Protein AF-0000000073100471 (afdb_homodimer)

InterPro domains:
  IPR004443 YjeF N-terminal domain [PF03853] (39-203)
  IPR004443 YjeF N-terminal domain [PS51385] (23-230)
  IPR032976 YjeF N-terminal domain-containing protein NAXE-like [PTHR13232] (16-242)
  IPR036652 YjeF N-terminal domain superfamily [G3DSA:3.40.50.10260] (13-242)
  IPR036652 YjeF N-terminal domain superfamily [SSF64153] (16-239)

pLDDT: mean 92.95, std 13.24, range [30.16, 98.94]

Radius of gyration: 23.96 Å; Cα contacts (8 Å, |Δi|>4): 920; chains: 2; bounding box: 95×65×51 Å

Solvent-accessible surface area (backbone atoms only — not comparable to full-atom values): 26051 Å² total; per-residue (Å²): 135,85,77,74,75,70,76,71,69,75,72,74,64,66,68,40,59,33,51,61,67,55,49,51,51,54,49,49,41,39,44,60,80,36,32,47,46,70,58,31,50,35,44,54,51,3,44,43,50,29,52,50,47,44,68,76,55,36,72,89,77,40,57,97,66,48,23,29,39,37,34,26,26,59,49,68,37,10,42,21,35,37,34,15,41,45,44,31,41,63,52,71,35,45,39,32,35,37,50,88,56,72,46,85,49,66,71,43,41,26,38,50,44,36,28,56,63,49,78,36,52,70,50,92,70,78,79,78,52,42,63,59,53,45,71,66,29,56,33,34,36,42,11,39,41,43,80,88,56,51,56,90,68,59,45,82,69,54,47,60,51,47,56,42,56,53,64,42,82,49,49,29,36,18,44,50,39,56,47,60,57,41,84,79,51,78,90,46,55,76,50,47,28,41,38,15,56,69,48,42,39,54,60,52,68,83,65,81,40,44,30,35,40,30,46,69,77,64,34,64,65,57,40,58,74,65,50,32,46,68,78,82,62,56,74,84,48,53,50,39,76,76,80,135,86,79,71,77,73,76,71,68,77,74,76,65,68,67,40,59,33,50,62,65,54,50,50,51,52,50,50,41,40,45,59,80,35,33,47,47,73,58,30,50,33,46,55,52,4,43,43,50,29,52,51,48,46,67,76,54,35,71,88,78,41,56,95,66,48,22,30,39,35,35,25,27,61,50,67,37,10,42,23,35,37,35,16,40,46,44,31,40,64,51,72,35,45,41,33,34,37,49,87,57,72,44,84,49,67,71,41,41,26,37,49,44,37,27,55,64,50,76,37,50,69,50,93,70,77,78,78,52,42,63,59,53,45,71,66,30,55,33,35,37,41,11,39,40,42,80,88,54,52,56,89,68,59,46,84,69,55,48,58,50,47,58,43,55,53,66,41,81,48,49,28,37,16,45,51,38,56,48,58,57,41,84,80,51,79,90,47,55,75,50,48,28,38,37,15,56,70,46,42,37,55,57,52,67,83,66,82,39,44,30,35,39,30,46,68,78,65,34,65,65,58,39,58,75,68,49,33,47,68,80,82,61,55,75,81,47,54,51,39,76,78,78

Foldseek 3Di:
DPPPPPPPPVPQDDFDAAAPVLVVVLVVCCCPVVNQPLLNVLLQQLLLLLVVCCVVQPPVNFDPAQEEEEEAAADSLNSSSLSNQLNNVVVVHQYAYEYADHYPDPSSVVSVVSCVVSVHHYDNDDDLDLVVVLVPHQEYEASHDESVDALVRDDPPVVSVFVSQQPHDHAYEYEQDQPSFDLVDDRTHQHQEYEHELGHHNSCVPNDHWYKYFRPVDDPVSCVVSVRSDDDDPDPRRIDIPD/DPPPPPPPPVPQDDFDAAAPVLVVVLVVCCCPVVNQPLLNVLLQQLLLLLVVCCVVQPPVNFDPAQEEEEEAAADSLNSSSLSNQLNNVVVVHQYAYEYADHYPDPSSVVSVVSCVVSVHHYDNDDDLDLVVVLVPHQEYEASHDESVDALVRDDPPVVSVFVSQQPHDHAYEYEQDQPSFDLVDDRTHQHQEYEHELGHHNSCVPNDHWYKYFRPVDDPVSCVVSVRSDDDDPDPRRIDIPD

Sequence (486 aa):
MDYSCSNLETLRKPLRYLSNEEAAALEAELLGEYRFGPQQLMEIWGHACAIAITKAFPLSSLKRHPTVLVICGPSQNGCIGLACARHLRMFDYMPTVYYPKRSTLALHRDFTVQCEKTDIPFLSFLPAEVQLINDAYNLVVDAILGPETEPSDISEPYSSILLTLRHIRIPIASVDIPSGWDEANVDCINPTVLISLMAPKKCAVGFSGTHYLVGRILPYDIQRKYELNAPEYHGTDCLVELGMDYSCSNLETLRKPLRYLSNEEAAALEAELLGEYRFGPQQLMEIWGHACAIAITKAFPLSSLKRHPTVLVICGPSQNGCIGLACARHLRMFDYMPTVYYPKRSTLALHRDFTVQCEKTDIPFLSFLPAEVQLINDAYNLVVDAILGPETEPSDISEPYSSILLTLRHIRIPIASVDIPSGWDEANVDCINPTVLISLMAPKKCAVGFSGTHYLVGRILPYDIQRKYELNAPEYHGTDCLVELG

Organism: Oncorhynchus kisutch (NCBI:txid8019)

Structure (mmCIF, N/CA/C/O backbone):
data_AF-0000000073100471-model_v1
#
loop_
_entity.id
_entity.type
_entity.pdbx_description
1 polymer 'ApoA-I-binding protein 2'
#
loop_
_atom_site.group_PDB
_atom_site.id
_atom_site.type_symbol
_atom_site.label_atom_id
_atom_site.label_alt_id
_atom_site.label_comp_id
_atom_site.label_asym_id
_atom_site.label_entity_id
_atom_site.label_seq_id
_atom_site.pdbx_PDB_ins_code
_atom_site.Cartn_x
_atom_site.Cartn_y
_atom_site.Cartn_z
_atom_site.occupancy
_atom_site.B_iso_or_equiv
_atom_site.auth_seq_id
_atom_site.auth_comp_id
_atom_site.auth_asym_id
_atom_site.auth_atom_id
_atom_site.pdbx_PDB_model_num
ATOM 1 N N . MET A 1 1 ? 47.438 -18.234 26.312 1 31 1 MET A N 1
ATOM 2 C CA . MET A 1 1 ? 47.094 -16.938 25.719 1 31 1 MET A CA 1
ATOM 3 C C . MET A 1 1 ? 45.594 -16.875 25.391 1 31 1 MET A C 1
ATOM 5 O O . MET A 1 1 ? 45.094 -17.688 24.625 1 31 1 MET A O 1
ATOM 9 N N . ASP A 1 2 ? 44.656 -16.391 26.312 1 35.03 2 ASP A N 1
ATOM 10 C CA . ASP A 1 2 ? 43.219 -16.25 26.406 1 35.03 2 ASP A CA 1
ATOM 11 C C . ASP A 1 2 ? 42.688 -15.312 25.328 1 35.03 2 ASP A C 1
ATOM 13 O O . ASP A 1 2 ? 43.031 -14.133 25.312 1 35.03 2 ASP A O 1
ATOM 17 N N . TYR A 1 3 ? 42.594 -15.742 24.047 1 37.34 3 TYR A N 1
ATOM 18 C CA . TYR A 1 3 ? 41.906 -15 22.984 1 37.34 3 TYR A CA 1
ATOM 19 C C . TYR A 1 3 ? 40.5 -14.609 23.422 1 37.34 3 TYR A C 1
ATOM 21 O O . TYR A 1 3 ? 39.594 -15.438 23.438 1 37.34 3 TYR A O 1
ATOM 29 N N . SER A 1 4 ? 40.312 -13.734 24.406 1 35.34 4 SER A N 1
ATOM 30 C CA . SER A 1 4 ? 39 -13.117 24.562 1 35.34 4 SER A CA 1
ATOM 31 C C . SER A 1 4 ? 38.469 -12.586 23.234 1 35.34 4 SER A C 1
ATOM 33 O O . SER A 1 4 ? 39.125 -11.742 22.609 1 35.34 4 SER A O 1
ATOM 35 N N . CYS A 1 5 ? 37.812 -13.383 22.375 1 33.78 5 CYS A N 1
ATOM 36 C CA . CYS A 1 5 ? 37 -12.891 21.281 1 33.78 5 CYS A CA 1
ATOM 37 C C . CYS A 1 5 ? 36.25 -11.625 21.672 1 33.78 5 CYS A C 1
ATOM 39 O O . CYS A 1 5 ? 35.344 -11.68 22.516 1 33.78 5 CYS A O 1
ATOM 41 N N . SER A 1 6 ? 36.906 -10.516 21.828 1 36.34 6 SER A N 1
ATOM 42 C CA . SER A 1 6 ? 36.219 -9.25 21.922 1 36.34 6 SER A CA 1
ATOM 43 C C . SER A 1 6 ? 35 -9.234 21.016 1 36.34 6 SER A C 1
ATOM 45 O O . SER A 1 6 ? 35.094 -9.586 19.828 1 36.34 6 SER A O 1
ATOM 47 N N . ASN A 1 7 ? 33.875 -9.641 21.5 1 39.38 7 ASN A N 1
ATOM 48 C CA . ASN A 1 7 ? 32.562 -9.336 20.875 1 39.38 7 ASN A CA 1
ATOM 49 C C . ASN A 1 7 ? 32.594 -7.988 20.156 1 39.38 7 ASN A C 1
ATOM 51 O O . ASN A 1 7 ? 32.5 -6.941 20.812 1 39.38 7 ASN A O 1
ATOM 55 N N . LEU A 1 8 ? 33.438 -7.746 19.281 1 36.5 8 LEU A N 1
ATOM 56 C CA . LEU A 1 8 ? 33.281 -6.551 18.469 1 36.5 8 LEU A CA 1
ATOM 57 C C . LEU A 1 8 ? 31.797 -6.332 18.141 1 36.5 8 LEU A C 1
ATOM 59 O O . LEU A 1 8 ? 31.219 -7.043 17.312 1 36.5 8 LEU A O 1
ATOM 63 N N . GLU A 1 9 ? 30.922 -6.129 19.047 1 43.38 9 GLU A N 1
ATOM 64 C CA . GLU A 1 9 ? 29.625 -5.555 18.719 1 43.38 9 GLU A CA 1
ATOM 65 C C . GLU A 1 9 ? 29.734 -4.535 17.594 1 43.38 9 GLU A C 1
ATOM 67 O O . GLU A 1 9 ? 30.406 -3.514 17.734 1 43.38 9 GLU A O 1
ATOM 72 N N . THR A 1 10 ? 30.047 -4.809 16.422 1 48.59 10 THR A N 1
ATOM 73 C CA . THR A 1 10 ? 30 -3.867 15.312 1 48.59 10 THR A CA 1
ATOM 74 C C . THR A 1 10 ? 28.938 -2.797 15.555 1 48.59 10 THR A C 1
ATOM 76 O O . THR A 1 10 ? 27.75 -3.105 15.641 1 48.59 10 THR A O 1
ATOM 79 N N . LEU A 1 11 ? 29.156 -1.797 16.297 1 57.75 11 LEU A N 1
ATOM 80 C CA . LEU A 1 11 ? 28.312 -0.655 16.641 1 57.75 11 LEU A CA 1
ATOM 81 C C . LEU A 1 11 ? 27.516 -0.198 15.43 1 57.75 11 LEU A C 1
ATOM 83 O O . LEU A 1 11 ? 28.078 0.194 14.414 1 57.75 11 LEU A O 1
ATOM 87 N N . ARG A 1 12 ? 26.312 -0.544 15.273 1 72.81 12 ARG A N 1
ATOM 88 C CA . ARG A 1 12 ? 25.406 -0.04 14.242 1 72.81 12 ARG A CA 1
ATOM 89 C C . ARG A 1 12 ? 25.562 1.468 14.07 1 72.81 12 ARG A C 1
ATOM 91 O O . ARG A 1 12 ? 25.625 2.207 15.055 1 72.81 12 ARG A O 1
ATOM 98 N N . LYS A 1 13 ? 25.906 1.851 12.898 1 86.25 13 LYS A N 1
ATOM 99 C CA . LYS A 1 13 ? 25.984 3.273 12.578 1 86.25 13 LYS A CA 1
ATOM 100 C C . LYS A 1 13 ? 24.672 3.98 12.938 1 86.25 13 LYS A C 1
ATOM 102 O O . LYS A 1 13 ? 23.594 3.4 12.812 1 86.25 13 LYS A O 1
ATOM 107 N N . PRO A 1 14 ? 24.781 5.176 13.383 1 92.56 14 PRO A N 1
ATOM 108 C CA . PRO A 1 14 ? 23.578 5.918 13.789 1 92.56 14 PRO A CA 1
ATOM 109 C C . PRO A 1 14 ? 22.688 6.277 12.609 1 92.56 14 PRO A C 1
ATOM 111 O O . PRO A 1 14 ? 23.172 6.441 11.484 1 92.56 14 PRO A O 1
ATOM 114 N N . LEU A 1 15 ? 21.438 6.418 12.883 1 95.81 15 LEU A N 1
ATOM 115 C CA . LEU A 1 15 ? 20.469 6.871 11.906 1 95.81 15 LEU A CA 1
ATOM 116 C C . LEU A 1 15 ? 20.875 8.211 11.305 1 95.81 15 LEU A C 1
ATOM 118 O O . LEU A 1 15 ? 21.266 9.125 12.031 1 95.81 15 LEU A O 1
ATOM 122 N N . ARG A 1 16 ? 20.812 8.281 10.016 1 96.88 16 ARG A N 1
ATOM 123 C CA . ARG A 1 16 ? 21.219 9.516 9.344 1 96.88 16 ARG A CA 1
ATOM 124 C C . ARG A 1 16 ? 20.016 10.406 9.07 1 96.88 16 ARG A C 1
ATOM 126 O O . ARG A 1 16 ? 18.984 9.938 8.586 1 96.88 16 ARG A O 1
ATOM 133 N N . TYR A 1 17 ? 20.156 11.656 9.438 1 97.19 17 TYR A N 1
ATOM 134 C CA . TYR A 1 17 ? 19.203 12.695 9.07 1 97.19 17 TYR A CA 1
ATOM 135 C C . TYR A 1 17 ? 19.609 13.375 7.77 1 97.19 17 TYR A C 1
ATOM 137 O O . TYR A 1 17 ? 20.75 13.836 7.637 1 97.19 17 TYR A O 1
ATOM 145 N N . LEU A 1 18 ? 18.703 13.453 6.836 1 97.25 18 LEU A N 1
ATOM 146 C CA . LEU A 1 18 ? 19.062 13.961 5.512 1 97.25 18 LEU A CA 1
ATOM 147 C C . LEU A 1 18 ? 18.719 15.445 5.402 1 97.25 18 LEU A C 1
ATOM 149 O O . LEU A 1 18 ? 17.766 15.922 6.012 1 97.25 18 LEU A O 1
ATOM 153 N N . SER A 1 19 ? 19.5 16.141 4.617 1 95.94 19 SER A N 1
ATOM 154 C CA . SER A 1 19 ? 19.078 17.469 4.16 1 95.94 19 SER A CA 1
ATOM 155 C C . SER A 1 19 ? 17.906 17.359 3.189 1 95.94 19 SER A C 1
ATOM 157 O O . SER A 1 19 ? 17.641 16.297 2.639 1 95.94 19 SER A O 1
ATOM 159 N N . ASN A 1 20 ? 17.266 18.453 2.988 1 94.44 20 ASN A N 1
ATOM 160 C CA . ASN A 1 20 ? 16.172 18.469 2.02 1 94.44 20 ASN A CA 1
ATOM 161 C C . ASN A 1 20 ? 16.656 18.109 0.621 1 94.44 20 ASN A C 1
ATOM 163 O O . ASN A 1 20 ? 15.961 17.406 -0.119 1 94.44 20 ASN A O 1
ATOM 167 N N . GLU A 1 21 ? 17.828 18.547 0.286 1 96.38 21 GLU A N 1
ATOM 168 C CA . GLU A 1 21 ? 18.406 18.281 -1.026 1 96.38 21 GLU A CA 1
ATOM 169 C C . GLU A 1 21 ? 18.719 16.781 -1.199 1 96.38 21 GLU A C 1
ATOM 171 O O . GLU A 1 21 ? 18.453 16.219 -2.26 1 96.38 21 GLU A O 1
ATOM 176 N N . GLU A 1 22 ? 19.281 16.219 -0.185 1 97.81 22 GLU A N 1
ATOM 177 C CA . GLU A 1 22 ? 19.578 14.789 -0.226 1 97.81 22 GLU A CA 1
ATOM 178 C C . GLU A 1 22 ? 18.312 13.961 -0.348 1 97.81 22 GLU A C 1
ATOM 180 O O . GLU A 1 22 ? 18.266 12.984 -1.1 1 97.81 22 GLU A O 1
ATOM 185 N N . ALA A 1 23 ? 17.297 14.344 0.397 1 97 23 ALA A N 1
ATOM 186 C CA . ALA A 1 23 ? 16.031 13.641 0.349 1 97 23 ALA A CA 1
ATOM 187 C C . ALA A 1 23 ? 15.398 13.742 -1.037 1 97 23 ALA A C 1
ATOM 189 O O . ALA A 1 23 ? 14.852 12.766 -1.551 1 97 23 ALA A O 1
ATOM 190 N N . ALA A 1 24 ? 15.484 14.922 -1.604 1 97.38 24 ALA A N 1
ATOM 191 C CA . ALA A 1 24 ? 14.953 15.125 -2.949 1 97.38 24 ALA A CA 1
ATOM 192 C C . ALA A 1 24 ? 15.695 14.266 -3.969 1 97.38 24 ALA A C 1
ATOM 194 O O . ALA A 1 24 ? 15.078 13.711 -4.879 1 97.38 24 ALA A O 1
ATOM 195 N N . ALA A 1 25 ? 16.984 14.188 -3.834 1 98.25 25 ALA A N 1
ATOM 196 C CA . ALA A 1 25 ? 17.797 13.367 -4.73 1 98.25 25 ALA A CA 1
ATOM 197 C C . ALA A 1 25 ? 17.438 11.891 -4.605 1 98.25 25 ALA A C 1
ATOM 199 O O . ALA A 1 25 ? 17.328 11.188 -5.609 1 98.25 25 ALA A O 1
ATOM 200 N N . LEU A 1 26 ? 17.297 11.477 -3.371 1 97.88 26 LEU A N 1
ATOM 201 C CA . LEU A 1 26 ? 16.891 10.102 -3.109 1 97.88 26 LEU A CA 1
ATOM 202 C C . LEU A 1 26 ? 15.562 9.781 -3.783 1 97.88 26 LEU A C 1
ATOM 204 O O . LEU A 1 26 ? 15.438 8.773 -4.477 1 97.88 26 LEU A O 1
ATOM 208 N N . GLU A 1 27 ? 14.602 10.633 -3.635 1 97.19 27 GLU A N 1
ATOM 209 C CA . GLU A 1 27 ? 13.289 10.406 -4.23 1 97.19 27 GLU A CA 1
ATOM 210 C C . GLU A 1 27 ? 13.367 10.414 -5.754 1 97.19 27 GLU A C 1
ATOM 212 O O . GLU A 1 27 ? 12.711 9.617 -6.422 1 97.19 27 GLU A O 1
ATOM 217 N N . ALA A 1 28 ? 14.133 11.336 -6.281 1 97.94 28 ALA A N 1
ATOM 218 C CA . ALA A 1 28 ? 14.305 11.406 -7.73 1 97.94 28 ALA A CA 1
ATOM 219 C C . ALA A 1 28 ? 14.875 10.102 -8.281 1 97.94 28 ALA A C 1
ATOM 221 O O . ALA A 1 28 ? 14.484 9.648 -9.359 1 97.94 28 ALA A O 1
ATOM 222 N N . GLU A 1 29 ? 15.734 9.523 -7.57 1 98.06 29 GLU A N 1
ATOM 223 C CA . GLU A 1 29 ? 16.312 8.25 -7.984 1 98.06 29 GLU A CA 1
ATOM 224 C C . GLU A 1 29 ? 15.273 7.133 -7.938 1 98.06 29 GLU A C 1
ATOM 226 O O . GLU A 1 29 ? 15.234 6.281 -8.828 1 98.06 29 GLU A O 1
ATOM 231 N N . LEU A 1 30 ? 14.438 7.102 -6.891 1 97.94 30 LEU A N 1
ATOM 232 C CA . LEU A 1 30 ? 13.367 6.113 -6.797 1 97.94 30 LEU A CA 1
ATOM 233 C C . LEU A 1 30 ? 12.438 6.203 -8 1 97.94 30 LEU A C 1
ATOM 235 O O . LEU A 1 30 ? 12.062 5.18 -8.578 1 97.94 30 LEU A O 1
ATOM 239 N N . LEU A 1 31 ? 12.133 7.418 -8.414 1 97.81 31 LEU A N 1
ATOM 240 C CA . LEU A 1 31 ? 11.203 7.66 -9.516 1 97.81 31 LEU A CA 1
ATOM 241 C C . LEU A 1 31 ? 11.852 7.348 -10.859 1 97.81 31 LEU A C 1
ATOM 243 O O . LEU A 1 31 ? 11.211 6.801 -11.75 1 97.81 31 LEU A O 1
ATOM 247 N N . GLY A 1 32 ? 13.07 7.668 -10.992 1 97.88 32 GLY A N 1
ATOM 248 C CA . GLY A 1 32 ? 13.75 7.547 -12.273 1 97.88 32 GLY A CA 1
ATOM 249 C C . GLY A 1 32 ? 14.398 6.191 -12.484 1 97.88 32 GLY A C 1
ATOM 250 O O . GLY A 1 32 ? 13.883 5.363 -13.234 1 97.88 32 GLY A O 1
ATOM 251 N N . GLU A 1 33 ? 15.383 5.906 -11.688 1 97.81 33 GLU A N 1
ATOM 252 C CA . GLU A 1 33 ? 16.203 4.715 -11.859 1 97.81 33 GLU A CA 1
ATOM 253 C C . GLU A 1 33 ? 15.477 3.461 -11.383 1 97.81 33 GLU A C 1
ATOM 255 O O . GLU A 1 33 ? 15.547 2.412 -12.031 1 97.81 33 GLU A O 1
ATOM 260 N N . TYR A 1 34 ? 14.758 3.582 -10.344 1 98.12 34 TYR A N 1
ATOM 261 C CA . TYR A 1 34 ? 14.117 2.408 -9.75 1 98.12 34 TYR A CA 1
ATOM 262 C C . TYR A 1 34 ? 12.68 2.27 -10.227 1 98.12 34 TYR A C 1
ATOM 264 O O . TYR A 1 34 ? 12.031 1.252 -9.977 1 98.12 34 TYR A O 1
ATOM 272 N N . ARG A 1 35 ? 12.125 3.268 -10.836 1 98.12 35 ARG A N 1
ATOM 273 C CA . ARG A 1 35 ? 10.859 3.258 -11.578 1 98.12 35 ARG A CA 1
ATOM 274 C C . ARG A 1 35 ? 9.68 3.057 -10.633 1 98.12 35 ARG A C 1
ATOM 276 O O . ARG A 1 35 ? 8.703 2.389 -10.984 1 98.12 35 ARG A O 1
ATOM 283 N N . PHE A 1 36 ? 9.82 3.555 -9.414 1 97.75 36 PHE A N 1
ATOM 284 C CA . PHE A 1 36 ? 8.617 3.693 -8.602 1 97.75 36 PHE A CA 1
ATOM 285 C C . PHE A 1 36 ? 7.699 4.766 -9.18 1 97.75 36 PHE A C 1
ATOM 287 O O . PHE A 1 36 ? 8.148 5.867 -9.5 1 97.75 36 PHE A O 1
ATOM 294 N N . GLY A 1 37 ? 6.477 4.441 -9.445 1 96.88 37 GLY A N 1
ATOM 295 C CA . GLY A 1 37 ? 5.547 5.441 -9.953 1 96.88 37 GLY A CA 1
ATOM 296 C C . GLY A 1 37 ? 5.09 6.418 -8.883 1 96.88 37 GLY A C 1
ATOM 297 O O . GLY A 1 37 ? 5.035 6.074 -7.699 1 96.88 37 GLY A O 1
ATOM 298 N N . PRO A 1 38 ? 4.746 7.66 -9.305 1 97 38 PRO A N 1
ATOM 299 C CA . PRO A 1 38 ? 4.293 8.648 -8.328 1 97 38 PRO A CA 1
ATOM 300 C C . PRO A 1 38 ? 3.062 8.188 -7.547 1 97 38 PRO A C 1
ATOM 302 O O . PRO A 1 38 ? 3.01 8.344 -6.324 1 97 38 PRO A O 1
ATOM 305 N N . GLN A 1 39 ? 2.086 7.574 -8.219 1 97.19 39 GLN A N 1
ATOM 306 C CA . GLN A 1 39 ? 0.889 7.094 -7.535 1 97.19 39 GLN A CA 1
ATOM 307 C C . GLN A 1 39 ? 1.233 5.996 -6.531 1 97.19 39 GLN A C 1
ATOM 309 O O . GLN A 1 39 ? 0.64 5.922 -5.453 1 97.19 39 GLN A O 1
ATOM 314 N N . GLN A 1 40 ? 2.127 5.164 -6.992 1 97.94 40 GLN A N 1
ATOM 315 C CA . GLN A 1 40 ? 2.605 4.074 -6.152 1 97.94 40 GLN A CA 1
ATOM 316 C C . GLN A 1 40 ? 3.193 4.602 -4.844 1 97.94 40 GLN A C 1
ATOM 318 O O . GLN A 1 40 ? 2.826 4.145 -3.762 1 97.94 40 GLN A O 1
ATOM 323 N N . LEU A 1 41 ? 4.043 5.629 -4.938 1 98.06 41 LEU A N 1
ATOM 324 C CA . LEU A 1 41 ? 4.719 6.164 -3.762 1 98.06 41 LEU A CA 1
ATOM 325 C C . LEU A 1 41 ? 3.732 6.887 -2.85 1 98.06 41 LEU A C 1
ATOM 327 O O . LEU A 1 41 ? 3.797 6.746 -1.625 1 98.06 41 LEU A O 1
ATOM 331 N N . MET A 1 42 ? 2.781 7.66 -3.412 1 98.38 42 MET A N 1
ATOM 332 C CA . MET A 1 42 ? 1.782 8.344 -2.596 1 98.38 42 MET A CA 1
ATOM 333 C C . MET A 1 42 ? 0.944 7.344 -1.809 1 98.38 42 MET A C 1
ATOM 335 O O . MET A 1 42 ? 0.655 7.559 -0.63 1 98.38 42 MET A 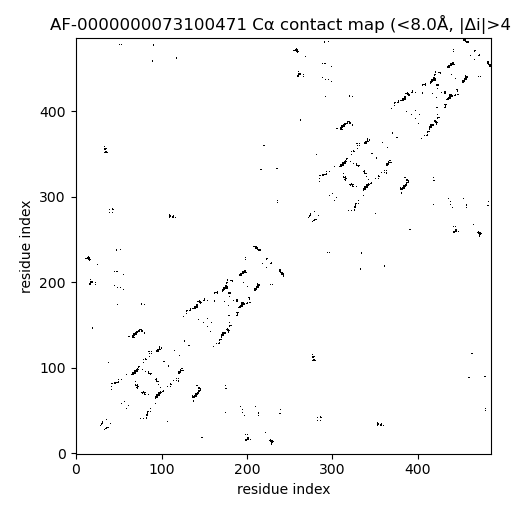O 1
ATOM 339 N N . GLU A 1 43 ? 0.619 6.238 -2.49 1 98.44 43 GLU A N 1
ATOM 340 C CA . GLU A 1 43 ? -0.175 5.199 -1.843 1 98.44 43 GLU A CA 1
ATOM 341 C C . GLU A 1 43 ? 0.593 4.555 -0.692 1 98.44 43 GLU A C 1
ATOM 343 O O . GLU A 1 43 ? 0.051 4.379 0.401 1 98.44 43 GLU A O 1
ATOM 348 N N . ILE A 1 44 ? 1.838 4.23 -0.935 1 98.38 44 ILE A N 1
ATOM 349 C CA . ILE A 1 44 ? 2.678 3.584 0.067 1 98.38 44 ILE A CA 1
ATOM 350 C C . ILE A 1 44 ? 2.822 4.496 1.284 1 98.38 44 ILE A C 1
ATOM 352 O O . ILE A 1 44 ? 2.609 4.062 2.42 1 98.38 44 ILE A O 1
ATOM 356 N N . TRP A 1 45 ? 3.129 5.766 1.04 1 98.44 45 TRP A N 1
ATOM 357 C CA . TRP A 1 45 ? 3.4 6.703 2.127 1 98.44 45 TRP A CA 1
ATOM 358 C C . TRP A 1 45 ? 2.115 7.074 2.859 1 98.44 45 TRP A C 1
ATOM 360 O O . TRP A 1 45 ? 2.104 7.184 4.086 1 98.44 45 TRP A O 1
ATOM 370 N N . GLY A 1 46 ? 1.021 7.277 2.096 1 98.69 46 GLY A N 1
ATOM 371 C CA . GLY A 1 46 ? -0.258 7.555 2.732 1 98.69 46 GLY A CA 1
ATOM 372 C C . GLY A 1 46 ? -0.722 6.434 3.645 1 98.69 46 GLY A C 1
ATOM 373 O O . GLY A 1 46 ? -1.201 6.684 4.754 1 98.69 46 GLY A O 1
ATOM 374 N N . HIS A 1 47 ? -0.554 5.219 3.156 1 98.62 47 HIS A N 1
ATOM 375 C CA . HIS A 1 47 ? -0.906 4.051 3.955 1 98.62 47 HIS A CA 1
ATOM 376 C C . HIS A 1 47 ? -0.074 3.984 5.23 1 98.62 47 HIS A C 1
ATOM 378 O O . HIS A 1 47 ? -0.615 3.781 6.32 1 98.62 47 HIS A O 1
ATOM 384 N N . ALA A 1 48 ? 1.216 4.18 5.117 1 98.5 48 ALA A N 1
ATOM 385 C CA . ALA A 1 48 ? 2.115 4.105 6.266 1 98.5 48 ALA A CA 1
ATOM 386 C C . ALA A 1 48 ? 1.802 5.199 7.281 1 98.5 48 ALA A C 1
ATOM 388 O O . ALA A 1 48 ? 1.858 4.965 8.492 1 98.5 48 ALA A O 1
ATOM 389 N N . CYS A 1 49 ? 1.492 6.391 6.789 1 98.81 49 CYS A N 1
ATOM 390 C CA . CYS A 1 49 ? 1.103 7.477 7.684 1 98.81 49 CYS A CA 1
ATOM 391 C C . CYS A 1 49 ? -0.167 7.121 8.445 1 98.81 49 CYS A C 1
ATOM 393 O O . CYS A 1 49 ? -0.27 7.391 9.648 1 98.81 49 CYS A O 1
ATOM 395 N N . ALA A 1 50 ? -1.132 6.539 7.742 1 98.81 50 ALA A N 1
ATOM 396 C CA . ALA A 1 50 ? -2.365 6.125 8.406 1 98.81 50 ALA A CA 1
ATOM 397 C C . ALA A 1 50 ? -2.084 5.09 9.492 1 98.81 50 ALA A C 1
ATOM 399 O O . ALA A 1 50 ? -2.639 5.168 10.594 1 98.81 50 ALA A O 1
ATOM 400 N N . ILE A 1 51 ? -1.213 4.129 9.172 1 98.62 51 ILE A N 1
ATOM 401 C CA . ILE A 1 51 ? -0.845 3.111 10.156 1 98.62 51 ILE A CA 1
ATOM 402 C C . ILE A 1 51 ? -0.191 3.775 11.359 1 98.62 51 ILE A C 1
ATOM 404 O O . ILE A 1 51 ? -0.522 3.455 12.508 1 98.62 51 ILE A O 1
ATOM 408 N N . ALA A 1 52 ? 0.72 4.727 11.148 1 98.69 52 ALA A N 1
ATOM 409 C CA . ALA A 1 52 ? 1.388 5.438 12.234 1 98.69 52 ALA A CA 1
ATOM 410 C C . ALA A 1 52 ? 0.379 6.172 13.109 1 98.69 52 ALA A C 1
ATOM 412 O O . ALA A 1 52 ? 0.476 6.141 14.336 1 98.69 52 ALA A O 1
ATOM 413 N N . ILE A 1 53 ? -0.554 6.801 12.5 1 98.62 53 ILE A N 1
ATOM 414 C CA . ILE A 1 53 ? -1.559 7.582 13.219 1 98.62 53 ILE A CA 1
ATOM 415 C C . ILE A 1 53 ? -2.42 6.652 14.07 1 98.62 53 ILE A C 1
ATOM 417 O O . ILE A 1 53 ? -2.732 6.969 15.219 1 98.62 53 ILE A O 1
ATOM 421 N N . THR A 1 54 ? -2.816 5.469 13.531 1 98.5 54 THR A N 1
ATOM 422 C CA . THR A 1 54 ? -3.633 4.527 14.289 1 98.5 54 THR A CA 1
ATOM 423 C C . THR A 1 54 ? -2.857 3.982 15.484 1 98.5 54 THR A C 1
ATOM 425 O O . THR A 1 54 ? -3.445 3.68 16.531 1 98.5 54 THR A O 1
ATOM 428 N N . LYS A 1 55 ? -1.57 3.848 15.297 1 98.06 55 LYS A N 1
ATOM 429 C CA . LYS A 1 55 ? -0.733 3.373 16.391 1 98.06 55 LYS A CA 1
ATOM 430 C C . LYS A 1 55 ? -0.609 4.43 17.484 1 98.06 55 LYS A C 1
ATOM 432 O O . LYS A 1 55 ? -0.705 4.117 18.672 1 98.06 55 LYS A O 1
ATOM 437 N N . ALA A 1 56 ? -0.409 5.656 17.078 1 98.19 56 ALA A N 1
ATOM 438 C CA . ALA A 1 56 ? -0.23 6.746 18.031 1 98.19 56 ALA A CA 1
ATOM 439 C C . ALA A 1 56 ? -1.55 7.109 18.703 1 98.19 56 ALA A C 1
ATOM 441 O O . ALA A 1 56 ? -1.569 7.512 19.875 1 98.19 56 ALA A O 1
ATOM 442 N N . PHE A 1 57 ? -2.611 7.008 18 1 98.25 57 PHE A N 1
ATOM 443 C CA . PHE A 1 57 ? -3.941 7.395 18.453 1 98.25 57 PHE A CA 1
ATOM 444 C C . PHE A 1 57 ? -4.957 6.301 18.156 1 98.25 57 PHE A C 1
ATOM 446 O O . PHE A 1 57 ? -5.848 6.48 17.312 1 98.25 57 PHE A O 1
ATOM 453 N N . PRO A 1 58 ? -4.902 5.191 18.922 1 98.19 58 PRO A N 1
ATOM 454 C CA . PRO A 1 58 ? -5.875 4.117 18.688 1 98.19 58 PRO A CA 1
ATOM 455 C C . PRO A 1 58 ? -7.312 4.566 18.938 1 98.19 58 PRO A C 1
ATOM 457 O O . PRO A 1 58 ? -7.559 5.457 19.75 1 98.19 58 PRO A O 1
ATOM 460 N N . LEU A 1 59 ? -8.227 3.938 18.281 1 97.62 59 LEU A N 1
ATOM 461 C CA . LEU A 1 59 ? -9.641 4.301 18.359 1 97.62 59 LEU A CA 1
ATOM 462 C C . LEU A 1 59 ? -10.109 4.355 19.812 1 97.62 59 LEU A C 1
ATOM 464 O O . LEU A 1 59 ? -10.898 5.23 20.172 1 97.62 59 LEU A O 1
ATOM 468 N N . SER A 1 60 ? -9.648 3.438 20.562 1 96.06 60 SER A N 1
ATOM 469 C CA . SER A 1 60 ? -10.07 3.33 21.953 1 96.06 60 SER A CA 1
ATOM 470 C C . SER A 1 60 ? -9.633 4.547 22.75 1 96.06 60 SER A C 1
ATOM 472 O O . SER A 1 60 ? -10.164 4.809 23.844 1 96.06 60 SER A O 1
ATOM 474 N N . SER A 1 61 ? -8.641 5.285 22.266 1 95.12 61 SER A N 1
ATOM 475 C CA . SER A 1 61 ? -8.117 6.434 22.984 1 95.12 61 SER A CA 1
ATOM 476 C C . SER A 1 61 ? -8.82 7.723 22.578 1 95.12 61 SER A C 1
ATOM 478 O O . SER A 1 61 ? -8.594 8.781 23.172 1 95.12 61 SER A O 1
ATOM 480 N N . LEU A 1 62 ? -9.594 7.664 21.578 1 95.81 62 LEU A N 1
ATOM 481 C CA . LEU A 1 62 ? -10.273 8.836 21.031 1 95.81 62 LEU A CA 1
ATOM 482 C C . LEU A 1 62 ? -11.68 8.961 21.594 1 95.81 62 LEU A C 1
ATOM 484 O O . LEU A 1 62 ? -12.188 8.039 22.234 1 95.81 62 LEU A O 1
ATOM 488 N N . LYS A 1 63 ? -12.188 10.156 21.438 1 90.81 63 LYS A N 1
ATOM 489 C CA . LYS A 1 63 ? -13.586 10.375 21.828 1 90.81 63 LYS A CA 1
ATOM 490 C C . LYS A 1 63 ? -14.516 9.445 21.062 1 90.81 63 LYS A C 1
ATOM 492 O O . LYS A 1 63 ? -14.07 8.664 20.219 1 90.81 63 LYS A O 1
ATOM 497 N N . ARG A 1 64 ? -15.805 9.477 21.406 1 87 64 ARG A N 1
ATOM 498 C CA . ARG A 1 64 ? -16.812 8.602 20.812 1 87 64 ARG A CA 1
ATOM 499 C C . ARG A 1 64 ? -16.781 8.664 19.297 1 87 64 ARG A C 1
ATOM 501 O O . ARG A 1 64 ? -16.812 7.629 18.625 1 87 64 ARG A O 1
ATOM 508 N N . HIS A 1 65 ? -16.672 9.844 18.781 1 94.75 65 HIS A N 1
ATOM 509 C CA . HIS A 1 65 ? -16.484 10 17.344 1 94.75 65 HIS A CA 1
ATOM 510 C C . HIS A 1 65 ? -15.016 10.273 17.031 1 94.75 65 HIS A C 1
ATOM 512 O O . HIS A 1 65 ? -14.461 11.297 17.438 1 94.75 65 HIS A O 1
ATOM 518 N N . PRO A 1 66 ? -14.422 9.32 16.328 1 98.06 66 PRO A N 1
ATOM 519 C CA . PRO A 1 66 ? -12.984 9.445 16.094 1 98.06 66 PRO A CA 1
ATOM 520 C C . PRO A 1 66 ? -12.664 10.391 14.93 1 98.06 66 PRO A C 1
ATOM 522 O O . PRO A 1 66 ? -12.031 9.984 13.953 1 98.06 66 PRO A O 1
ATOM 525 N N . THR A 1 67 ? -13.055 11.641 15.062 1 98.75 67 THR A N 1
ATOM 526 C CA . THR A 1 67 ? -12.906 12.672 14.047 1 98.75 67 THR A CA 1
ATOM 527 C C . THR A 1 67 ? -11.453 13.117 13.93 1 98.75 67 THR A C 1
ATOM 529 O O . THR A 1 67 ? -10.789 13.336 14.945 1 98.75 67 THR A O 1
ATOM 532 N N . VAL A 1 68 ? -10.992 13.18 12.68 1 98.88 68 VAL A N 1
ATOM 533 C CA . VAL A 1 68 ? -9.633 13.617 12.367 1 98.88 68 VAL A CA 1
ATOM 534 C C . VAL A 1 68 ? -9.672 14.711 11.305 1 98.88 68 VAL A C 1
ATOM 536 O O . VAL A 1 68 ? -10.32 14.562 10.266 1 98.88 68 VAL A O 1
ATOM 539 N N . LEU A 1 69 ? -9.094 15.812 11.594 1 98.88 69 LEU A N 1
ATOM 540 C CA . LEU A 1 69 ? -8.938 16.844 10.57 1 98.88 69 LEU A CA 1
ATOM 541 C C . LEU A 1 69 ? -7.629 16.672 9.82 1 98.88 69 LEU A C 1
ATOM 543 O O . LEU A 1 69 ? -6.551 16.703 10.414 1 98.88 69 LEU A O 1
ATOM 547 N N . VAL A 1 70 ? -7.73 16.422 8.531 1 98.94 70 VAL A N 1
ATOM 548 C CA . VAL A 1 70 ? -6.551 16.297 7.68 1 98.94 70 VAL A CA 1
ATOM 549 C C . VAL A 1 70 ? -6.395 17.562 6.828 1 98.94 70 VAL A C 1
ATOM 551 O O . VAL A 1 70 ? -7.227 17.844 5.965 1 98.94 70 VAL A O 1
ATOM 554 N N . ILE A 1 71 ? -5.344 18.312 7.078 1 98.94 71 ILE A N 1
ATOM 555 C CA . ILE A 1 71 ? -5.102 19.516 6.305 1 98.94 71 ILE A CA 1
ATOM 556 C C . ILE A 1 71 ? -4.035 19.25 5.242 1 98.94 71 ILE A C 1
ATOM 558 O O . ILE A 1 71 ? -2.9 18.891 5.57 1 98.94 71 ILE A O 1
ATOM 562 N N . CYS A 1 72 ? -4.461 19.438 3.988 1 98.81 72 CYS A N 1
ATOM 563 C CA . CYS A 1 72 ? -3.613 19.078 2.855 1 98.81 72 CYS A CA 1
ATOM 564 C C . CYS A 1 72 ? -3.115 20.328 2.135 1 98.81 72 CYS A C 1
ATOM 566 O O . CYS A 1 72 ? -3.885 21.25 1.889 1 98.81 72 CYS A O 1
ATOM 568 N N . GLY A 1 73 ? -1.825 20.375 1.847 1 98.25 73 GLY A N 1
ATOM 569 C CA . GLY A 1 73 ? -1.256 21.406 1.009 1 98.25 73 GLY A CA 1
ATOM 570 C C . GLY A 1 73 ? -1.263 21.062 -0.467 1 98.25 73 GLY A C 1
ATOM 571 O O . GLY A 1 73 ? -1.741 20 -0.855 1 98.25 73 GLY A O 1
ATOM 572 N N . PRO A 1 74 ? -0.698 21.906 -1.271 1 96.69 74 PRO A N 1
ATOM 573 C CA . PRO A 1 74 ? -0.818 21.766 -2.723 1 96.69 74 PRO A CA 1
ATOM 574 C C . PRO A 1 74 ? 0.245 20.844 -3.311 1 96.69 74 PRO A C 1
ATOM 576 O O . PRO A 1 74 ? 0.188 20.5 -4.496 1 96.69 74 PRO A O 1
ATOM 579 N N . SER A 1 75 ? 1.223 20.422 -2.512 1 96.94 75 SER A N 1
ATOM 580 C CA . SER A 1 75 ? 2.348 19.641 -3.01 1 96.94 75 SER A CA 1
ATOM 581 C C . SER A 1 75 ? 2.271 18.203 -2.52 1 96.94 75 SER A C 1
ATOM 583 O O . SER A 1 75 ? 1.188 17.688 -2.227 1 96.94 75 SER A O 1
ATOM 585 N N . GLN A 1 76 ? 3.34 17.516 -2.484 1 97.25 76 GLN A N 1
ATOM 586 C CA . GLN A 1 76 ? 3.408 16.078 -2.266 1 97.25 76 GLN A CA 1
ATOM 587 C C . GLN A 1 76 ? 2.801 15.695 -0.919 1 97.25 76 GLN A C 1
ATOM 589 O O . GLN A 1 76 ? 2.055 14.719 -0.823 1 97.25 76 GLN A O 1
ATOM 594 N N . ASN A 1 77 ? 3.148 16.453 0.107 1 98.25 77 ASN A N 1
ATOM 595 C CA . ASN A 1 77 ? 2.596 16.125 1.416 1 98.25 77 ASN A CA 1
ATOM 596 C C . ASN A 1 77 ? 1.069 16.125 1.398 1 98.25 77 ASN A C 1
ATOM 598 O O . ASN A 1 77 ? 0.432 15.32 2.072 1 98.25 77 ASN A O 1
ATOM 602 N N . GLY A 1 78 ? 0.523 17.109 0.612 1 98.69 78 GLY A N 1
ATOM 603 C CA . GLY A 1 78 ? -0.925 17.125 0.479 1 98.69 78 GLY A CA 1
ATOM 604 C C . GLY A 1 78 ? -1.481 15.859 -0.143 1 98.69 78 GLY A C 1
ATOM 605 O O . GLY A 1 78 ? -2.5 15.336 0.31 1 98.69 78 GLY A O 1
ATOM 606 N N . CYS A 1 79 ? -0.813 15.375 -1.165 1 98.56 79 CYS A N 1
ATOM 607 C CA . CYS A 1 79 ? -1.229 14.141 -1.829 1 98.56 79 CYS A CA 1
ATOM 608 C C . CYS A 1 79 ? -1.136 12.953 -0.882 1 98.56 79 CYS A C 1
ATOM 610 O O . CYS A 1 79 ? -2.041 12.117 -0.838 1 98.56 79 CYS A O 1
ATOM 612 N N . ILE A 1 80 ? -0.084 12.93 -0.081 1 98.75 80 ILE A N 1
ATOM 613 C CA . ILE A 1 80 ? 0.085 11.891 0.928 1 98.75 80 ILE A CA 1
ATOM 614 C C . ILE A 1 80 ? -1.034 11.992 1.962 1 98.75 80 ILE A C 1
ATOM 616 O O . ILE A 1 80 ? -1.587 10.969 2.387 1 98.75 80 ILE A O 1
ATOM 620 N N . GLY A 1 81 ? -1.347 13.211 2.328 1 98.94 81 GLY A N 1
ATOM 621 C CA . GLY A 1 81 ? -2.443 13.422 3.258 1 98.94 81 GLY A CA 1
ATOM 622 C C . GLY A 1 81 ? -3.768 12.883 2.756 1 98.94 81 GLY A C 1
ATOM 623 O O . GLY A 1 81 ? -4.547 12.32 3.525 1 98.94 81 GLY A O 1
ATOM 624 N N . LEU A 1 82 ? -4.039 13.109 1.46 1 98.94 82 LEU A N 1
ATOM 625 C CA . LEU A 1 82 ? -5.262 12.594 0.859 1 98.94 82 LEU A CA 1
ATOM 626 C C . LEU A 1 82 ? -5.293 11.07 0.927 1 98.94 82 LEU A C 1
ATOM 628 O O . LEU A 1 82 ? -6.293 10.484 1.345 1 98.94 82 LEU A O 1
ATOM 632 N N . ALA A 1 83 ? -4.215 10.422 0.529 1 98.75 83 ALA A N 1
ATOM 633 C CA . ALA A 1 83 ? -4.121 8.969 0.624 1 98.75 83 ALA A CA 1
ATOM 634 C C . ALA A 1 83 ? -4.285 8.5 2.066 1 98.75 83 ALA A C 1
ATOM 636 O O . ALA A 1 83 ? -4.98 7.52 2.332 1 98.75 83 ALA A O 1
ATOM 637 N N . CYS A 1 84 ? -3.656 9.219 2.963 1 98.88 84 CYS A N 1
ATOM 638 C CA . CYS A 1 84 ? -3.742 8.906 4.383 1 98.88 84 CYS A CA 1
ATOM 639 C C . CYS A 1 84 ? -5.184 8.977 4.871 1 98.88 84 CYS A C 1
ATOM 641 O O . CYS A 1 84 ? -5.652 8.078 5.57 1 98.88 84 CYS A O 1
ATOM 643 N N . ALA A 1 85 ? -5.875 10.031 4.516 1 98.94 85 ALA A N 1
ATOM 644 C CA . ALA A 1 85 ? -7.273 10.203 4.902 1 98.94 85 ALA A CA 1
ATOM 645 C C . ALA A 1 85 ? -8.125 9.031 4.43 1 98.94 85 ALA A C 1
ATOM 647 O O . ALA A 1 85 ? -8.961 8.523 5.176 1 98.94 85 ALA A O 1
ATOM 648 N N . ARG A 1 86 ? -7.898 8.617 3.221 1 98.75 86 ARG A N 1
ATOM 649 C CA . ARG A 1 86 ? -8.656 7.496 2.678 1 98.75 86 ARG A CA 1
ATOM 650 C C . ARG A 1 86 ? -8.43 6.23 3.496 1 98.75 86 ARG A C 1
ATOM 652 O O . ARG A 1 86 ? -9.375 5.508 3.816 1 98.75 86 ARG A O 1
ATOM 659 N N . HIS A 1 87 ? -7.199 5.949 3.824 1 98.62 87 HIS A N 1
ATOM 660 C CA . HIS A 1 87 ? -6.898 4.77 4.629 1 98.62 87 HIS A CA 1
ATOM 661 C C . HIS A 1 87 ? -7.504 4.891 6.023 1 98.62 87 HIS A C 1
ATOM 663 O O . HIS A 1 87 ? -8.031 3.912 6.562 1 98.62 87 HIS A O 1
ATOM 669 N N . LEU A 1 88 ? -7.422 6.094 6.625 1 98.75 88 LEU A N 1
ATOM 670 C CA . LEU A 1 88 ? -8.008 6.293 7.945 1 98.75 88 LEU A CA 1
ATOM 671 C C . LEU A 1 88 ? -9.508 6.004 7.926 1 98.75 88 LEU A C 1
ATOM 673 O O . LEU A 1 88 ? -10.047 5.418 8.867 1 98.75 88 LEU A O 1
ATOM 677 N N . ARG A 1 89 ? -10.125 6.418 6.84 1 98.31 89 ARG A N 1
ATOM 678 C CA . ARG A 1 89 ? -11.539 6.117 6.695 1 98.31 89 ARG A CA 1
ATOM 679 C C . ARG A 1 89 ? -11.797 4.613 6.727 1 98.31 89 ARG A C 1
ATOM 681 O O . ARG A 1 89 ? -12.75 4.152 7.352 1 98.31 89 ARG A O 1
ATOM 688 N N . MET A 1 90 ? -10.945 3.82 6.09 1 97.06 90 MET A N 1
ATOM 689 C CA . MET A 1 90 ? -11.062 2.367 6.043 1 97.06 90 MET A CA 1
ATOM 690 C C . MET A 1 90 ? -10.773 1.75 7.406 1 97.06 90 MET A C 1
ATOM 692 O O . MET A 1 90 ? -11.234 0.647 7.703 1 97.06 90 MET A O 1
ATOM 696 N N . PHE A 1 91 ? -10.031 2.467 8.227 1 97.81 91 PHE A N 1
ATOM 697 C CA . PHE A 1 91 ? -9.672 1.978 9.547 1 97.81 91 PHE A CA 1
ATOM 698 C C . PHE A 1 91 ? -10.664 2.459 10.594 1 97.81 91 PHE A C 1
ATOM 700 O O . PHE A 1 91 ? -10.359 2.48 11.789 1 97.81 91 PHE A O 1
ATOM 707 N N . ASP A 1 92 ? -11.805 3.014 10.148 1 96.56 92 ASP A N 1
ATOM 708 C CA . ASP A 1 92 ? -12.977 3.328 10.961 1 96.56 92 ASP A CA 1
ATOM 709 C C . ASP A 1 92 ? -12.805 4.672 11.672 1 96.56 92 ASP A C 1
ATOM 711 O O . ASP A 1 92 ? -13.523 4.969 12.625 1 96.56 92 ASP A O 1
ATOM 715 N N . TYR A 1 93 ? -11.844 5.457 11.273 1 98.44 93 TYR A N 1
ATOM 716 C CA . TYR A 1 93 ? -11.797 6.855 11.688 1 98.44 93 TYR A CA 1
ATOM 717 C C . TYR A 1 93 ? -12.75 7.703 10.859 1 98.44 93 TYR A C 1
ATOM 719 O O . TYR A 1 93 ? -13.367 7.211 9.914 1 98.44 93 TYR A O 1
ATOM 727 N N . MET A 1 94 ? -12.914 8.891 11.281 1 98.56 94 MET A N 1
ATOM 728 C CA . MET A 1 94 ? -13.797 9.82 10.578 1 98.56 94 MET A CA 1
ATOM 729 C C . MET A 1 94 ? -13.023 11.062 10.125 1 98.56 94 MET A C 1
ATOM 731 O O . MET A 1 94 ? -13.203 12.141 10.68 1 98.56 94 MET A O 1
ATOM 735 N N . PRO A 1 95 ? -12.297 10.938 9.039 1 98.88 95 PRO A N 1
ATOM 736 C CA . PRO A 1 95 ? -11.5 12.07 8.562 1 98.88 95 PRO A CA 1
ATOM 737 C C . PRO A 1 95 ? -12.344 13.117 7.84 1 98.88 95 PRO A C 1
ATOM 739 O O . PRO A 1 95 ? -13.312 12.773 7.156 1 98.88 95 PRO A O 1
ATOM 742 N N . THR A 1 96 ? -11.977 14.305 8.031 1 98.88 96 THR A N 1
ATOM 743 C CA . THR A 1 96 ? -12.383 15.469 7.242 1 98.88 96 THR A CA 1
ATOM 744 C C . THR A 1 96 ? -11.172 16.172 6.645 1 98.88 96 THR A C 1
ATOM 746 O O . THR A 1 96 ? -10.18 16.406 7.336 1 98.88 96 THR A O 1
ATOM 749 N N . VAL A 1 97 ? -11.328 16.516 5.328 1 98.94 97 VAL A N 1
ATOM 750 C CA . VAL A 1 97 ? -10.18 17.094 4.645 1 98.94 97 VAL A CA 1
ATOM 751 C C . VAL A 1 97 ? -10.375 18.594 4.484 1 98.94 97 VAL A C 1
ATOM 753 O O . VAL A 1 97 ? -11.461 19.047 4.113 1 98.94 97 VAL A O 1
ATOM 756 N N . TYR A 1 98 ? -9.383 19.391 4.863 1 98.94 98 TYR A N 1
ATOM 757 C CA . TYR A 1 98 ? -9.273 20.781 4.461 1 98.94 98 TYR A CA 1
ATOM 758 C C . TYR A 1 98 ? -8.141 20.984 3.459 1 98.94 98 TYR A C 1
ATOM 760 O O . TYR A 1 98 ? -6.969 20.812 3.799 1 98.94 98 TYR A O 1
ATOM 768 N N . TYR A 1 99 ? -8.531 21.219 2.285 1 98.69 99 TYR A N 1
ATOM 769 C CA . TYR A 1 99 ? -7.637 21.344 1.137 1 98.69 99 TYR A CA 1
ATOM 770 C C . TYR A 1 99 ? -7.879 22.641 0.395 1 98.69 99 TYR A C 1
ATOM 772 O O . TYR A 1 99 ? -8.422 22.641 -0.713 1 98.69 99 TYR A O 1
ATOM 780 N N . PRO A 1 100 ? -7.363 23.766 0.961 1 97.75 100 PRO A N 1
ATOM 781 C CA . PRO A 1 100 ? -7.805 25.094 0.506 1 97.75 100 PRO A CA 1
ATOM 782 C C . PRO A 1 100 ? -7.293 25.438 -0.89 1 97.75 100 PRO A C 1
ATOM 784 O O . PRO A 1 100 ? -7.973 26.141 -1.646 1 97.75 100 PRO A O 1
ATOM 787 N N . LYS A 1 101 ? -6.102 25 -1.255 1 96.69 101 LYS A N 1
ATOM 788 C CA . LYS A 1 101 ? -5.586 25.172 -2.609 1 96.69 101 LYS A CA 1
ATOM 789 C C . LYS A 1 101 ? -5.395 23.812 -3.295 1 96.69 101 LYS A C 1
ATOM 791 O O . LYS A 1 101 ? -4.316 23.219 -3.223 1 96.69 101 LYS A O 1
ATOM 796 N N . ARG A 1 102 ? -6.367 23.438 -4.004 1 95.88 102 ARG A N 1
ATOM 797 C CA . ARG A 1 102 ? -6.344 22.141 -4.652 1 95.88 102 ARG A CA 1
ATOM 798 C C . ARG A 1 102 ? -5.41 22.141 -5.855 1 95.88 102 ARG A C 1
ATOM 800 O O . ARG A 1 102 ? -5.449 23.047 -6.684 1 95.88 102 ARG A O 1
ATOM 807 N N . SER A 1 103 ? -4.609 21.172 -5.902 1 95.56 103 SER A N 1
ATOM 808 C CA . SER A 1 103 ? -3.686 21.031 -7.02 1 95.56 103 SER A CA 1
ATOM 809 C C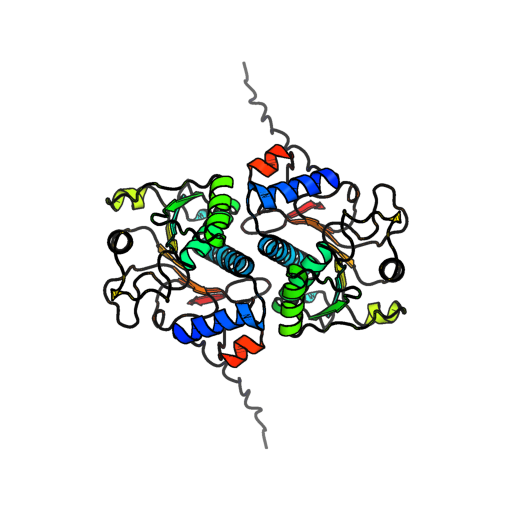 . SER A 1 103 ? -4.422 20.625 -8.297 1 95.56 103 SER A C 1
ATOM 811 O O . SER A 1 103 ? -5.375 19.844 -8.242 1 95.56 103 SER A O 1
ATOM 813 N N . THR A 1 104 ? -3.893 21.078 -9.445 1 94.62 104 THR A N 1
ATOM 814 C CA . THR A 1 104 ? -4.492 20.734 -10.727 1 94.62 104 THR A CA 1
ATOM 815 C C . THR A 1 104 ? -3.787 19.531 -11.344 1 94.62 104 THR A C 1
ATOM 817 O O . THR A 1 104 ? -4.199 19.031 -12.391 1 94.62 104 THR A O 1
ATOM 820 N N . LEU A 1 105 ? -2.719 19.109 -10.688 1 96.5 105 LEU A N 1
ATOM 821 C CA . LEU A 1 105 ? -1.998 17.953 -11.188 1 96.5 105 LEU A CA 1
ATOM 822 C C . LEU A 1 105 ? -2.873 16.703 -11.117 1 96.5 105 LEU A C 1
ATOM 824 O O . LEU A 1 105 ? -3.586 16.484 -10.141 1 96.5 105 LEU A O 1
ATOM 828 N N . ALA A 1 106 ? -2.793 15.883 -12.18 1 97.19 106 ALA A N 1
ATOM 829 C CA . ALA A 1 106 ? -3.631 14.695 -12.305 1 97.19 106 ALA A CA 1
ATOM 830 C C . ALA A 1 106 ? -3.469 13.773 -11.094 1 97.19 106 ALA A C 1
ATOM 832 O O . ALA A 1 106 ? -4.449 13.219 -10.602 1 97.19 106 ALA A O 1
ATOM 833 N N . LEU A 1 107 ? -2.27 13.672 -10.656 1 97.44 107 LEU A N 1
ATOM 834 C CA . LEU A 1 107 ? -1.972 12.828 -9.5 1 97.44 107 LEU A CA 1
ATOM 835 C C . LEU A 1 107 ? -2.795 13.25 -8.289 1 97.44 107 LEU A C 1
ATOM 837 O O . LEU A 1 107 ? -3.469 12.422 -7.676 1 97.44 107 LEU A O 1
ATOM 841 N N . HIS A 1 108 ? -2.785 14.539 -7.977 1 98.12 108 HIS A N 1
ATOM 842 C CA . HIS A 1 108 ? -3.516 15.062 -6.828 1 98.12 108 HIS A CA 1
ATOM 843 C C . HIS A 1 108 ? -5.023 14.945 -7.035 1 98.12 108 HIS A C 1
ATOM 845 O O . HIS A 1 108 ? -5.758 14.633 -6.098 1 98.12 108 HIS A O 1
ATOM 851 N N . ARG A 1 109 ? -5.426 15.188 -8.219 1 98.19 109 ARG A N 1
ATOM 852 C CA . ARG A 1 109 ? -6.848 15.094 -8.539 1 98.19 109 ARG A CA 1
ATOM 853 C C . ARG A 1 109 ? -7.363 13.672 -8.328 1 98.19 109 ARG A C 1
ATOM 855 O O . ARG A 1 109 ? -8.469 13.477 -7.812 1 98.19 109 ARG A O 1
ATOM 862 N N . ASP A 1 110 ? -6.613 12.711 -8.742 1 98.56 110 ASP A N 1
ATOM 863 C CA . ASP A 1 110 ? -7.012 11.32 -8.578 1 98.56 110 ASP A CA 1
ATOM 864 C C . ASP A 1 110 ? -7.25 10.992 -7.102 1 98.56 110 ASP A C 1
ATOM 866 O O . ASP A 1 110 ? -8.281 10.414 -6.75 1 98.56 110 ASP A O 1
ATOM 870 N N . PHE A 1 111 ? -6.324 11.414 -6.242 1 98.69 111 PHE A N 1
ATOM 871 C CA . PHE A 1 111 ? -6.465 11.109 -4.824 1 98.69 111 PHE A CA 1
ATOM 872 C C . PHE A 1 111 ? -7.59 11.93 -4.203 1 98.69 111 PHE A C 1
ATOM 874 O O . PHE A 1 111 ? -8.258 11.469 -3.275 1 98.69 111 PHE A O 1
ATOM 881 N N . THR A 1 112 ? -7.805 13.164 -4.719 1 98.75 112 THR A N 1
ATOM 882 C CA . THR A 1 112 ? -8.945 13.945 -4.27 1 98.75 112 THR A CA 1
ATOM 883 C C . THR A 1 112 ? -10.258 13.234 -4.59 1 98.75 112 THR A C 1
ATOM 885 O O . THR A 1 112 ? -11.125 13.094 -3.723 1 98.75 112 THR A O 1
ATOM 888 N N . VAL A 1 113 ? -10.375 12.719 -5.812 1 98.5 113 VAL A N 1
ATOM 889 C CA . VAL A 1 113 ? -11.578 12.008 -6.234 1 98.5 113 VAL A CA 1
ATOM 890 C C . VAL A 1 113 ? -11.758 10.758 -5.387 1 98.5 113 VAL A C 1
ATOM 892 O O . VAL A 1 113 ? -12.875 10.43 -4.98 1 98.5 113 VAL A O 1
ATOM 895 N N . GLN A 1 114 ? -10.703 10.055 -5.113 1 98.62 114 GLN A N 1
ATOM 896 C CA . GLN A 1 114 ? -10.773 8.867 -4.266 1 98.62 114 GLN A CA 1
ATOM 897 C C . GLN A 1 114 ? -11.367 9.203 -2.898 1 98.62 114 GLN A C 1
ATOM 899 O O . GLN A 1 114 ? -12.219 8.469 -2.389 1 98.62 114 GLN A O 1
ATOM 904 N N . CYS A 1 115 ? -10.906 10.305 -2.307 1 98.62 115 CYS A N 1
ATOM 905 C CA . CYS A 1 115 ? -11.438 10.719 -1.016 1 98.62 115 CYS A CA 1
ATOM 906 C C . CYS A 1 115 ? -12.914 11.078 -1.127 1 98.62 115 CYS A C 1
ATOM 908 O O . CYS A 1 115 ? -13.727 10.641 -0.312 1 98.62 115 CYS A O 1
ATOM 910 N N . GLU A 1 116 ? -13.203 11.852 -2.133 1 98.19 116 GLU A N 1
ATOM 911 C CA . GLU A 1 116 ? -14.586 12.281 -2.33 1 98.19 116 GLU A CA 1
ATOM 912 C C . GLU A 1 116 ? -15.516 11.086 -2.51 1 98.19 116 GLU A C 1
ATOM 914 O O . GLU A 1 116 ? -16.625 11.062 -1.965 1 98.19 116 GLU A O 1
ATOM 919 N N . LYS A 1 117 ? -15.055 10.07 -3.168 1 97.75 117 LYS A N 1
ATOM 920 C CA . LYS A 1 117 ? -15.867 8.906 -3.488 1 97.75 117 LYS A CA 1
ATOM 921 C C . LYS A 1 117 ? -15.859 7.898 -2.342 1 97.75 117 LYS A C 1
ATOM 923 O O . LYS A 1 117 ? -16.578 6.895 -2.383 1 97.75 117 LYS A O 1
ATOM 928 N N . THR A 1 118 ? -15.109 8.172 -1.34 1 96.19 118 THR A N 1
ATOM 929 C CA . THR A 1 118 ? -15.094 7.336 -0.146 1 96.19 118 THR A CA 1
ATOM 930 C C . THR A 1 118 ? -15.766 8.047 1.025 1 96.19 118 THR A C 1
ATOM 932 O O . THR A 1 118 ? -15.414 7.816 2.184 1 96.19 118 THR A O 1
ATOM 935 N N . ASP A 1 119 ? -16.578 8.938 0.805 1 94.69 119 ASP A N 1
ATOM 936 C CA . ASP A 1 119 ? -17.453 9.648 1.741 1 94.69 119 ASP A CA 1
ATOM 937 C C . ASP A 1 119 ? -16.641 10.414 2.775 1 94.69 119 ASP A C 1
ATOM 939 O O . ASP A 1 119 ? -16.969 10.422 3.961 1 94.69 119 ASP A O 1
ATOM 943 N N . ILE A 1 120 ? -15.555 10.945 2.391 1 98.62 120 ILE A N 1
ATOM 944 C CA . ILE A 1 120 ? -14.773 11.844 3.234 1 98.62 120 ILE A CA 1
ATOM 945 C C . ILE A 1 120 ? -15.156 13.289 2.936 1 98.62 120 ILE A C 1
ATOM 947 O O . ILE A 1 120 ? -15 13.758 1.806 1 98.62 120 ILE A O 1
ATOM 951 N N . PRO A 1 121 ? -15.625 13.992 3.898 1 98.62 121 PRO A N 1
ATOM 952 C CA . PRO A 1 121 ? -16.016 15.383 3.646 1 98.62 121 PRO A CA 1
ATOM 953 C C . PRO A 1 121 ? -14.82 16.312 3.455 1 98.62 121 PRO A C 1
ATOM 955 O O . PRO A 1 121 ? -13.766 16.094 4.062 1 98.62 121 PRO A O 1
ATOM 958 N N . PHE A 1 122 ? -15.055 17.328 2.617 1 98.69 122 PHE A N 1
ATOM 959 C CA . PHE A 1 122 ? -14.094 18.406 2.418 1 98.69 122 PHE A CA 1
ATOM 960 C C . PHE A 1 122 ? -14.633 19.719 2.98 1 98.69 122 PHE A C 1
ATOM 962 O O . PHE A 1 122 ? -15.75 20.125 2.656 1 98.69 122 PHE A O 1
ATOM 969 N N . LEU A 1 123 ? -13.805 20.312 3.822 1 98.25 123 LEU A N 1
ATOM 970 C CA . LEU A 1 123 ? -14.195 21.609 4.375 1 98.25 123 LEU A CA 1
ATOM 971 C C . LEU A 1 123 ? -13.969 22.719 3.357 1 98.25 123 LEU A C 1
ATOM 973 O O . LEU A 1 123 ? -12.961 22.734 2.646 1 98.25 123 LEU A O 1
ATOM 977 N N . SER A 1 124 ? -14.875 23.688 3.418 1 96.62 124 SER A N 1
ATOM 978 C CA . SER A 1 124 ? -14.734 24.859 2.562 1 96.62 124 SER A CA 1
ATOM 979 C C . SER A 1 124 ? -13.898 25.938 3.242 1 96.62 124 SER A C 1
ATOM 981 O O . SER A 1 124 ? -13.352 26.812 2.572 1 96.62 124 SER A O 1
ATOM 983 N N . PHE A 1 125 ? -13.82 25.906 4.547 1 94.75 125 PHE A N 1
ATOM 984 C CA . PHE A 1 125 ? -13 26.844 5.309 1 94.75 125 PHE A CA 1
ATOM 985 C C . PHE A 1 125 ? -12.594 26.234 6.645 1 94.75 125 PHE A C 1
ATOM 987 O O . PHE A 1 125 ? -13.242 25.312 7.141 1 94.75 125 PHE A O 1
ATOM 994 N N . LEU A 1 126 ? -11.531 26.672 7.184 1 94.44 126 LEU A N 1
ATOM 995 C CA . LEU A 1 126 ? -11.078 26.297 8.516 1 94.44 126 LEU A CA 1
ATOM 996 C C . LEU A 1 126 ? -11.477 27.328 9.547 1 94.44 126 LEU A C 1
ATOM 998 O O . LEU A 1 126 ? -11.148 28.516 9.406 1 94.44 126 LEU A O 1
ATOM 1002 N N . PRO A 1 127 ? -12.211 26.906 10.562 1 90.12 127 PRO A N 1
ATOM 1003 C CA . PRO A 1 127 ? -12.562 27.906 11.586 1 90.12 127 PRO A CA 1
ATOM 1004 C C . PRO A 1 127 ? -11.336 28.594 12.188 1 90.12 127 PRO A C 1
ATOM 1006 O O . PRO A 1 127 ? -10.312 27.938 12.43 1 90.12 127 PRO A O 1
ATOM 1009 N N . ALA A 1 128 ? -11.453 29.891 12.43 1 87.81 128 ALA A N 1
ATOM 1010 C CA . ALA A 1 128 ? -10.375 30.641 13.062 1 87.81 128 ALA A CA 1
ATOM 1011 C C . ALA A 1 128 ? -10.375 30.422 14.57 1 87.81 128 ALA A C 1
ATOM 1013 O O . ALA A 1 128 ? -9.328 30.531 15.211 1 87.81 128 ALA A O 1
ATOM 1014 N N . GLU A 1 129 ? -11.531 30.125 15.039 1 93.62 129 GLU A N 1
ATOM 1015 C CA . GLU A 1 129 ? -11.641 29.891 16.484 1 93.62 129 GLU A CA 1
ATOM 1016 C C . GLU A 1 129 ? -11.047 28.531 16.859 1 93.62 129 GLU A C 1
ATOM 1018 O O . GLU A 1 129 ? -11.625 27.484 16.562 1 93.62 129 GLU A O 1
ATOM 1023 N N . VAL A 1 130 ? -10.023 28.547 17.578 1 95.81 130 VAL A N 1
ATOM 1024 C CA . VAL A 1 130 ? -9.242 27.375 17.984 1 95.81 130 VAL A CA 1
ATOM 1025 C C . VAL A 1 130 ? -10.133 26.391 18.734 1 95.81 130 VAL A C 1
ATOM 1027 O O . VAL A 1 130 ? -10.023 25.188 18.562 1 95.81 130 VAL A O 1
ATOM 1030 N N . GLN A 1 131 ? -11.078 26.938 19.484 1 97.19 131 GLN A N 1
ATOM 1031 C CA . GLN A 1 131 ? -11.93 26.109 20.312 1 97.19 131 GLN A CA 1
ATOM 1032 C C . GLN A 1 131 ? -12.852 25.234 19.469 1 97.19 131 GLN A C 1
ATOM 1034 O O . GLN A 1 131 ? -13.156 24.094 19.844 1 97.19 131 GLN A O 1
ATOM 1039 N N . LEU A 1 132 ? -13.258 25.75 18.375 1 97.38 132 LEU A N 1
ATOM 1040 C CA . LEU A 1 132 ? -14.109 24.984 17.484 1 97.38 132 LEU A CA 1
ATOM 1041 C C . LEU A 1 132 ? -13.367 23.766 16.938 1 97.38 132 LEU A C 1
ATOM 1043 O O . LEU A 1 132 ? -13.945 22.672 16.844 1 97.38 132 LEU A O 1
ATOM 1047 N N . ILE A 1 133 ? -12.109 23.922 16.625 1 97.81 133 ILE A N 1
ATOM 1048 C CA . ILE A 1 133 ? -11.289 22.812 16.141 1 97.81 133 ILE A CA 1
ATOM 1049 C C . ILE A 1 133 ? -11.062 21.812 17.281 1 97.81 133 ILE A C 1
ATOM 1051 O O . ILE A 1 133 ? -11.242 20.609 17.109 1 97.81 133 ILE A O 1
ATOM 1055 N N . ASN A 1 134 ? -10.781 22.328 18.469 1 97.56 134 ASN A N 1
ATOM 1056 C CA . ASN A 1 134 ? -10.547 21.5 19.641 1 97.56 134 ASN A CA 1
ATOM 1057 C C . ASN A 1 134 ? -11.766 20.641 19.969 1 97.56 134 ASN A C 1
ATOM 1059 O O . ASN A 1 134 ? -11.633 19.516 20.422 1 97.56 134 ASN A O 1
ATOM 1063 N N . ASP A 1 135 ? -12.922 21.234 19.719 1 97.25 135 ASP A N 1
ATOM 1064 C CA . ASP A 1 135 ? -14.156 20.547 20.094 1 97.25 135 ASP A CA 1
ATOM 1065 C C . ASP A 1 135 ? -14.555 19.531 19.031 1 97.25 135 ASP A C 1
ATOM 1067 O O . ASP A 1 135 ? -15.125 18.484 19.344 1 97.25 135 ASP A O 1
ATOM 1071 N N . ALA A 1 136 ? -14.227 19.812 17.844 1 97.38 136 ALA A N 1
ATOM 1072 C CA . ALA A 1 136 ? -14.781 19.062 16.719 1 97.38 136 ALA A CA 1
ATOM 1073 C C . ALA A 1 136 ? -13.914 17.844 16.391 1 97.38 136 ALA A C 1
ATOM 1075 O O . ALA A 1 136 ? -14.398 16.859 15.828 1 97.38 136 ALA A O 1
ATOM 1076 N N . TYR A 1 137 ? -12.656 17.906 16.719 1 98.19 137 TYR A N 1
ATOM 1077 C CA . TYR A 1 137 ? -11.75 16.859 16.266 1 98.19 137 TYR A CA 1
ATOM 1078 C C . TYR A 1 137 ? -10.922 16.312 17.422 1 98.19 137 TYR A C 1
ATOM 1080 O O . TYR A 1 137 ? -10.75 16.984 18.438 1 98.19 137 TYR A O 1
ATOM 1088 N N . ASN A 1 138 ? -10.453 15.07 17.219 1 98.5 138 ASN A N 1
ATOM 1089 C CA . ASN A 1 138 ? -9.57 14.438 18.188 1 98.5 138 ASN A CA 1
ATOM 1090 C C . ASN A 1 138 ? -8.102 14.703 17.859 1 98.5 138 ASN A C 1
ATOM 1092 O O . ASN A 1 138 ? -7.246 14.672 18.75 1 98.5 138 ASN A O 1
ATOM 1096 N N . LEU A 1 139 ? -7.809 14.914 16.594 1 98.12 139 LEU A N 1
ATOM 1097 C CA . LEU A 1 139 ? -6.441 15.109 16.125 1 98.12 139 LEU A CA 1
ATOM 1098 C C . LEU A 1 139 ? -6.434 15.852 14.789 1 98.12 139 LEU A C 1
ATOM 1100 O O . LEU A 1 139 ? -7.418 15.82 14.047 1 98.12 139 LEU A O 1
ATOM 1104 N N . VAL A 1 140 ? -5.285 16.562 14.562 1 98.75 140 VAL A N 1
ATOM 1105 C CA . VAL A 1 140 ? -5.02 17.188 13.273 1 98.75 140 VAL A CA 1
ATOM 1106 C C . VAL A 1 140 ? -3.83 16.516 12.602 1 98.75 140 VAL A C 1
ATOM 1108 O O . VAL A 1 140 ? -2.801 16.281 13.242 1 98.75 140 VAL A O 1
ATOM 1111 N N . VAL A 1 141 ? -4.039 16.141 11.367 1 98.94 141 VAL A N 1
ATOM 1112 C CA . VAL A 1 141 ? -2.926 15.68 10.547 1 98.94 141 VAL A CA 1
ATOM 1113 C C . VAL A 1 141 ? -2.387 16.844 9.711 1 98.94 141 VAL A C 1
ATOM 1115 O O . VAL A 1 141 ? -3.102 17.391 8.875 1 98.94 141 VAL A O 1
ATOM 1118 N N . ASP A 1 142 ? -1.163 17.172 10.016 1 98.81 142 ASP A N 1
ATOM 1119 C CA . ASP A 1 142 ? -0.438 18.188 9.266 1 98.81 142 ASP A CA 1
ATOM 1120 C C . ASP A 1 142 ? 0.217 17.594 8.023 1 98.81 142 ASP A C 1
ATOM 1122 O O . ASP A 1 142 ? 1.337 17.078 8.086 1 98.81 142 ASP A O 1
ATOM 1126 N N . ALA A 1 143 ? -0.475 17.672 6.918 1 98.81 143 ALA A N 1
ATOM 1127 C CA . ALA A 1 143 ? 0.034 17.312 5.594 1 98.81 143 ALA A CA 1
ATOM 1128 C C . ALA A 1 143 ? 0.088 18.547 4.684 1 98.81 143 ALA A C 1
ATOM 1130 O O . ALA A 1 143 ? -0.298 18.469 3.516 1 98.81 143 ALA A O 1
ATOM 1131 N N . ILE A 1 144 ? 0.514 19.641 5.176 1 98.12 144 ILE A N 1
ATOM 1132 C CA . ILE A 1 144 ? 0.37 20.938 4.516 1 98.12 144 ILE A CA 1
ATOM 1133 C C . ILE A 1 144 ? 1.602 21.219 3.658 1 98.12 144 ILE A C 1
ATOM 1135 O O . ILE A 1 144 ? 1.521 21.203 2.428 1 98.12 144 ILE A O 1
ATOM 1139 N N . LEU A 1 145 ? 2.779 21.453 4.375 1 96.38 145 LEU A N 1
ATOM 1140 C CA . LEU A 1 145 ? 3.992 21.844 3.664 1 96.38 145 LEU A CA 1
ATOM 1141 C C . LEU A 1 145 ? 5.105 20.812 3.889 1 96.38 145 LEU A C 1
ATOM 1143 O O . LEU A 1 145 ? 5.254 20.297 4.992 1 96.38 145 LEU A O 1
ATOM 1147 N N . GLY A 1 146 ? 5.832 20.594 2.848 1 94.31 146 GLY A N 1
ATOM 1148 C CA . GLY A 1 146 ? 6.973 19.688 2.92 1 94.31 146 GLY A CA 1
ATOM 1149 C C . GLY A 1 146 ? 8.305 20.406 2.865 1 94.31 146 GLY A C 1
ATOM 1150 O O . GLY A 1 146 ? 8.367 21.641 3.002 1 94.31 146 GLY A O 1
ATOM 1151 N N . PRO A 1 147 ? 9.344 19.656 2.701 1 92.94 147 PRO A N 1
ATOM 1152 C CA . PRO A 1 147 ? 10.695 20.219 2.729 1 92.94 147 PRO A CA 1
ATOM 1153 C C . PRO A 1 147 ? 10.961 21.172 1.574 1 92.94 147 PRO A C 1
ATOM 1155 O O . PRO A 1 147 ? 11.93 21.938 1.61 1 92.94 147 PRO A O 1
ATOM 1158 N N . GLU A 1 148 ? 10.125 21.141 0.569 1 92.38 148 GLU A N 1
ATOM 1159 C CA . GLU A 1 148 ? 10.344 22 -0.594 1 92.38 148 GLU A CA 1
ATOM 1160 C C . GLU A 1 148 ? 9.969 23.453 -0.29 1 92.38 148 GLU A C 1
ATOM 1162 O O . GLU A 1 148 ? 10.344 24.359 -1.032 1 92.38 148 GLU A O 1
ATOM 1167 N N . THR A 1 149 ? 9.266 23.688 0.788 1 91.12 149 THR A N 1
ATOM 1168 C CA . THR A 1 149 ? 8.812 25.047 1.118 1 91.12 149 THR A CA 1
ATOM 1169 C C . THR A 1 149 ? 9.711 25.656 2.189 1 91.12 149 THR A C 1
ATOM 1171 O O . THR A 1 149 ? 9.773 25.156 3.314 1 91.12 149 THR A O 1
ATOM 1174 N N . GLU A 1 150 ? 10.242 26.766 1.83 1 88.38 150 GLU A N 1
ATOM 1175 C CA . GLU A 1 150 ? 10.992 27.516 2.83 1 88.38 150 GLU A CA 1
ATOM 1176 C C . GLU A 1 150 ? 10.055 28.281 3.77 1 88.38 150 GLU A C 1
ATOM 1178 O O . GLU A 1 150 ? 9.055 28.844 3.33 1 88.38 150 GLU A O 1
ATOM 1183 N N . PRO A 1 151 ? 10.438 28.219 4.996 1 87.38 151 PRO A N 1
ATOM 1184 C CA . PRO A 1 151 ? 9.57 28.922 5.953 1 87.38 151 PRO A CA 1
ATOM 1185 C C . PRO A 1 151 ? 9.289 30.359 5.555 1 87.38 151 PRO A C 1
ATOM 1187 O O . PRO A 1 151 ? 8.172 30.844 5.746 1 87.38 151 PRO A O 1
ATOM 1190 N N . SER A 1 152 ? 10.258 31.031 4.992 1 87.75 152 SER A N 1
ATOM 1191 C CA . SER A 1 152 ? 10.117 32.438 4.59 1 87.75 152 SER A CA 1
ATOM 1192 C C . SER A 1 152 ? 9.133 32.594 3.434 1 87.75 152 SER A C 1
ATOM 1194 O O . SER A 1 152 ? 8.641 33.688 3.164 1 87.75 152 SER A O 1
ATOM 1196 N N . ASP A 1 153 ? 8.836 31.484 2.783 1 91.44 153 ASP A N 1
ATOM 1197 C CA . ASP A 1 153 ? 8.008 31.547 1.582 1 91.44 153 ASP A CA 1
ATOM 1198 C C . ASP A 1 153 ? 6.562 31.172 1.897 1 91.44 153 ASP A C 1
ATOM 1200 O O . ASP A 1 153 ? 5.711 31.156 1.005 1 91.44 153 ASP A O 1
ATOM 1204 N N . ILE A 1 154 ? 6.301 30.938 3.154 1 93.62 154 ILE A N 1
ATOM 1205 C CA . ILE A 1 154 ? 4.949 30.547 3.539 1 93.62 154 ILE A CA 1
ATOM 1206 C C . ILE A 1 154 ? 4.012 31.734 3.434 1 93.62 154 ILE A C 1
ATOM 1208 O O . ILE A 1 154 ? 4.281 32.812 4.004 1 93.62 154 ILE A O 1
ATOM 1212 N N . SER A 1 155 ? 2.98 31.547 2.646 1 94.75 155 SER A N 1
ATOM 1213 C CA . SER A 1 155 ? 2.01 32.625 2.438 1 94.75 155 SER A CA 1
ATOM 1214 C C . SER A 1 155 ? 0.589 32.125 2.703 1 94.75 155 SER A C 1
ATOM 1216 O O . SER A 1 155 ? 0.375 30.953 3.025 1 94.75 155 SER A O 1
ATOM 1218 N N . GLU A 1 156 ? -0.352 33.062 2.596 1 95.81 156 GLU A N 1
ATOM 1219 C CA . GLU A 1 156 ? -1.752 32.688 2.793 1 95.81 156 GLU A CA 1
ATOM 1220 C C . GLU A 1 156 ? -2.207 31.672 1.759 1 95.81 156 GLU A C 1
ATOM 1222 O O . GLU A 1 156 ? -1.742 31.688 0.617 1 95.81 156 GLU A O 1
ATOM 1227 N N . PRO A 1 157 ? -3.059 30.828 2.209 1 96.81 157 PRO A N 1
ATOM 1228 C CA . PRO A 1 157 ? -3.744 30.766 3.502 1 96.81 157 PRO A CA 1
ATOM 1229 C C . PRO A 1 157 ? -2.961 29.984 4.547 1 96.81 157 PRO A C 1
ATOM 1231 O O . PRO A 1 157 ? -3.43 29.797 5.676 1 96.81 157 PRO A O 1
ATOM 1234 N N . TYR A 1 158 ? -1.757 29.469 4.223 1 96.38 158 TYR A N 1
ATOM 1235 C CA . TYR A 1 158 ? -1.055 28.516 5.07 1 96.38 158 TYR A CA 1
ATOM 1236 C C . TYR A 1 158 ? -0.429 29.203 6.273 1 96.38 158 TYR A C 1
ATOM 1238 O O . TYR A 1 158 ? -0.335 28.609 7.355 1 96.38 158 TYR A O 1
ATOM 1246 N N . SER A 1 159 ? -0.033 30.469 6.09 1 94.19 159 SER A N 1
ATOM 1247 C CA . SER A 1 159 ? 0.481 31.219 7.242 1 94.19 159 SER A CA 1
ATOM 1248 C C . SER A 1 159 ? -0.566 31.312 8.344 1 94.19 159 SER A C 1
ATOM 1250 O O . SER A 1 159 ? -0.264 31.094 9.516 1 94.19 159 SER A O 1
ATOM 1252 N N . SER A 1 160 ? -1.84 31.609 8 1 95.12 160 SER A N 1
ATOM 1253 C CA . SER A 1 160 ? -2.932 31.719 8.961 1 95.12 160 SER A CA 1
ATOM 1254 C C . SER A 1 160 ? -3.283 30.359 9.562 1 95.12 160 SER A C 1
ATOM 1256 O O . SER A 1 160 ? -3.584 30.266 10.75 1 95.12 160 SER A O 1
ATOM 1258 N N . ILE A 1 161 ? -3.256 29.344 8.766 1 96.62 161 ILE A N 1
ATOM 1259 C CA . ILE A 1 161 ? -3.564 27.984 9.219 1 96.62 161 ILE A CA 1
ATOM 1260 C C . ILE A 1 161 ? -2.559 27.562 10.289 1 96.62 161 ILE A C 1
ATOM 1262 O O . ILE A 1 161 ? -2.941 27.078 11.352 1 96.62 161 ILE A O 1
ATOM 1266 N N . LEU A 1 162 ? -1.283 27.797 9.984 1 95.19 162 LEU A N 1
ATOM 1267 C CA . LEU A 1 162 ? -0.229 27.391 10.906 1 95.19 162 LEU A CA 1
ATOM 1268 C C . LEU A 1 162 ? -0.306 28.172 12.211 1 95.19 162 LEU A C 1
ATOM 1270 O O . LEU A 1 162 ? -0.033 27.641 13.281 1 95.19 162 LEU A O 1
ATOM 1274 N N . LEU A 1 163 ? -0.663 29.438 12.094 1 93.31 163 LEU A N 1
ATOM 1275 C CA . LEU A 1 163 ? -0.862 30.234 13.297 1 93.31 163 LEU A CA 1
ATOM 1276 C C . LEU A 1 163 ? -1.973 29.656 14.164 1 93.31 163 LEU A C 1
ATOM 1278 O O . LEU A 1 163 ? -1.836 29.578 15.383 1 93.31 163 LEU A O 1
ATOM 1282 N N . THR A 1 164 ? -3.02 29.266 13.539 1 95.25 164 THR A N 1
ATOM 1283 C CA . THR A 1 164 ? -4.137 28.641 14.242 1 95.25 164 THR A CA 1
ATOM 1284 C C . THR A 1 164 ? -3.697 27.344 14.906 1 95.25 164 THR A C 1
ATOM 1286 O O . THR A 1 164 ? -3.99 27.109 16.078 1 95.25 164 THR A O 1
ATOM 1289 N N . LEU A 1 165 ? -2.949 26.5 14.195 1 96.25 165 LEU A N 1
ATOM 1290 C CA . LEU A 1 165 ? -2.539 25.188 14.672 1 96.25 165 LEU A CA 1
ATOM 1291 C C . LEU A 1 165 ? -1.586 25.312 15.852 1 96.25 165 LEU A C 1
ATOM 1293 O O . LEU A 1 165 ? -1.503 24.391 16.688 1 96.25 165 LEU A O 1
ATOM 1297 N N . ARG A 1 166 ? -0.902 26.422 15.977 1 93.94 166 ARG A N 1
ATOM 1298 C CA . ARG A 1 166 ? 0.01 26.641 17.094 1 93.94 166 ARG A CA 1
ATOM 1299 C C . ARG A 1 166 ? -0.75 26.719 18.406 1 93.94 166 ARG A C 1
ATOM 1301 O O . ARG A 1 166 ? -0.17 26.516 19.484 1 93.94 166 ARG A O 1
ATOM 1308 N N . HIS A 1 167 ? -2.047 26.953 18.297 1 94.56 167 HIS A N 1
ATOM 1309 C CA . HIS A 1 167 ? -2.783 27.266 19.516 1 94.56 167 HIS A CA 1
ATOM 1310 C C . HIS A 1 167 ? -3.816 26.188 19.828 1 94.56 167 HIS A C 1
ATOM 1312 O O . HIS A 1 167 ? -4.512 26.266 20.844 1 94.56 167 HIS A O 1
ATOM 1318 N N . ILE A 1 168 ? -3.916 25.234 19.016 1 96.06 168 ILE A N 1
ATOM 1319 C CA . ILE A 1 168 ? -4.879 24.188 19.328 1 96.06 168 ILE A CA 1
ATOM 1320 C C . ILE A 1 168 ? -4.332 23.297 20.453 1 96.06 168 ILE A C 1
ATOM 1322 O O . ILE A 1 168 ? -3.121 23.266 20.672 1 96.06 168 ILE A O 1
ATOM 1326 N N . ARG A 1 169 ? -5.273 22.578 21.125 1 96.94 169 ARG A N 1
ATOM 1327 C CA . ARG A 1 169 ? -4.887 21.781 22.297 1 96.94 169 ARG A CA 1
ATOM 1328 C C . ARG A 1 169 ? -4.887 20.297 21.953 1 96.94 169 ARG A C 1
ATOM 1330 O O . ARG A 1 169 ? -4.297 19.484 22.672 1 96.94 169 ARG A O 1
ATOM 1337 N N . ILE A 1 170 ? -5.609 19.922 20.922 1 97.44 170 ILE A N 1
ATOM 1338 C CA . ILE A 1 170 ? -5.605 18.531 20.5 1 97.44 170 ILE A CA 1
ATOM 1339 C C . ILE A 1 170 ? -4.301 18.203 19.781 1 97.44 170 ILE A C 1
ATOM 1341 O O . ILE A 1 170 ? -3.629 19.109 19.266 1 97.44 170 ILE A O 1
ATOM 1345 N N . PRO A 1 171 ? -3.896 16.953 19.75 1 98.38 171 PRO A N 1
ATOM 1346 C CA . PRO A 1 171 ? -2.594 16.594 19.172 1 98.38 171 PRO A CA 1
ATOM 1347 C C . PRO A 1 171 ? -2.525 16.828 17.672 1 98.38 171 PRO A C 1
ATOM 1349 O O . PRO A 1 171 ? -3.547 16.75 16.984 1 98.38 171 PRO A O 1
ATOM 1352 N N . ILE A 1 172 ? -1.316 17.125 17.219 1 98.62 172 ILE A N 1
ATOM 1353 C CA . ILE A 1 172 ? -0.989 17.234 15.797 1 98.62 172 ILE A CA 1
ATOM 1354 C C . ILE A 1 172 ? -0.027 16.109 15.398 1 98.62 172 ILE A C 1
ATOM 1356 O O . ILE A 1 172 ? 0.933 15.828 16.125 1 98.62 172 ILE A O 1
ATOM 1360 N N . ALA A 1 173 ? -0.31 15.414 14.328 1 98.81 173 ALA A N 1
ATOM 1361 C CA . ALA A 1 173 ? 0.616 14.492 13.672 1 98.81 173 ALA A CA 1
ATOM 1362 C C . ALA A 1 173 ? 1.108 15.062 12.344 1 98.81 173 ALA A C 1
ATOM 1364 O O . ALA A 1 173 ? 0.314 15.297 11.43 1 98.81 173 ALA A O 1
ATOM 1365 N N . SER A 1 174 ? 2.406 15.242 12.219 1 98.69 174 SER A N 1
ATOM 1366 C CA . SER A 1 174 ? 2.959 15.852 11.008 1 98.69 174 SER A CA 1
ATOM 1367 C C . SER A 1 174 ? 3.516 14.789 10.062 1 98.69 174 SER A C 1
ATOM 1369 O O . SER A 1 174 ? 4.215 13.867 10.492 1 98.69 174 SER A O 1
ATOM 1371 N N . VAL A 1 175 ? 3.242 14.969 8.773 1 98.69 175 VAL A N 1
ATOM 1372 C CA . VAL A 1 175 ? 3.723 14.102 7.707 1 98.69 175 VAL A CA 1
ATOM 1373 C C . VAL A 1 175 ? 5.051 14.625 7.172 1 98.69 175 VAL A C 1
ATOM 1375 O O . VAL A 1 175 ? 5.156 15.789 6.781 1 98.69 175 VAL A O 1
ATOM 1378 N N . ASP A 1 176 ? 6.059 13.859 7.191 1 98.12 176 ASP A N 1
ATOM 1379 C CA . ASP A 1 176 ? 7.395 14.062 6.645 1 98.12 176 ASP A CA 1
ATOM 1380 C C . ASP A 1 176 ? 8.188 15.055 7.488 1 98.12 176 ASP A C 1
ATOM 1382 O O . ASP A 1 176 ? 9.195 14.695 8.102 1 98.12 176 ASP A O 1
ATOM 1386 N N . ILE A 1 177 ? 7.742 16.281 7.594 1 96.06 177 ILE A N 1
ATOM 1387 C CA . ILE A 1 177 ? 8.273 17.328 8.453 1 96.06 177 ILE A CA 1
ATOM 1388 C C . ILE A 1 177 ? 7.121 18.156 9.031 1 96.06 177 ILE A C 1
ATOM 1390 O O . ILE A 1 177 ? 6.059 18.266 8.414 1 96.06 177 ILE A O 1
ATOM 1394 N N . PRO A 1 178 ? 7.344 18.703 10.219 1 96.06 178 PRO A N 1
ATOM 1395 C CA . PRO A 1 178 ? 6.344 19.672 10.672 1 96.06 178 PRO A CA 1
ATOM 1396 C C . PRO A 1 178 ? 6.297 20.938 9.805 1 96.06 178 PRO A C 1
ATOM 1398 O O . PRO A 1 178 ? 7.324 21.578 9.594 1 96.06 178 PRO A O 1
ATOM 1401 N N . SER A 1 179 ? 5.117 21.25 9.32 1 95.94 179 SER A N 1
ATOM 1402 C CA . SER A 1 179 ? 4.984 22.391 8.438 1 95.94 179 SER A CA 1
ATOM 1403 C C . SER A 1 179 ? 5.508 23.672 9.094 1 95.94 179 SER A C 1
ATOM 1405 O O . SER A 1 179 ? 5.145 23.969 10.234 1 95.94 179 SER A O 1
ATOM 1407 N N . GLY A 1 180 ? 6.441 24.328 8.383 1 91 180 GLY A N 1
ATOM 1408 C CA . GLY A 1 180 ? 6.984 25.609 8.836 1 91 180 GLY A CA 1
ATOM 1409 C C . GLY A 1 180 ? 8.281 25.453 9.609 1 91 180 GLY A C 1
ATOM 1410 O O . GLY A 1 180 ? 8.922 26.453 9.961 1 91 180 GLY A O 1
ATOM 1411 N N . TRP A 1 181 ? 8.617 24.156 9.891 1 88.62 181 TRP A N 1
ATOM 1412 C CA . TRP A 1 181 ? 9.859 23.922 10.625 1 88.62 181 TRP A CA 1
ATOM 1413 C C . TRP A 1 181 ? 11.07 24.188 9.734 1 88.62 181 TRP A C 1
ATOM 1415 O O . TRP A 1 181 ? 11.039 23.875 8.539 1 88.62 181 TRP A O 1
ATOM 1425 N N . ASP A 1 182 ? 12.023 24.922 10.336 1 77.12 182 ASP A N 1
ATOM 1426 C CA . ASP A 1 182 ? 13.375 24.938 9.781 1 77.12 182 ASP A CA 1
ATOM 1427 C C . ASP A 1 182 ? 14.414 24.594 10.852 1 77.12 182 ASP A C 1
ATOM 1429 O O . ASP A 1 182 ? 14.055 24.266 11.984 1 77.12 182 ASP A O 1
ATOM 1433 N N . GLU A 1 183 ? 15.641 24.531 10.336 1 67.56 183 GLU A N 1
ATOM 1434 C CA . GLU A 1 183 ? 16.703 24.172 11.273 1 67.56 183 GLU A CA 1
ATOM 1435 C C . GLU A 1 183 ? 16.844 25.219 12.383 1 67.56 183 GLU A C 1
ATOM 1437 O O . GLU A 1 183 ? 17.328 24.906 13.469 1 67.56 183 GLU A O 1
ATOM 1442 N N . ALA A 1 184 ? 16.375 26.406 12.008 1 61.62 184 ALA A N 1
ATOM 1443 C CA . ALA A 1 184 ? 16.531 27.5 12.961 1 61.62 184 ALA A CA 1
ATOM 1444 C C . ALA A 1 184 ? 15.211 27.812 13.656 1 61.62 184 ALA A C 1
ATOM 1446 O O . ALA A 1 184 ? 15.164 28.641 14.57 1 61.62 184 ALA A O 1
ATOM 1447 N N . ASN A 1 185 ? 13.992 27.203 13.25 1 56.66 185 ASN A N 1
ATOM 1448 C CA . ASN A 1 185 ? 12.695 27.875 13.312 1 56.66 185 ASN A CA 1
ATOM 1449 C C . ASN A 1 185 ? 12.07 27.75 14.703 1 56.66 185 ASN A C 1
ATOM 1451 O O . ASN A 1 185 ? 11.508 26.719 15.047 1 56.66 185 ASN A O 1
ATOM 1455 N N . VAL A 1 186 ? 12.156 28.766 15.406 1 58.84 186 VAL A N 1
ATOM 1456 C CA . VAL A 1 186 ? 11.477 29.125 16.641 1 58.84 186 VAL A CA 1
ATOM 1457 C C . VAL A 1 186 ? 10.008 29.453 16.344 1 58.84 186 VAL A C 1
ATOM 1459 O O . VAL A 1 186 ? 9.695 30 15.289 1 58.84 186 VAL A O 1
ATOM 1462 N N . ASP A 1 187 ? 8.984 28.953 16.969 1 61.69 187 ASP A N 1
ATOM 1463 C CA . ASP A 1 187 ? 7.57 29.328 17.047 1 61.69 187 ASP A CA 1
ATOM 1464 C C . ASP A 1 187 ? 6.77 28.625 15.938 1 61.69 187 ASP A C 1
ATOM 1466 O O . ASP A 1 187 ? 5.961 29.266 15.258 1 61.69 187 ASP A O 1
ATOM 1470 N N . CYS A 1 188 ? 7.004 27.391 15.695 1 84.62 188 CYS A N 1
ATOM 1471 C CA . CYS A 1 188 ? 6.285 26.578 14.719 1 84.62 188 CYS A CA 1
ATOM 1472 C C . CYS A 1 188 ? 5.285 25.656 15.414 1 84.62 188 CYS A C 1
ATOM 1474 O O . CYS A 1 188 ? 5.043 25.797 16.609 1 84.62 188 CYS A O 1
ATOM 1476 N N . ILE A 1 189 ? 4.492 25.016 14.609 1 92.81 189 ILE A N 1
ATOM 1477 C CA . ILE A 1 189 ? 3.562 24.062 15.211 1 92.81 189 ILE A CA 1
ATOM 1478 C C . ILE A 1 189 ? 4.332 23.047 16.062 1 92.81 189 ILE A C 1
ATOM 1480 O O . ILE A 1 189 ? 5.539 22.875 15.883 1 92.81 189 ILE A O 1
ATOM 1484 N N . ASN A 1 190 ? 3.688 22.594 17.094 1 91.62 190 ASN A N 1
ATOM 1485 C CA . ASN A 1 190 ? 4.289 21.625 17.984 1 91.62 190 ASN A CA 1
ATOM 1486 C C . ASN A 1 190 ? 3.592 20.266 17.906 1 91.62 190 ASN A C 1
ATOM 1488 O O . ASN A 1 190 ? 2.77 19.922 18.75 1 91.62 190 ASN A O 1
ATOM 1492 N N . PRO A 1 191 ? 3.988 19.484 16.922 1 96.5 191 PRO A N 1
ATOM 1493 C CA . PRO A 1 191 ? 3.316 18.188 16.781 1 96.5 191 PRO A CA 1
ATOM 1494 C C . PRO A 1 191 ? 3.674 17.219 17.906 1 96.5 191 PRO A C 1
ATOM 1496 O O . PRO A 1 191 ? 4.809 17.219 18.391 1 96.5 191 PRO A O 1
ATOM 1499 N N . THR A 1 192 ? 2.691 16.359 18.266 1 97.25 192 THR A N 1
ATOM 1500 C CA . THR A 1 192 ? 2.908 15.266 19.203 1 97.25 192 THR A CA 1
ATOM 1501 C C . THR A 1 192 ? 3.535 14.062 18.5 1 97.25 192 THR A C 1
ATOM 1503 O O . THR A 1 192 ? 4.219 13.258 19.125 1 97.25 192 THR A O 1
ATOM 1506 N N . VAL A 1 193 ? 3.283 13.953 17.219 1 98.44 193 VAL A N 1
ATOM 1507 C CA . VAL A 1 193 ? 3.779 12.844 16.422 1 98.44 193 VAL A CA 1
ATOM 1508 C C . VAL A 1 193 ? 4.406 13.375 15.133 1 98.44 193 VAL A C 1
ATOM 1510 O O . VAL A 1 193 ? 3.859 14.281 14.5 1 98.44 193 VAL A O 1
ATOM 1513 N N . LEU A 1 194 ? 5.547 12.906 14.797 1 98.38 194 LEU A N 1
ATOM 1514 C CA . LEU A 1 194 ? 6.188 13.141 13.508 1 98.38 194 LEU A CA 1
ATOM 1515 C C . LEU A 1 194 ? 6.383 11.828 12.758 1 98.38 194 LEU A C 1
ATOM 1517 O O . LEU A 1 194 ? 6.887 10.859 13.32 1 98.38 194 LEU A O 1
ATOM 1521 N N . ILE A 1 195 ? 5.953 11.766 11.508 1 98.81 195 ILE A N 1
ATOM 1522 C CA . ILE A 1 195 ? 6.152 10.609 10.641 1 98.81 195 ILE A CA 1
ATOM 1523 C C . ILE A 1 195 ? 7.117 10.977 9.516 1 98.81 195 ILE A C 1
ATOM 1525 O O . ILE A 1 195 ? 6.719 11.594 8.523 1 98.81 195 ILE A O 1
ATOM 1529 N N . SER A 1 196 ? 8.297 10.562 9.672 1 98.56 196 SER A N 1
ATOM 1530 C CA . SER A 1 196 ? 9.312 10.836 8.656 1 98.56 196 SER A CA 1
ATOM 1531 C C . SER A 1 196 ? 9.25 9.828 7.516 1 98.56 196 SER A C 1
ATOM 1533 O O . SER A 1 196 ? 9.055 8.633 7.75 1 98.56 196 SER A O 1
ATOM 1535 N N . LEU A 1 197 ? 9.414 10.32 6.32 1 98.06 197 LEU A N 1
ATOM 1536 C CA . LEU A 1 197 ? 9.359 9.484 5.129 1 98.06 197 LEU A CA 1
ATOM 1537 C C . LEU A 1 197 ? 10.758 9.164 4.621 1 98.06 197 LEU A C 1
ATOM 1539 O O . LEU A 1 197 ? 11.555 10.07 4.359 1 98.06 197 LEU A O 1
ATOM 1543 N N . MET A 1 198 ? 11.062 7.91 4.48 1 96.88 198 MET A N 1
ATOM 1544 C CA . MET A 1 198 ? 12.32 7.363 3.971 1 96.88 198 MET A CA 1
ATOM 1545 C C . MET A 1 198 ? 13.453 7.582 4.965 1 96.88 198 MET A C 1
ATOM 1547 O O . MET A 1 198 ? 14.117 6.629 5.379 1 96.88 198 MET A O 1
ATOM 1551 N N . ALA A 1 199 ? 13.648 8.789 5.387 1 97.44 199 ALA A N 1
ATOM 1552 C CA . ALA A 1 199 ? 14.617 9.211 6.391 1 97.44 199 ALA A CA 1
ATOM 1553 C C . ALA A 1 199 ? 14.164 10.5 7.078 1 97.44 199 ALA A C 1
ATOM 1555 O O . ALA A 1 199 ? 13.484 11.328 6.473 1 97.44 199 ALA A O 1
ATOM 1556 N N . PRO A 1 200 ? 14.523 10.578 8.367 1 97.19 200 PRO A N 1
ATOM 1557 C CA . PRO A 1 200 ? 14.234 11.883 8.984 1 97.19 200 PRO A CA 1
ATOM 1558 C C . PRO A 1 200 ? 15.055 13.016 8.383 1 97.19 200 PRO A C 1
ATOM 1560 O O . PRO A 1 200 ? 16.188 12.789 7.934 1 97.19 200 PRO A O 1
ATOM 1563 N N . LYS A 1 201 ? 14.414 14.203 8.375 1 95.94 201 LYS A N 1
ATOM 1564 C CA . LYS A 1 201 ? 15.109 15.398 7.906 1 95.94 201 LYS A CA 1
ATOM 1565 C C . LYS A 1 201 ? 15.883 16.062 9.039 1 95.94 201 LYS A C 1
ATOM 1567 O O . LYS A 1 201 ? 15.547 15.891 10.211 1 95.94 201 LYS A O 1
ATOM 1572 N N . LYS A 1 202 ? 16.828 16.844 8.672 1 94.94 202 LYS A N 1
ATOM 1573 C CA . LYS A 1 202 ? 17.703 17.5 9.641 1 94.94 202 LYS A CA 1
ATOM 1574 C C . LYS A 1 202 ? 16.891 18.375 10.602 1 94.94 202 LYS A C 1
ATOM 1576 O O . LYS A 1 202 ? 17.25 18.516 11.773 1 94.94 202 LYS A O 1
ATOM 1581 N N . CYS A 1 203 ? 15.812 18.922 10.18 1 91.88 203 CYS A N 1
ATOM 1582 C CA . CYS A 1 203 ? 15.008 19.781 11.031 1 91.88 203 CYS A CA 1
ATOM 1583 C C . CYS A 1 203 ? 14.383 19 12.18 1 91.88 203 CYS A C 1
ATOM 1585 O O . CYS A 1 203 ? 13.891 19.578 13.148 1 91.88 203 CYS A O 1
ATOM 1587 N N . ALA A 1 204 ? 14.391 17.656 12.086 1 93 204 ALA A N 1
ATOM 1588 C CA . ALA A 1 204 ? 13.75 16.812 13.086 1 93 204 ALA A CA 1
ATOM 1589 C C . ALA A 1 204 ? 14.727 16.438 14.203 1 93 204 ALA A C 1
ATOM 1591 O O . ALA A 1 204 ? 14.352 15.781 15.172 1 93 204 ALA A O 1
ATOM 1592 N N . VAL A 1 205 ? 16 16.859 14.031 1 92.62 205 VAL A N 1
ATOM 1593 C CA . VAL A 1 205 ? 16.969 16.578 15.078 1 92.62 205 VAL A CA 1
ATOM 1594 C C . VAL A 1 205 ? 16.484 17.156 16.406 1 92.62 205 VAL A C 1
ATOM 1596 O O . VAL A 1 205 ? 16.125 18.344 16.469 1 92.62 205 VAL A O 1
ATOM 1599 N N . GLY A 1 206 ? 16.359 16.359 17.406 1 89.12 206 GLY A N 1
ATOM 1600 C CA . GLY A 1 206 ? 15.961 16.828 18.719 1 89.12 206 GLY A CA 1
ATOM 1601 C C . GLY A 1 206 ? 14.453 16.797 18.938 1 89.12 206 GLY A C 1
ATOM 1602 O O . GLY A 1 206 ? 13.961 17.219 19.984 1 89.12 206 GLY A O 1
ATOM 1603 N N . PHE A 1 207 ? 13.742 16.359 17.906 1 92.75 207 PHE A N 1
ATOM 1604 C CA . PHE A 1 207 ? 12.297 16.219 18.078 1 92.75 207 PHE A CA 1
ATOM 1605 C C . PHE A 1 207 ? 11.984 15.352 19.297 1 92.75 207 PHE A C 1
ATOM 1607 O O . PHE A 1 207 ? 12.523 14.258 19.453 1 92.75 207 PHE A O 1
ATOM 1614 N N . SER A 1 208 ? 11.07 15.789 20.172 1 92.81 208 SER A N 1
ATOM 1615 C CA . SER A 1 208 ? 10.867 15.133 21.469 1 92.81 208 SER A CA 1
ATOM 1616 C C . SER A 1 208 ? 9.555 14.367 21.5 1 92.81 208 SER A C 1
ATOM 1618 O O . SER A 1 208 ? 9.266 13.656 22.469 1 92.81 208 SER A O 1
ATOM 1620 N N . GLY A 1 209 ? 8.664 14.516 20.547 1 96.19 209 GLY A N 1
ATOM 1621 C CA . GLY A 1 209 ? 7.434 13.75 20.5 1 96.19 209 GLY A CA 1
ATOM 1622 C C . GLY A 1 209 ? 7.633 12.328 20 1 96.19 209 GLY A C 1
ATOM 1623 O O . GLY A 1 209 ? 8.766 11.852 19.906 1 96.19 209 GLY A O 1
ATOM 1624 N N . THR A 1 210 ? 6.551 11.617 19.797 1 98.25 210 THR A N 1
ATOM 1625 C CA . THR A 1 210 ? 6.617 10.305 19.172 1 98.25 210 THR A CA 1
ATOM 1626 C C . THR A 1 210 ? 7.055 10.43 17.703 1 98.25 210 THR A C 1
ATOM 1628 O O . THR A 1 210 ? 6.461 11.188 16.938 1 98.25 210 THR A O 1
ATOM 1631 N N . HIS A 1 211 ? 8.086 9.727 17.344 1 98.38 211 HIS A N 1
ATOM 1632 C CA . HIS A 1 211 ? 8.688 9.859 16.031 1 98.38 211 HIS A CA 1
ATOM 1633 C C . HIS A 1 211 ? 8.703 8.523 15.289 1 98.38 211 HIS A C 1
ATOM 1635 O O . HIS A 1 211 ? 9.336 7.57 15.742 1 98.38 211 HIS A O 1
ATOM 1641 N N . TYR A 1 212 ? 7.988 8.43 14.195 1 98.69 212 TYR A N 1
ATOM 1642 C CA . TYR A 1 212 ? 7.977 7.234 13.352 1 98.69 212 TYR A CA 1
ATOM 1643 C C . TYR A 1 212 ? 8.773 7.461 12.07 1 98.69 212 TYR A C 1
ATOM 1645 O O . TYR A 1 212 ? 8.805 8.578 11.539 1 98.69 212 TYR A O 1
ATOM 1653 N N . LEU A 1 213 ? 9.391 6.441 11.641 1 98.44 213 LEU A N 1
ATOM 1654 C CA . LEU A 1 213 ? 10.039 6.395 10.336 1 98.44 213 LEU A CA 1
ATOM 1655 C C . LEU A 1 213 ? 9.359 5.375 9.43 1 98.44 213 LEU A C 1
ATOM 1657 O O . LEU A 1 213 ? 9.148 4.227 9.828 1 98.44 213 LEU A O 1
ATOM 1661 N N . VAL A 1 214 ? 8.969 5.922 8.297 1 94.69 214 VAL A N 1
ATOM 1662 C CA . VAL A 1 214 ? 8.43 5.062 7.25 1 94.69 214 VAL A CA 1
ATOM 1663 C C . VAL A 1 214 ? 9.43 4.961 6.098 1 94.69 214 VAL A C 1
ATOM 1665 O O . VAL A 1 214 ? 10 5.965 5.672 1 94.69 214 VAL A O 1
ATOM 1668 N N . GLY A 1 215 ? 9.75 3.773 5.629 1 85.06 215 GLY A N 1
ATOM 1669 C CA . GLY A 1 215 ? 10.703 3.66 4.539 1 85.06 215 GLY A CA 1
ATOM 1670 C C . GLY A 1 215 ? 11.062 2.225 4.203 1 85.06 215 GLY A C 1
ATOM 1671 O O . GLY A 1 215 ? 12.086 1.968 3.568 1 85.06 215 GLY A O 1
ATOM 1672 N N . ARG A 1 216 ? 10.18 1.266 4.609 1 93 216 ARG A N 1
ATOM 1673 C CA . ARG A 1 216 ? 10.539 -0.134 4.41 1 93 216 ARG A CA 1
ATOM 1674 C C . ARG A 1 216 ? 10.414 -0.531 2.943 1 93 216 ARG A C 1
ATOM 1676 O O . ARG A 1 216 ? 10.523 -1.71 2.602 1 93 216 ARG A O 1
ATOM 1683 N N . ILE A 1 217 ? 10.43 0.286 1.983 1 93.62 217 ILE A N 1
ATOM 1684 C CA . ILE A 1 217 ? 10.344 -0.009 0.557 1 93.62 217 ILE A CA 1
ATOM 1685 C C . ILE A 1 217 ? 11.664 0.34 -0.124 1 93.62 217 ILE A C 1
ATOM 1687 O O . ILE A 1 217 ? 11.852 0.058 -1.311 1 93.62 217 ILE A O 1
ATOM 1691 N N . LEU A 1 218 ? 12.578 0.957 0.561 1 97 218 LEU A N 1
ATOM 1692 C CA . LEU A 1 218 ? 13.82 1.425 -0.054 1 97 218 LEU A CA 1
ATOM 1693 C C . LEU A 1 218 ? 14.742 0.255 -0.369 1 97 218 LEU A C 1
ATOM 1695 O O . LEU A 1 218 ? 15.094 -0.524 0.522 1 97 218 LEU A O 1
ATOM 1699 N N . PRO A 1 219 ? 15.133 0.178 -1.64 1 96.25 219 PRO A N 1
ATOM 1700 C CA . PRO A 1 219 ? 16.109 -0.861 -1.98 1 96.25 219 PRO A CA 1
ATOM 1701 C C . PRO A 1 219 ? 17.406 -0.746 -1.174 1 96.25 219 PRO A C 1
ATOM 1703 O O . PRO A 1 219 ? 17.797 0.356 -0.781 1 96.25 219 PRO A O 1
ATOM 1706 N N . TYR A 1 220 ? 18.062 -1.85 -0.982 1 95 220 TYR A N 1
ATOM 1707 C CA . TYR A 1 220 ? 19.266 -1.905 -0.158 1 95 220 TYR A CA 1
ATOM 1708 C C . TYR A 1 220 ? 20.359 -1.018 -0.732 1 95 220 TYR A C 1
ATOM 1710 O O . TYR A 1 220 ? 21.094 -0.371 0.014 1 95 220 TYR A O 1
ATOM 1718 N N . ASP A 1 221 ? 20.453 -0.968 -2.047 1 96.56 221 ASP A N 1
ATOM 1719 C CA . ASP A 1 221 ? 21.469 -0.125 -2.682 1 96.56 221 ASP A CA 1
ATOM 1720 C C . ASP A 1 221 ? 21.234 1.349 -2.359 1 96.56 221 ASP A C 1
ATOM 1722 O O . ASP A 1 221 ? 22.188 2.109 -2.176 1 96.56 221 ASP A O 1
ATOM 1726 N N . ILE A 1 222 ? 20.016 1.768 -2.307 1 97.25 222 ILE A N 1
ATOM 1727 C CA . ILE A 1 222 ? 19.656 3.139 -1.957 1 97.25 222 ILE A CA 1
ATOM 1728 C C . ILE A 1 222 ? 20.031 3.412 -0.5 1 97.25 222 ILE A C 1
ATOM 1730 O O . ILE A 1 222 ? 20.594 4.461 -0.184 1 97.25 222 ILE A O 1
ATOM 1734 N N . GLN A 1 223 ? 19.703 2.49 0.365 1 96.81 223 GLN A N 1
ATOM 1735 C CA . GLN A 1 223 ? 20.016 2.641 1.782 1 96.81 223 GLN A CA 1
ATOM 1736 C C . GLN A 1 223 ? 21.516 2.807 1.996 1 96.81 223 GLN A C 1
ATOM 1738 O O . GLN A 1 223 ? 21.953 3.654 2.781 1 96.81 223 GLN A O 1
ATOM 1743 N N . ARG A 1 224 ? 22.281 1.989 1.251 1 96.75 224 ARG A N 1
ATOM 1744 C CA . ARG A 1 224 ? 23.734 2.045 1.364 1 96.75 224 ARG A CA 1
ATOM 1745 C C . ARG A 1 224 ? 24.281 3.344 0.779 1 96.75 224 ARG A C 1
ATOM 1747 O O . ARG A 1 224 ? 25.094 4.012 1.403 1 96.75 224 ARG A O 1
ATOM 1754 N N . LYS A 1 225 ? 23.812 3.699 -0.375 1 97.5 225 LYS A N 1
ATOM 1755 C CA . LYS A 1 225 ? 24.297 4.879 -1.086 1 97.5 225 LYS A CA 1
ATOM 1756 C C . LYS A 1 225 ? 24.094 6.141 -0.249 1 97.5 225 LYS A C 1
ATOM 1758 O O . LYS A 1 225 ? 24.984 6.996 -0.192 1 97.5 225 LYS A O 1
ATOM 1763 N N . TYR A 1 226 ? 22.984 6.199 0.448 1 97.88 226 TYR A N 1
ATOM 1764 C CA . TYR A 1 226 ? 22.672 7.402 1.206 1 97.88 226 TYR A CA 1
ATOM 1765 C C . TYR A 1 226 ? 23 7.219 2.684 1 97.88 226 TYR A C 1
ATOM 1767 O O . TYR A 1 226 ? 22.672 8.078 3.508 1 97.88 226 TYR A O 1
ATOM 1775 N N . GLU A 1 227 ? 23.531 6.074 3.012 1 97.5 227 GLU A N 1
ATOM 1776 C CA . GLU A 1 227 ? 23.969 5.754 4.371 1 97.5 227 GLU A CA 1
ATOM 1777 C C . GLU A 1 227 ? 22.844 6.004 5.375 1 97.5 227 GLU A C 1
ATOM 1779 O O . GLU A 1 227 ? 23.047 6.672 6.387 1 97.5 227 GLU A O 1
ATOM 1784 N N . LEU A 1 228 ? 21.719 5.438 5.094 1 97.06 228 LEU A N 1
ATOM 1785 C CA . LEU A 1 228 ? 20.547 5.781 5.883 1 97.06 228 LEU A CA 1
ATOM 1786 C C . LEU A 1 228 ? 20.641 5.176 7.281 1 97.06 228 LEU A C 1
ATOM 1788 O O . LEU A 1 228 ? 20.156 5.766 8.25 1 97.06 228 LEU A O 1
ATOM 1792 N N . ASN A 1 229 ? 21.203 3.961 7.41 1 96.19 229 ASN A N 1
ATOM 1793 C CA . ASN A 1 229 ? 21.391 3.256 8.672 1 96.19 229 ASN A CA 1
ATOM 1794 C C . ASN A 1 229 ? 20.094 3.213 9.477 1 96.19 229 ASN A C 1
ATOM 1796 O O . ASN A 1 229 ? 20.094 3.508 10.68 1 96.19 229 ASN A O 1
ATOM 1800 N N . ALA A 1 230 ? 18.969 2.936 8.812 1 93.5 230 ALA A N 1
ATOM 1801 C CA . ALA A 1 230 ? 17.672 2.867 9.477 1 93.5 230 ALA A CA 1
ATOM 1802 C C . ALA A 1 230 ? 17.609 1.667 10.422 1 93.5 230 ALA A C 1
ATOM 1804 O O . ALA A 1 230 ? 18.25 0.646 10.18 1 93.5 230 ALA A O 1
ATOM 1805 N N . PRO A 1 231 ? 16.844 1.829 11.531 1 94.75 231 PRO A N 1
ATOM 1806 C CA . PRO A 1 231 ? 16.594 0.656 12.375 1 94.75 231 PRO A CA 1
ATOM 1807 C C . PRO A 1 231 ? 15.883 -0.466 11.617 1 94.75 231 PRO A C 1
ATOM 1809 O O . PRO A 1 231 ? 15.281 -0.225 10.57 1 94.75 231 PRO A O 1
ATOM 1812 N N . GLU A 1 232 ? 15.969 -1.619 12.195 1 93.81 232 GLU A N 1
ATOM 1813 C CA . GLU A 1 232 ? 15.312 -2.777 11.594 1 93.81 232 GLU A CA 1
ATOM 1814 C C . GLU A 1 232 ? 13.805 -2.707 11.766 1 93.81 232 GLU A C 1
ATOM 1816 O O . GLU A 1 232 ? 13.312 -2.354 12.844 1 93.81 232 GLU A O 1
ATOM 1821 N N . TYR A 1 233 ? 13.125 -2.977 10.703 1 96.31 233 TYR A N 1
ATOM 1822 C CA . TYR A 1 233 ? 11.672 -3.137 10.766 1 96.31 233 TYR A CA 1
ATOM 1823 C C . TYR A 1 233 ? 11.297 -4.543 11.219 1 96.31 233 TYR A C 1
ATOM 1825 O O . TYR A 1 233 ? 11.93 -5.523 10.812 1 96.31 233 TYR A O 1
ATOM 1833 N N . HIS A 1 234 ? 10.289 -4.652 11.977 1 95.88 234 HIS A N 1
ATOM 1834 C CA . HIS A 1 234 ? 9.914 -5.957 12.516 1 95.88 234 HIS A CA 1
ATOM 1835 C C . HIS A 1 234 ? 8.789 -6.586 11.695 1 95.88 234 HIS A C 1
ATOM 1837 O O . HIS A 1 234 ? 7.832 -5.902 11.32 1 95.88 234 HIS A O 1
ATOM 1843 N N . GLY A 1 235 ? 8.93 -7.883 11.445 1 96.12 235 GLY A N 1
ATOM 1844 C CA . GLY A 1 235 ? 7.859 -8.594 10.75 1 96.12 235 GLY A CA 1
ATOM 1845 C C . GLY A 1 235 ? 7.469 -7.938 9.438 1 96.12 235 GLY A C 1
ATOM 1846 O O . GLY A 1 235 ? 8.312 -7.742 8.562 1 96.12 235 GLY A O 1
ATOM 1847 N N . THR A 1 236 ? 6.199 -7.562 9.445 1 97.62 236 THR A N 1
ATOM 1848 C CA . THR A 1 236 ? 5.711 -6.914 8.234 1 97.62 236 THR A CA 1
ATOM 1849 C C . THR A 1 236 ? 5.395 -5.445 8.492 1 97.62 236 THR A C 1
ATOM 1851 O O . THR A 1 236 ? 4.703 -4.801 7.703 1 97.62 236 THR A O 1
ATOM 1854 N N . ASP A 1 237 ? 5.922 -4.93 9.602 1 97.56 237 ASP A N 1
ATOM 1855 C CA . ASP A 1 237 ? 5.664 -3.535 9.938 1 97.56 237 ASP A CA 1
ATOM 1856 C C . ASP A 1 237 ? 6.223 -2.598 8.867 1 97.56 237 ASP A C 1
ATOM 1858 O O . ASP A 1 237 ? 7.324 -2.811 8.367 1 97.56 237 ASP A O 1
ATOM 1862 N N . CYS A 1 238 ? 5.441 -1.583 8.562 1 97.56 238 CYS A N 1
ATOM 1863 C CA . CYS A 1 238 ? 5.895 -0.622 7.566 1 97.56 238 CYS A CA 1
ATOM 1864 C C . CYS A 1 238 ? 6.539 0.59 8.227 1 97.56 238 CYS A C 1
ATOM 1866 O O . CYS A 1 238 ? 6.938 1.537 7.547 1 97.56 238 CYS A O 1
ATOM 1868 N N . LEU A 1 239 ? 6.633 0.646 9.57 1 97.62 239 LEU A N 1
ATOM 1869 C CA . LEU A 1 239 ? 7.223 1.775 10.281 1 97.62 239 LEU A CA 1
ATOM 1870 C C . LEU A 1 239 ? 8.008 1.302 11.5 1 97.62 239 LEU A C 1
ATOM 1872 O O . LEU A 1 239 ? 7.832 0.172 11.953 1 97.62 239 LEU A O 1
ATOM 1876 N N . VAL A 1 240 ? 8.891 2.121 11.898 1 97.69 240 VAL A N 1
ATOM 1877 C CA . VAL A 1 240 ? 9.617 1.924 13.148 1 97.69 240 VAL A CA 1
ATOM 1878 C C . VAL A 1 240 ? 9.562 3.201 13.984 1 97.69 240 VAL A C 1
ATOM 1880 O O . VAL A 1 240 ? 9.492 4.305 13.438 1 97.69 240 VAL A O 1
ATOM 1883 N N . GLU A 1 241 ? 9.5 3.047 15.273 1 97.31 241 GLU A N 1
ATOM 1884 C CA . GLU A 1 241 ? 9.508 4.199 16.172 1 97.31 241 GLU A CA 1
ATOM 1885 C C . GLU A 1 241 ? 10.938 4.617 16.516 1 97.31 241 GLU A C 1
ATOM 1887 O O . GLU A 1 241 ? 11.75 3.785 16.922 1 97.31 241 GLU A O 1
ATOM 1892 N N . LEU A 1 242 ? 11.266 5.828 16.297 1 95.81 242 LEU A N 1
ATOM 1893 C CA . LEU A 1 242 ? 12.609 6.348 16.547 1 95.81 242 LEU A CA 1
ATOM 1894 C C . LEU A 1 242 ? 12.734 6.906 17.953 1 95.81 242 LEU A C 1
ATOM 1896 O O . LEU A 1 242 ? 13.844 7.027 18.484 1 95.81 242 LEU A O 1
ATOM 1900 N N . GLY A 1 243 ? 11.727 7.359 18.609 1 83.25 243 GLY A N 1
ATOM 1901 C CA . GLY A 1 243 ? 11.734 7.945 19.938 1 83.25 243 GLY A CA 1
ATOM 1902 C C . GLY A 1 243 ? 10.352 8.375 20.406 1 83.25 243 GLY A C 1
ATOM 1903 O O . GLY A 1 243 ? 9.422 8.484 19.609 1 83.25 243 GLY A O 1
ATOM 1904 N N . MET B 1 1 ? -48.375 -7.781 28.625 1 30.16 1 MET B N 1
ATOM 1905 C CA . MET B 1 1 ? -47.969 -8.078 27.25 1 30.16 1 MET B CA 1
ATOM 1906 C C . MET B 1 1 ? -46.469 -7.945 27.078 1 30.16 1 MET B C 1
ATOM 1908 O O . MET B 1 1 ? -45.906 -6.867 27.297 1 30.16 1 MET B O 1
ATOM 1912 N N . ASP B 1 2 ? -45.625 -9.016 27.344 1 34.5 2 ASP B N 1
ATOM 1913 C CA . ASP B 1 2 ? -44.188 -9.227 27.375 1 34.5 2 ASP B CA 1
ATOM 1914 C C . ASP B 1 2 ? -43.562 -9 26 1 34.5 2 ASP B C 1
ATOM 1916 O O . ASP B 1 2 ? -43.875 -9.711 25.047 1 34.5 2 ASP B O 1
ATOM 1920 N N . TYR B 1 3 ? -43.312 -7.734 25.547 1 36.53 3 TYR B N 1
ATOM 1921 C CA . TYR B 1 3 ? -42.531 -7.398 24.359 1 36.53 3 TYR B CA 1
ATOM 1922 C C . TYR B 1 3 ? -41.188 -8.078 24.375 1 36.53 3 TYR B C 1
ATOM 1924 O O . TYR B 1 3 ? -40.281 -7.691 25.141 1 36.53 3 TYR B O 1
ATOM 1932 N N . SER B 1 4 ? -41.031 -9.383 24.281 1 34.75 4 SER B N 1
ATOM 1933 C CA . SER B 1 4 ? -39.75 -9.984 23.938 1 34.75 4 SER B CA 1
ATOM 1934 C C . SER B 1 4 ? -39.125 -9.289 22.734 1 34.75 4 SER B C 1
ATOM 1936 O O . SER B 1 4 ? -39.688 -9.266 21.656 1 34.75 4 SER B O 1
ATOM 1938 N N . CYS B 1 5 ? -38.438 -8.164 22.891 1 33.78 5 CYS B N 1
ATOM 1939 C CA . CYS B 1 5 ? -37.531 -7.648 21.875 1 33.78 5 CYS B CA 1
ATOM 1940 C C . CYS B 1 5 ? -36.75 -8.781 21.188 1 33.78 5 CYS B C 1
ATOM 1942 O O . CYS B 1 5 ? -35.938 -9.43 21.812 1 33.78 5 CYS B O 1
ATOM 1944 N N . SER B 1 6 ? -37.438 -9.586 20.359 1 36.59 6 SER B N 1
ATOM 1945 C CA . SER B 1 6 ? -36.688 -10.477 19.469 1 36.59 6 SER B CA 1
ATOM 1946 C C . SER B 1 6 ? -35.406 -9.812 18.953 1 36.59 6 SER B C 1
ATOM 1948 O O . SER B 1 6 ? -35.438 -8.672 18.469 1 36.59 6 SER B O 1
ATOM 1950 N N . ASN B 1 7 ? -34.312 -9.953 19.625 1 39.19 7 ASN B N 1
ATOM 1951 C CA . ASN B 1 7 ? -33 -9.711 19.062 1 39.19 7 ASN B CA 1
ATOM 1952 C C . ASN B 1 7 ? -32.938 -10.023 17.578 1 39.19 7 ASN B C 1
ATOM 1954 O O . ASN B 1 7 ? -32.844 -11.188 17.188 1 39.19 7 ASN B O 1
ATOM 1958 N N . LEU B 1 8 ? -33.75 -9.445 16.781 1 36.59 8 LEU B N 1
ATOM 1959 C CA . LEU B 1 8 ? -33.5 -9.578 15.352 1 36.59 8 LEU B CA 1
ATOM 1960 C C . LEU B 1 8 ? -32 -9.5 15.047 1 36.59 8 LEU B C 1
ATOM 1962 O O . LEU B 1 8 ? -31.406 -8.422 15.109 1 36.59 8 LEU B O 1
ATOM 1966 N N . GLU B 1 9 ? -31.156 -10.352 15.5 1 43.38 9 GLU B N 1
ATOM 1967 C CA . GLU B 1 9 ? -29.844 -10.5 14.891 1 43.38 9 GLU B CA 1
ATOM 1968 C C . GLU B 1 9 ? -29.891 -10.266 13.383 1 43.38 9 GLU B C 1
ATOM 1970 O O . GLU B 1 9 ? -30.562 -11.016 12.656 1 43.38 9 GLU B O 1
ATOM 1975 N N . THR B 1 10 ? -30.141 -9.188 12.859 1 47.81 10 THR B N 1
ATOM 1976 C CA . THR B 1 10 ? -30.031 -8.938 11.422 1 47.81 10 THR B CA 1
ATOM 1977 C C . THR B 1 10 ? -28.969 -9.82 10.797 1 47.81 10 THR B C 1
ATOM 1979 O O . THR B 1 10 ? -27.781 -9.727 11.148 1 47.81 10 THR B O 1
ATOM 1982 N N . LEU B 1 11 ? -29.203 -11.031 10.461 1 57.72 11 LEU B N 1
ATOM 1983 C CA . LEU B 1 11 ? -28.359 -12.031 9.812 1 57.72 11 LEU B CA 1
ATOM 1984 C C . LEU B 1 11 ? -27.484 -11.398 8.734 1 57.72 11 LEU B C 1
ATOM 1986 O O . LEU B 1 11 ? -28 -10.828 7.77 1 57.72 11 LEU B O 1
ATOM 1990 N N . ARG B 1 12 ? -26.25 -11.102 8.953 1 72.38 12 ARG B N 1
ATOM 1991 C CA . ARG B 1 12 ? -25.312 -10.633 7.941 1 72.38 12 ARG B CA 1
ATOM 1992 C C . ARG B 1 12 ? -25.438 -11.445 6.66 1 72.38 12 ARG B C 1
ATOM 1994 O O . ARG B 1 12 ? -25.5 -12.68 6.703 1 72.38 12 ARG B O 1
ATOM 2001 N N . LYS B 1 13 ? -25.719 -10.773 5.617 1 86 13 LYS B N 1
ATOM 2002 C CA . LYS B 1 13 ? -25.75 -11.43 4.312 1 86 13 LYS B CA 1
ATOM 2003 C C . LYS B 1 13 ? -24.453 -12.18 4.035 1 86 13 LYS B C 1
ATOM 2005 O O . LYS B 1 13 ? -23.375 -11.734 4.445 1 86 13 LYS B O 1
ATOM 2010 N N . PRO B 1 14 ? -24.547 -13.273 3.369 1 92.69 14 PRO B N 1
ATOM 2011 C CA . PRO B 1 14 ? -23.344 -14.078 3.094 1 92.69 14 PRO B CA 1
ATOM 2012 C C . PRO B 1 14 ? -22.391 -13.406 2.109 1 92.69 14 PRO B C 1
ATOM 2014 O O . PRO B 1 14 ? -22.828 -12.617 1.261 1 92.69 14 PRO B O 1
ATOM 2017 N N . LEU B 1 15 ? -21.156 -13.734 2.225 1 95.81 15 LEU B N 1
ATOM 2018 C CA . LEU B 1 15 ? -20.125 -13.281 1.295 1 95.81 15 LEU B CA 1
ATOM 2019 C C . LEU B 1 15 ? -20.5 -13.648 -0.141 1 95.81 15 LEU B C 1
ATOM 2021 O O . LEU B 1 15 ? -20.906 -14.773 -0.414 1 95.81 15 LEU B O 1
ATOM 2025 N N . ARG B 1 16 ? -20.375 -12.688 -0.994 1 96.88 16 ARG B N 1
ATOM 2026 C CA . ARG B 1 16 ? -20.734 -12.922 -2.389 1 96.88 16 ARG B CA 1
ATOM 2027 C C . ARG B 1 16 ? -19.5 -13.297 -3.209 1 96.88 16 ARG B C 1
ATOM 2029 O O . ARG B 1 16 ? -18.453 -12.648 -3.107 1 96.88 16 ARG B O 1
ATOM 2036 N N . TYR B 1 17 ? -19.641 -14.367 -3.967 1 97.19 17 TYR B N 1
ATOM 2037 C CA . TYR B 1 17 ? -18.641 -14.742 -4.969 1 97.19 17 TYR B CA 1
ATOM 2038 C C . TYR B 1 17 ? -19 -14.148 -6.328 1 97.19 17 TYR B C 1
ATOM 2040 O O . TYR B 1 17 ? -20.109 -14.32 -6.82 1 97.19 17 TYR B O 1
ATOM 2048 N N . LEU B 1 18 ? -18.047 -13.484 -6.934 1 97.25 18 LEU B N 1
ATOM 2049 C CA . LEU B 1 18 ? -18.344 -12.766 -8.172 1 97.25 18 LEU B CA 1
ATOM 2050 C C . LEU B 1 18 ? -17.984 -13.617 -9.383 1 97.25 18 LEU B C 1
ATOM 2052 O O . LEU B 1 18 ? -17.031 -14.406 -9.336 1 97.25 18 LEU B O 1
ATOM 2056 N N . SER B 1 19 ? -18.719 -13.422 -10.445 1 95.94 19 SER B N 1
ATOM 2057 C CA . SER B 1 19 ? -18.266 -13.898 -11.742 1 95.94 19 SER B CA 1
ATOM 2058 C C . SER B 1 19 ? -17.047 -13.102 -12.227 1 95.94 19 SER B C 1
ATOM 2060 O O . SER B 1 19 ? -16.781 -12.008 -11.734 1 95.94 19 SER B O 1
ATOM 2062 N N . ASN B 1 20 ? -16.375 -13.656 -13.188 1 94.44 20 ASN B N 1
ATOM 2063 C CA . ASN B 1 20 ? -15.242 -12.93 -13.758 1 94.44 20 ASN B CA 1
ATOM 2064 C C . ASN B 1 20 ? -15.688 -11.602 -14.367 1 94.44 20 ASN B C 1
ATOM 2066 O O . ASN B 1 20 ? -14.977 -10.602 -14.266 1 94.44 20 ASN B O 1
ATOM 2070 N N . GLU B 1 21 ? -16.844 -11.594 -14.961 1 96.38 21 GLU B N 1
ATOM 2071 C CA . GLU B 1 21 ? -17.375 -1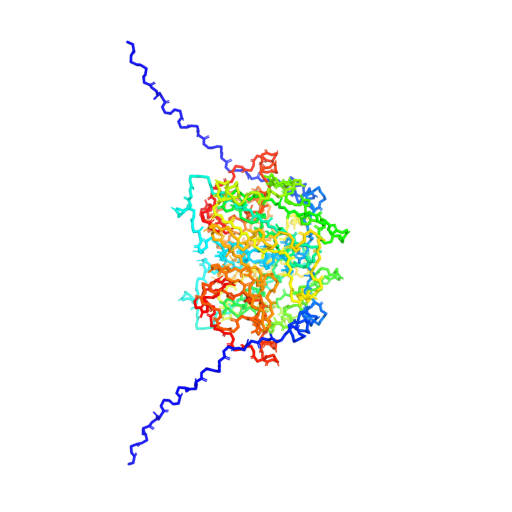0.391 -15.594 1 96.38 21 GLU B CA 1
ATOM 2072 C C . GLU B 1 21 ? -17.688 -9.312 -14.555 1 96.38 21 GLU B C 1
ATOM 2074 O O . GLU B 1 21 ? -17.406 -8.133 -14.766 1 96.38 21 GLU B O 1
ATOM 2079 N N . GLU B 1 22 ? -18.312 -9.734 -13.492 1 97.75 22 GLU B N 1
ATOM 2080 C CA . GLU B 1 22 ? -18.641 -8.797 -12.422 1 97.75 22 GLU B CA 1
ATOM 2081 C C . GLU B 1 22 ? -17.375 -8.211 -11.805 1 97.75 22 GLU B C 1
ATOM 2083 O O . GLU B 1 22 ? -17.312 -7.016 -11.508 1 97.75 22 GLU B O 1
ATOM 2088 N N . ALA B 1 23 ? -16.391 -9.055 -11.602 1 97.06 23 ALA B N 1
ATOM 2089 C CA . ALA B 1 23 ? -15.125 -8.602 -11.031 1 97.06 23 ALA B CA 1
ATOM 2090 C C . ALA B 1 23 ? -14.438 -7.594 -11.953 1 97.06 23 ALA B C 1
ATOM 2092 O O . ALA B 1 23 ? -13.891 -6.59 -11.492 1 97.06 23 ALA B O 1
ATOM 2093 N N . ALA B 1 24 ? -14.484 -7.891 -13.234 1 97.38 24 ALA B N 1
ATOM 2094 C CA . ALA B 1 24 ? -13.898 -6.98 -14.211 1 97.38 24 ALA B CA 1
ATOM 2095 C C . ALA B 1 24 ? -14.617 -5.633 -14.211 1 97.38 24 ALA B C 1
ATOM 2097 O O . ALA B 1 24 ? -13.977 -4.582 -14.32 1 97.38 24 ALA B O 1
ATOM 2098 N N . ALA B 1 25 ? -15.898 -5.668 -14.109 1 98.25 25 ALA B N 1
ATOM 2099 C CA . ALA B 1 25 ? -16.703 -4.441 -14.07 1 98.25 25 ALA B CA 1
ATOM 2100 C C . ALA B 1 25 ? -16.359 -3.621 -12.82 1 98.25 25 ALA B C 1
ATOM 2102 O O . ALA B 1 25 ? -16.234 -2.398 -12.898 1 98.25 25 ALA B O 1
ATOM 2103 N N . LEU B 1 26 ? -16.281 -4.32 -11.719 1 97.88 26 LEU B N 1
ATOM 2104 C CA . LEU B 1 26 ? -15.922 -3.668 -10.469 1 97.88 26 LEU B CA 1
ATOM 2105 C C . LEU B 1 26 ? -14.57 -2.969 -10.594 1 97.88 26 LEU B C 1
ATOM 2107 O O . LEU B 1 26 ? -14.438 -1.796 -10.234 1 97.88 26 LEU B O 1
ATOM 2111 N N . GLU B 1 27 ? -13.617 -3.633 -11.133 1 97.19 27 GLU B N 1
ATOM 2112 C CA . GLU B 1 27 ? -12.289 -3.049 -11.281 1 97.19 27 GLU B CA 1
ATOM 2113 C C . GLU B 1 27 ? -12.305 -1.865 -12.242 1 97.19 27 GLU B C 1
ATOM 2115 O O . GLU B 1 27 ? -11.633 -0.858 -12.008 1 97.19 27 GLU B O 1
ATOM 2120 N N . ALA B 1 28 ? -13.023 -2.018 -13.312 1 97.94 28 ALA B N 1
ATOM 2121 C CA . ALA B 1 28 ? -13.141 -0.927 -14.281 1 97.94 28 ALA B CA 1
ATOM 2122 C C . ALA B 1 28 ? -13.711 0.328 -13.625 1 97.94 28 ALA B C 1
ATOM 2124 O O . ALA B 1 28 ? -13.289 1.445 -13.938 1 97.94 28 ALA B O 1
ATOM 2125 N N . GLU B 1 29 ? -14.609 0.147 -12.766 1 98 29 GLU B N 1
ATOM 2126 C CA . GLU B 1 29 ? -15.195 1.279 -12.055 1 98 29 GLU B CA 1
ATOM 2127 C C . GLU B 1 29 ? -14.18 1.925 -11.117 1 98 29 GL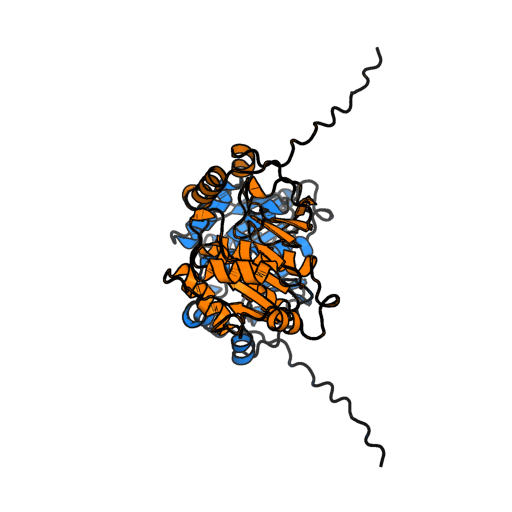U B C 1
ATOM 2129 O O . GLU B 1 29 ? -14.117 3.152 -11.008 1 98 29 GLU B O 1
ATOM 2134 N N . LEU B 1 30 ? -13.383 1.115 -10.406 1 97.94 30 LEU B N 1
ATOM 2135 C CA . LEU B 1 30 ? -12.328 1.638 -9.539 1 97.94 30 LEU B CA 1
ATOM 2136 C C . LEU B 1 30 ? -11.352 2.504 -10.328 1 97.94 30 LEU B C 1
ATOM 2138 O O . LEU B 1 30 ? -10.969 3.586 -9.875 1 97.94 30 LEU B O 1
ATOM 2142 N N . LEU B 1 31 ? -11.016 2.062 -11.531 1 97.81 31 LEU B N 1
ATOM 2143 C CA . LEU B 1 31 ? -10.039 2.748 -12.367 1 97.81 31 LEU B CA 1
ATOM 2144 C C . LEU B 1 31 ? -10.648 4 -12.992 1 97.81 31 LEU B C 1
ATOM 2146 O O . LEU B 1 31 ? -9.977 5.027 -13.109 1 97.81 31 LEU B O 1
ATOM 2150 N N . GLY B 1 32 ? -11.852 3.928 -13.359 1 97.88 32 GLY B N 1
ATOM 2151 C CA . GLY B 1 32 ? -12.484 5.012 -14.094 1 97.88 32 GLY B CA 1
ATOM 2152 C C . GLY B 1 32 ? -13.148 6.035 -13.188 1 97.88 32 GLY B C 1
ATOM 2153 O O . GLY B 1 32 ? -12.617 7.133 -12.992 1 97.88 32 GLY B O 1
ATOM 2154 N N . GLU B 1 33 ? -14.164 5.605 -12.508 1 97.81 33 GLU B N 1
ATOM 2155 C CA . GLU B 1 33 ? -15.008 6.5 -11.719 1 97.81 33 GLU B CA 1
ATOM 2156 C C . GLU B 1 33 ? -14.32 6.906 -10.422 1 97.81 33 GLU B C 1
ATOM 2158 O O . GLU B 1 33 ? -14.391 8.07 -10.008 1 97.81 33 GLU B O 1
ATOM 2163 N N . TYR B 1 34 ? -13.633 6.008 -9.836 1 98.12 34 TYR B N 1
ATOM 2164 C CA . TYR B 1 34 ? -13.047 6.27 -8.531 1 98.12 34 TYR B CA 1
ATOM 2165 C C . TYR B 1 34 ? -11.594 6.707 -8.672 1 98.12 34 TYR B C 1
ATOM 2167 O O . TYR B 1 34 ? -10.969 7.133 -7.695 1 98.12 34 TYR B O 1
ATOM 2175 N N . ARG B 1 35 ? -10.992 6.551 -9.812 1 98.12 35 ARG B N 1
ATOM 2176 C CA . ARG B 1 35 ? -9.711 7.113 -10.219 1 98.12 35 ARG B CA 1
ATOM 2177 C C . ARG B 1 35 ? -8.562 6.48 -9.438 1 98.12 35 ARG B C 1
ATOM 2179 O O . ARG B 1 35 ? -7.586 7.156 -9.102 1 98.12 35 ARG B O 1
ATOM 2186 N N . PHE B 1 36 ? -8.734 5.223 -9.055 1 97.88 36 PHE B N 1
ATOM 2187 C CA . PHE B 1 36 ? -7.559 4.484 -8.609 1 97.88 36 PHE B CA 1
ATOM 2188 C C . PHE B 1 36 ? -6.602 4.25 -9.773 1 97.88 36 PHE B C 1
ATOM 2190 O O . PHE B 1 36 ? -7.02 3.832 -10.859 1 97.88 36 PHE B O 1
ATOM 2197 N N . GLY B 1 37 ? -5.375 4.617 -9.633 1 97 37 GLY B N 1
ATOM 2198 C CA . GLY B 1 37 ? -4.41 4.367 -10.688 1 97 37 GLY B CA 1
ATOM 2199 C C . GLY B 1 37 ? -3.979 2.914 -10.773 1 97 37 GLY B C 1
ATOM 2200 O O . GLY B 1 37 ? -3.973 2.203 -9.766 1 97 37 GLY B O 1
ATOM 2201 N N . PRO B 1 38 ? -3.592 2.471 -11.984 1 97.06 38 PRO B N 1
ATOM 2202 C CA . PRO B 1 38 ? -3.156 1.08 -12.133 1 97.06 38 PRO B CA 1
ATOM 2203 C C . PRO B 1 38 ? -1.963 0.737 -11.25 1 97.06 38 PRO B C 1
ATOM 2205 O O . PRO B 1 38 ? -1.947 -0.317 -10.609 1 97.06 38 PRO B O 1
ATOM 2208 N N . GLN B 1 39 ? -0.973 1.626 -11.148 1 97.19 39 GLN B N 1
ATOM 2209 C CA . GLN B 1 39 ? 0.19 1.375 -10.305 1 97.19 39 GLN B CA 1
ATOM 2210 C C . GLN B 1 39 ? -0.208 1.287 -8.836 1 97.19 39 GLN B C 1
ATOM 2212 O O . GLN B 1 39 ? 0.341 0.477 -8.086 1 97.19 39 GLN B O 1
ATOM 2217 N N . GLN B 1 40 ? -1.094 2.178 -8.508 1 98 40 GLN B N 1
ATOM 2218 C CA . GLN B 1 40 ? -1.623 2.215 -7.148 1 98 40 GLN B CA 1
ATOM 2219 C C . GLN B 1 40 ? -2.25 0.877 -6.766 1 98 40 GLN B C 1
ATOM 2221 O O . GLN B 1 40 ? -1.93 0.315 -5.715 1 98 40 GLN B O 1
ATOM 2226 N N . LEU B 1 41 ? -3.076 0.329 -7.656 1 98 41 LEU B N 1
ATOM 2227 C CA . LEU B 1 41 ? -3.787 -0.911 -7.363 1 98 41 LEU B CA 1
ATOM 2228 C C . LEU B 1 41 ? -2.824 -2.092 -7.316 1 98 41 LEU B C 1
ATOM 2230 O O . LEU B 1 41 ? -2.938 -2.957 -6.445 1 98 41 LEU B O 1
ATOM 2234 N N . MET B 1 42 ? -1.843 -2.156 -8.234 1 98.38 42 MET B N 1
ATOM 2235 C CA . MET B 1 42 ? -0.865 -3.24 -8.219 1 98.38 42 MET B CA 1
ATOM 2236 C C . MET B 1 42 ? -0.075 -3.244 -6.91 1 98.38 42 MET B C 1
ATOM 2238 O O . MET B 1 42 ? 0.173 -4.305 -6.332 1 98.38 42 MET B O 1
ATOM 2242 N N . GLU B 1 43 ? 0.26 -2.035 -6.469 1 98.44 43 GLU B N 1
ATOM 2243 C CA . GLU B 1 43 ? 1.008 -1.902 -5.219 1 98.44 43 GLU B CA 1
ATOM 2244 C C . GLU B 1 43 ? 0.183 -2.381 -4.027 1 98.44 43 GLU B C 1
ATOM 2246 O O . GLU B 1 43 ? 0.679 -3.133 -3.188 1 98.44 43 GLU B O 1
ATOM 2251 N N . ILE B 1 44 ? -1.054 -1.967 -3.977 1 98.31 44 ILE B N 1
ATOM 2252 C CA . ILE B 1 44 ? -1.943 -2.326 -2.879 1 98.31 44 ILE B CA 1
ATOM 2253 C C . ILE B 1 44 ? -2.121 -3.842 -2.834 1 98.31 44 ILE B C 1
ATOM 2255 O O . ILE B 1 44 ? -1.959 -4.461 -1.778 1 98.31 44 ILE B O 1
ATOM 2259 N N . TRP B 1 45 ? -2.398 -4.438 -3.986 1 98.44 45 TRP B N 1
ATOM 2260 C CA . TRP B 1 45 ? -2.691 -5.863 -4.047 1 98.44 45 TRP B CA 1
ATOM 2261 C C . TRP B 1 45 ? -1.43 -6.688 -3.818 1 98.44 45 TRP B C 1
ATOM 2263 O O . TRP B 1 45 ? -1.466 -7.715 -3.133 1 98.44 45 TRP B O 1
ATOM 2273 N N . GLY B 1 46 ? -0.305 -6.258 -4.418 1 98.69 46 GLY B N 1
ATOM 2274 C CA . GLY B 1 46 ? 0.951 -6.949 -4.184 1 98.69 46 GLY B CA 1
ATOM 2275 C C . GLY B 1 46 ? 1.358 -6.969 -2.721 1 98.69 46 GLY B C 1
ATOM 2276 O O . GLY B 1 46 ? 1.798 -8 -2.205 1 98.69 46 GLY B O 1
ATOM 2277 N N . HIS B 1 47 ? 1.189 -5.816 -2.094 1 98.56 47 HIS B N 1
ATOM 2278 C CA . HIS B 1 47 ? 1.489 -5.715 -0.669 1 98.56 47 HIS B CA 1
ATOM 2279 C C . HIS B 1 47 ? 0.605 -6.648 0.149 1 98.56 47 HIS B C 1
ATOM 2281 O O . HIS B 1 47 ? 1.098 -7.383 1.009 1 98.56 47 HIS B O 1
ATOM 2287 N N . ALA B 1 48 ? -0.678 -6.656 -0.128 1 98.5 48 ALA B N 1
ATOM 2288 C CA . ALA B 1 48 ? -1.624 -7.484 0.615 1 98.5 48 ALA B CA 1
ATOM 2289 C C . ALA B 1 48 ? -1.331 -8.969 0.411 1 98.5 48 ALA B C 1
ATOM 2291 O O . ALA B 1 48 ? -1.439 -9.766 1.348 1 98.5 48 ALA B O 1
ATOM 2292 N N . CYS B 1 49 ? -0.983 -9.344 -0.807 1 98.81 49 CYS B N 1
ATOM 2293 C CA . CYS B 1 49 ? -0.612 -10.727 -1.078 1 98.81 49 CYS B CA 1
ATOM 2294 C C . CYS B 1 49 ? 0.622 -11.125 -0.277 1 98.81 49 CYS B C 1
ATOM 2296 O O . CYS B 1 49 ? 0.681 -12.234 0.269 1 98.81 49 CYS B O 1
ATOM 2298 N N . ALA B 1 50 ? 1.606 -10.234 -0.231 1 98.81 50 ALA B N 1
ATOM 2299 C CA . ALA B 1 50 ? 2.805 -10.523 0.553 1 98.81 50 ALA B CA 1
ATOM 2300 C C . ALA B 1 50 ? 2.463 -10.711 2.027 1 98.81 50 ALA B C 1
ATOM 2302 O O . ALA B 1 50 ? 2.969 -11.633 2.674 1 98.81 50 ALA B O 1
ATOM 2303 N N . ILE B 1 51 ? 1.587 -9.836 2.545 1 98.62 51 ILE B N 1
ATOM 2304 C CA . ILE B 1 51 ? 1.164 -9.953 3.938 1 98.62 51 ILE B CA 1
ATOM 2305 C C . ILE B 1 51 ? 0.474 -11.305 4.152 1 98.62 51 ILE B C 1
ATOM 2307 O O . ILE B 1 51 ? 0.754 -12 5.129 1 98.62 51 ILE B O 1
ATOM 2311 N N . ALA B 1 52 ? -0.406 -11.719 3.242 1 98.69 52 ALA B N 1
ATOM 2312 C CA . ALA B 1 52 ? -1.104 -13 3.344 1 98.69 52 ALA B CA 1
ATOM 2313 C C . ALA B 1 52 ? -0.115 -14.156 3.361 1 98.69 52 ALA B C 1
ATOM 2315 O O . ALA B 1 52 ? -0.261 -15.094 4.152 1 98.69 52 ALA B O 1
ATOM 2316 N N . ILE B 1 53 ? 0.85 -14.094 2.525 1 98.69 53 ILE B N 1
ATOM 2317 C CA . ILE B 1 53 ? 1.841 -15.164 2.404 1 98.69 53 ILE B CA 1
ATOM 2318 C C . ILE B 1 53 ? 2.65 -15.258 3.695 1 98.69 53 ILE B C 1
ATOM 2320 O O . ILE B 1 53 ? 2.924 -16.359 4.184 1 98.69 53 ILE B O 1
ATOM 2324 N N . THR B 1 54 ? 3.049 -14.102 4.293 1 98.5 54 THR B N 1
ATOM 2325 C CA . THR B 1 54 ? 3.818 -14.117 5.531 1 98.5 54 THR B CA 1
ATOM 2326 C C . THR B 1 54 ? 2.986 -14.695 6.676 1 98.5 54 THR B C 1
ATOM 2328 O O . THR B 1 54 ? 3.527 -15.328 7.586 1 98.5 54 THR B O 1
ATOM 2331 N N . LYS B 1 55 ? 1.696 -14.445 6.605 1 98.06 55 LYS B N 1
ATOM 2332 C CA . LYS B 1 55 ? 0.809 -14.984 7.633 1 98.06 55 LYS B CA 1
ATOM 2333 C C . LYS B 1 55 ? 0.662 -16.5 7.488 1 98.06 55 LYS B C 1
ATOM 2335 O O . LYS B 1 55 ? 0.706 -17.234 8.477 1 98.06 55 LYS B O 1
ATOM 2340 N N . ALA B 1 56 ? 0.506 -16.953 6.281 1 98.25 56 ALA B N 1
ATOM 2341 C CA . ALA B 1 56 ? 0.309 -18.375 6.02 1 98.25 56 ALA B CA 1
ATOM 2342 C C . ALA B 1 56 ? 1.609 -19.156 6.211 1 98.25 56 ALA B C 1
ATOM 2344 O O . ALA B 1 56 ? 1.591 -20.312 6.625 1 98.25 56 ALA B O 1
ATOM 2345 N N . PHE B 1 57 ? 2.697 -18.547 5.883 1 98.31 57 PHE B N 1
ATOM 2346 C CA . PHE B 1 57 ? 4.016 -19.172 5.918 1 98.31 57 PHE B CA 1
ATOM 2347 C C . PHE B 1 57 ? 5.023 -18.266 6.625 1 98.31 57 PHE B C 1
ATOM 2349 O O . PHE B 1 57 ? 5.945 -17.75 6 1 98.31 57 PHE B O 1
ATOM 2356 N N . PRO B 1 58 ? 4.926 -18.172 7.973 1 98.25 58 PRO B N 1
ATOM 2357 C CA . PRO B 1 58 ? 5.887 -17.344 8.703 1 98.25 58 PRO B CA 1
ATOM 2358 C C . PRO B 1 58 ? 7.324 -17.844 8.562 1 98.25 58 PRO B C 1
ATOM 2360 O O . PRO B 1 58 ? 7.551 -19.047 8.383 1 98.25 58 PRO B O 1
ATOM 2363 N N . LEU B 1 59 ? 8.25 -16.953 8.672 1 97.69 59 LEU B N 1
ATOM 2364 C CA . LEU B 1 59 ? 9.656 -17.266 8.492 1 97.69 59 LEU B CA 1
ATOM 2365 C C . LEU B 1 59 ? 10.07 -18.453 9.375 1 97.69 59 LEU B C 1
ATOM 2367 O O . LEU B 1 59 ? 10.859 -19.297 8.953 1 97.69 59 LEU B O 1
ATOM 2371 N N . SER B 1 60 ? 9.562 -18.453 10.547 1 96.19 60 SER B N 1
ATOM 2372 C CA . SER B 1 60 ? 9.922 -19.484 11.516 1 96.19 60 SER B CA 1
ATOM 2373 C C . SER B 1 60 ? 9.477 -20.859 11.047 1 96.19 60 SER B C 1
ATOM 2375 O O . SER B 1 60 ? 9.961 -21.875 11.547 1 96.19 60 SER B O 1
ATOM 2377 N N . SER B 1 61 ? 8.516 -20.922 10.117 1 95.31 61 SER B N 1
ATOM 2378 C CA . SER B 1 61 ? 7.984 -22.203 9.656 1 95.31 61 SER B CA 1
ATOM 2379 C C . SER B 1 61 ? 8.734 -22.688 8.422 1 95.31 61 SER B C 1
ATOM 2381 O O . SER B 1 61 ? 8.5 -23.812 7.953 1 95.31 61 SER B O 1
ATOM 2383 N N . LEU B 1 62 ? 9.555 -21.891 7.879 1 95.94 62 LEU B N 1
ATOM 2384 C CA . LEU B 1 62 ? 10.273 -22.203 6.648 1 95.94 62 LEU B CA 1
ATOM 2385 C C . LEU B 1 62 ? 11.664 -22.75 6.957 1 95.94 62 LEU B C 1
ATOM 2387 O O . LEU B 1 62 ? 12.117 -22.688 8.102 1 95.94 62 LEU B O 1
ATOM 2391 N N . LYS B 1 63 ? 12.195 -23.391 5.953 1 91.19 63 LYS B N 1
ATOM 2392 C CA . LYS B 1 63 ? 13.57 -23.844 6.074 1 91.19 63 LYS B CA 1
ATOM 2393 C C . LYS B 1 63 ? 14.516 -22.688 6.355 1 91.19 63 LYS B C 1
ATOM 2395 O O . LYS B 1 63 ? 14.086 -21.531 6.422 1 91.19 63 LYS B O 1
ATOM 2400 N N . ARG B 1 64 ? 15.789 -23 6.598 1 87.38 64 ARG B N 1
ATOM 2401 C CA . ARG B 1 64 ? 16.797 -22 6.957 1 87.38 64 ARG B CA 1
ATOM 2402 C C . ARG B 1 64 ? 16.828 -20.859 5.957 1 87.38 64 ARG B C 1
ATOM 2404 O O . ARG B 1 64 ? 16.859 -19.688 6.344 1 87.38 64 ARG B O 1
ATOM 2411 N N . HIS B 1 65 ? 16.766 -21.188 4.707 1 94.81 65 HIS B N 1
ATOM 2412 C CA . HIS B 1 65 ? 16.625 -20.156 3.678 1 94.81 65 HIS B CA 1
ATOM 2413 C C . HIS B 1 65 ? 15.172 -20.062 3.205 1 94.81 65 HIS B C 1
ATOM 2415 O O . HIS B 1 65 ? 14.625 -21.016 2.656 1 94.81 65 HIS B O 1
ATOM 2421 N N . PRO B 1 66 ? 14.602 -18.906 3.479 1 98.12 66 PRO B N 1
ATOM 2422 C CA . PRO B 1 66 ? 13.172 -18.781 3.17 1 98.12 66 PRO B CA 1
ATOM 2423 C C . PRO B 1 66 ? 12.914 -18.453 1.699 1 98.12 66 PRO B C 1
ATOM 2425 O O . PRO B 1 66 ? 12.312 -17.438 1.382 1 98.12 66 PRO B O 1
ATOM 2428 N N . THR B 1 67 ? 13.328 -19.344 0.834 1 98.75 67 THR B N 1
ATOM 2429 C CA . THR B 1 67 ? 13.242 -19.188 -0.614 1 98.75 67 THR B CA 1
ATOM 2430 C C . THR B 1 67 ? 11.797 -19.359 -1.085 1 98.75 67 THR B C 1
ATOM 2432 O O . THR B 1 67 ? 11.102 -20.281 -0.649 1 98.75 67 THR B O 1
ATOM 2435 N N . VAL B 1 68 ? 11.391 -18.422 -1.938 1 98.88 68 VAL B N 1
ATOM 2436 C CA . VAL B 1 68 ? 10.055 -18.422 -2.52 1 98.88 68 VAL B CA 1
ATOM 2437 C C . VAL B 1 68 ? 10.148 -18.297 -4.039 1 98.88 68 VAL B C 1
ATOM 2439 O O . VAL B 1 68 ? 10.828 -17.391 -4.543 1 98.88 68 VAL B O 1
ATOM 2442 N N . LEU B 1 69 ? 9.578 -19.188 -4.742 1 98.88 69 LEU B N 1
ATOM 2443 C CA . LEU B 1 69 ? 9.477 -19.031 -6.191 1 98.88 69 LEU B CA 1
ATOM 2444 C C . LEU B 1 69 ? 8.195 -18.312 -6.582 1 98.88 69 LEU B C 1
ATOM 2446 O O . LEU B 1 69 ? 7.094 -18.781 -6.266 1 98.88 69 LEU B O 1
ATOM 2450 N N . VAL B 1 70 ? 8.344 -17.156 -7.184 1 98.94 70 VAL B N 1
ATOM 2451 C CA . VAL B 1 70 ? 7.195 -16.406 -7.664 1 98.94 70 VAL B CA 1
ATOM 2452 C C . VAL B 1 70 ? 7.094 -16.516 -9.18 1 98.94 70 VAL B C 1
ATOM 2454 O O . VAL B 1 70 ? 7.965 -16.031 -9.914 1 98.94 70 VAL B O 1
ATOM 2457 N N . ILE B 1 71 ? 6.047 -17.156 -9.648 1 98.94 71 ILE B N 1
ATOM 2458 C CA . ILE B 1 71 ? 5.859 -17.297 -11.086 1 98.94 71 ILE B CA 1
ATOM 2459 C C . ILE B 1 71 ? 4.828 -16.297 -11.586 1 98.94 71 ILE B C 1
ATOM 2461 O O . ILE B 1 71 ? 3.676 -16.297 -11.148 1 98.94 71 ILE B O 1
ATOM 2465 N N . CYS B 1 72 ? 5.309 -15.438 -12.5 1 98.81 72 CYS B N 1
ATOM 2466 C CA . CYS B 1 72 ? 4.5 -14.32 -12.961 1 98.81 72 CYS B CA 1
ATOM 2467 C C . CYS B 1 72 ? 4.051 -14.531 -14.406 1 98.81 72 CYS B C 1
ATOM 2469 O O . CYS B 1 72 ? 4.848 -14.922 -15.258 1 98.81 72 CYS B O 1
ATOM 2471 N N . GLY B 1 73 ? 2.773 -14.312 -14.664 1 98.25 73 GLY B N 1
ATOM 2472 C CA . GLY B 1 73 ? 2.254 -14.305 -16.016 1 98.25 73 GLY B CA 1
ATOM 2473 C C . GLY B 1 73 ? 2.312 -12.93 -16.672 1 98.25 73 GLY B C 1
ATOM 2474 O O . GLY B 1 73 ? 2.793 -11.969 -16.062 1 98.25 73 GLY B O 1
ATOM 2475 N N . PRO B 1 74 ? 1.785 -12.82 -17.859 1 96.69 74 PRO B N 1
ATOM 2476 C CA . PRO B 1 74 ? 1.96 -11.602 -18.656 1 96.69 74 PRO B CA 1
ATOM 2477 C C . PRO B 1 74 ? 0.903 -10.539 -18.344 1 96.69 74 PRO B C 1
ATOM 2479 O O . PRO B 1 74 ? 0.998 -9.406 -18.812 1 96.69 74 PRO B O 1
ATOM 2482 N N . SER B 1 75 ? -0.109 -10.883 -17.547 1 96.88 75 SER B N 1
ATOM 2483 C CA . SER B 1 75 ? -1.227 -9.984 -17.2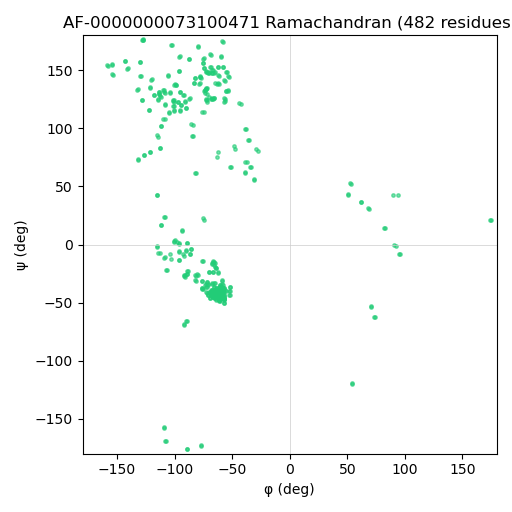81 1 96.88 75 SER B CA 1
ATOM 2484 C C . SER B 1 75 ? -1.195 -9.461 -15.852 1 96.88 75 SER B C 1
ATOM 2486 O O . SER B 1 75 ? -0.13 -9.383 -15.242 1 96.88 75 SER B O 1
ATOM 2488 N N . GLN B 1 76 ? -2.275 -9.055 -15.344 1 97.19 76 GLN B N 1
ATOM 2489 C CA . GLN B 1 76 ? -2.373 -8.32 -14.086 1 97.19 76 GLN B CA 1
ATOM 2490 C C . GLN B 1 76 ? -1.827 -9.141 -12.922 1 97.19 76 GLN B C 1
ATOM 2492 O O . GLN B 1 76 ? -1.102 -8.625 -12.078 1 97.19 76 GLN B O 1
ATOM 2497 N N . ASN B 1 77 ? -2.203 -10.406 -12.883 1 98.25 77 ASN B N 1
ATOM 2498 C CA . ASN B 1 77 ? -1.707 -11.234 -11.789 1 98.25 77 ASN B CA 1
ATOM 2499 C C . ASN B 1 77 ? -0.182 -11.25 -11.75 1 98.25 77 ASN B C 1
ATOM 2501 O O . ASN B 1 77 ? 0.413 -11.281 -10.672 1 98.25 77 ASN B O 1
ATOM 2505 N N . GLY B 1 78 ? 0.409 -11.266 -12.984 1 98.62 78 GLY B N 1
ATOM 2506 C CA . GLY B 1 78 ? 1.861 -11.195 -13.023 1 98.62 78 GLY B CA 1
ATOM 2507 C C . GLY B 1 78 ? 2.418 -9.93 -12.406 1 98.62 78 GLY B C 1
ATOM 2508 O O . GLY B 1 78 ? 3.41 -9.969 -11.672 1 98.62 78 GLY B O 1
ATOM 2509 N N . CYS B 1 79 ? 1.782 -8.812 -12.695 1 98.56 79 CYS B N 1
ATOM 2510 C CA . CYS B 1 79 ? 2.201 -7.535 -12.133 1 98.56 79 CYS B CA 1
ATOM 2511 C C . CYS B 1 79 ? 2.053 -7.523 -10.617 1 98.56 79 CYS B C 1
ATOM 2513 O O . CYS B 1 79 ? 2.939 -7.051 -9.906 1 98.56 79 CYS B O 1
ATOM 2515 N N . ILE B 1 80 ? 0.978 -8.117 -10.141 1 98.75 80 ILE B N 1
ATOM 2516 C CA . ILE B 1 80 ? 0.752 -8.242 -8.703 1 98.75 80 ILE B CA 1
ATOM 2517 C C . ILE B 1 80 ? 1.83 -9.133 -8.094 1 98.75 80 ILE B C 1
ATOM 2519 O O . ILE B 1 80 ? 2.348 -8.844 -7.012 1 98.75 80 ILE B O 1
ATOM 2523 N N . GLY B 1 81 ? 2.143 -10.188 -8.805 1 98.94 81 GLY B N 1
ATOM 2524 C CA . GLY B 1 81 ? 3.207 -11.07 -8.352 1 98.94 81 GLY B CA 1
ATOM 2525 C C . GLY B 1 81 ? 4.539 -10.367 -8.195 1 98.94 81 GLY B C 1
ATOM 2526 O O . GLY B 1 81 ? 5.277 -10.625 -7.242 1 98.94 81 GLY B O 1
ATOM 2527 N N . LEU B 1 82 ? 4.867 -9.508 -9.172 1 98.94 82 LEU B N 1
ATOM 2528 C CA . LEU B 1 82 ? 6.102 -8.734 -9.094 1 98.94 82 LEU B CA 1
ATOM 2529 C C . LEU B 1 82 ? 6.105 -7.836 -7.863 1 98.94 82 LEU B C 1
ATOM 2531 O O . LEU B 1 82 ? 7.078 -7.812 -7.109 1 98.94 82 LEU B O 1
ATOM 2535 N N . ALA B 1 83 ? 5.031 -7.102 -7.648 1 98.75 83 ALA B N 1
ATOM 2536 C CA . ALA B 1 83 ? 4.91 -6.262 -6.461 1 98.75 83 ALA B CA 1
ATOM 2537 C C . ALA B 1 83 ? 5.008 -7.094 -5.188 1 98.75 83 ALA B C 1
ATOM 2539 O O . ALA B 1 83 ? 5.676 -6.699 -4.227 1 98.75 83 ALA B O 1
ATOM 2540 N N . CYS B 1 84 ? 4.359 -8.234 -5.207 1 98.88 84 CYS B N 1
ATOM 2541 C CA . CYS B 1 84 ? 4.383 -9.148 -4.07 1 98.88 84 CYS B CA 1
ATOM 2542 C C . CYS B 1 84 ? 5.805 -9.602 -3.766 1 98.88 84 CYS B C 1
ATOM 2544 O O . CYS B 1 84 ? 6.23 -9.594 -2.609 1 98.88 84 CYS B O 1
ATOM 2546 N N . ALA B 1 85 ? 6.527 -9.992 -4.785 1 98.94 85 ALA B N 1
ATOM 2547 C CA . ALA B 1 85 ? 7.91 -10.43 -4.625 1 98.94 85 ALA B CA 1
ATOM 2548 C C . ALA B 1 85 ? 8.758 -9.344 -3.973 1 98.94 85 ALA B C 1
ATOM 2550 O O . ALA B 1 85 ? 9.562 -9.617 -3.08 1 98.94 85 ALA B O 1
ATOM 2551 N N . ARG B 1 86 ? 8.578 -8.141 -4.418 1 98.75 86 ARG B N 1
ATOM 2552 C CA . ARG B 1 86 ? 9.336 -7.027 -3.855 1 98.75 86 ARG B CA 1
ATOM 2553 C C . ARG B 1 86 ? 9.055 -6.867 -2.365 1 98.75 86 ARG B C 1
ATOM 2555 O O . ARG B 1 86 ? 9.977 -6.684 -1.57 1 98.75 86 ARG B O 1
ATOM 2562 N N . HIS B 1 87 ? 7.809 -6.926 -1.992 1 98.62 87 HIS B N 1
ATOM 2563 C CA . HIS B 1 87 ? 7.457 -6.809 -0.582 1 98.62 87 HIS B CA 1
ATOM 2564 C C . HIS B 1 87 ? 8.008 -7.98 0.222 1 98.62 87 HIS B C 1
ATOM 2566 O O . HIS B 1 87 ? 8.492 -7.801 1.341 1 98.62 87 HIS B O 1
ATOM 2572 N N . LEU B 1 88 ? 7.93 -9.195 -0.344 1 98.75 88 LEU B N 1
ATOM 2573 C CA . LEU B 1 88 ? 8.469 -10.359 0.35 1 98.75 88 LEU B CA 1
ATOM 2574 C C . LEU B 1 88 ? 9.961 -10.188 0.621 1 98.75 88 LEU B C 1
ATOM 2576 O O . LEU B 1 88 ? 10.453 -10.57 1.688 1 98.75 88 LEU B O 1
ATOM 2580 N N . ARG B 1 89 ? 10.625 -9.617 -0.359 1 98.31 89 ARG B N 1
ATOM 2581 C CA . ARG B 1 89 ? 12.047 -9.344 -0.164 1 98.31 89 ARG B CA 1
ATOM 2582 C C . ARG B 1 89 ? 12.266 -8.43 1.039 1 98.31 89 ARG B C 1
ATOM 2584 O O . ARG B 1 89 ? 13.195 -8.648 1.826 1 98.31 89 ARG B O 1
ATOM 2591 N N . MET B 1 90 ? 11.422 -7.426 1.23 1 97.12 90 MET B N 1
ATOM 2592 C CA . MET B 1 90 ? 11.516 -6.477 2.338 1 97.12 90 MET B CA 1
ATOM 2593 C C . MET B 1 90 ? 11.164 -7.148 3.66 1 97.12 90 MET B C 1
ATOM 2595 O O . MET B 1 90 ? 11.578 -6.691 4.727 1 97.12 90 MET B O 1
ATOM 2599 N N . PHE B 1 91 ? 10.406 -8.234 3.58 1 97.81 91 PHE B N 1
ATOM 2600 C CA . PHE B 1 91 ? 9.984 -8.953 4.777 1 97.81 91 PHE B CA 1
ATOM 2601 C C . PHE B 1 91 ? 10.945 -10.086 5.098 1 97.81 91 PHE B C 1
ATOM 2603 O O . PHE B 1 91 ? 10.586 -11.031 5.801 1 97.81 91 PHE B O 1
ATOM 2610 N N . ASP B 1 92 ? 12.117 -10.094 4.438 1 96.62 92 ASP B N 1
ATOM 2611 C CA . ASP B 1 92 ? 13.258 -10.953 4.746 1 96.62 92 ASP B CA 1
ATOM 2612 C C . ASP B 1 92 ? 13.086 -12.336 4.137 1 96.62 92 ASP B C 1
ATOM 2614 O O . ASP B 1 92 ? 13.766 -13.289 4.535 1 96.62 92 ASP B O 1
ATOM 2618 N N . TYR B 1 93 ? 12.156 -12.508 3.232 1 98.44 93 TYR B N 1
ATOM 2619 C CA . TYR B 1 93 ? 12.117 -13.703 2.4 1 98.44 93 TYR B CA 1
ATOM 2620 C C . TYR B 1 93 ? 13.117 -13.609 1.254 1 98.44 93 TYR B C 1
ATOM 2622 O O . TYR B 1 93 ? 13.758 -12.57 1.071 1 98.44 93 TYR B O 1
ATOM 2630 N N . MET B 1 94 ? 13.273 -14.688 0.593 1 98.62 94 MET B N 1
ATOM 2631 C CA . MET B 1 94 ? 14.195 -14.734 -0.536 1 98.62 94 MET B CA 1
ATOM 2632 C C . MET B 1 94 ? 13.477 -15.141 -1.815 1 98.62 94 MET B C 1
ATOM 2634 O O . MET B 1 94 ? 13.641 -16.266 -2.303 1 98.62 94 MET B O 1
ATOM 2638 N N . PRO B 1 95 ? 12.789 -14.203 -2.422 1 98.88 95 PRO B N 1
ATOM 2639 C CA . PRO B 1 95 ? 12.031 -14.523 -3.635 1 98.88 95 PRO B CA 1
ATOM 2640 C C . PRO B 1 95 ? 12.922 -14.633 -4.871 1 98.88 95 PRO B C 1
ATOM 2642 O O . PRO B 1 95 ? 13.906 -13.906 -4.992 1 98.88 95 PRO B O 1
ATOM 2645 N N . THR B 1 96 ? 12.578 -15.523 -5.695 1 98.88 96 THR B N 1
ATOM 2646 C CA . THR B 1 96 ? 13.031 -15.633 -7.074 1 98.88 96 THR B CA 1
ATOM 2647 C C . THR B 1 96 ? 11.852 -15.586 -8.039 1 98.88 96 THR B C 1
ATOM 2649 O O . THR B 1 96 ? 10.836 -16.25 -7.828 1 98.88 96 THR B O 1
ATOM 2652 N N . VAL B 1 97 ? 12.07 -14.781 -9.117 1 98.94 97 VAL B N 1
ATOM 2653 C CA . VAL B 1 97 ? 10.961 -14.594 -10.039 1 98.94 97 VAL B CA 1
ATOM 2654 C C . VAL B 1 97 ? 11.188 -15.422 -11.305 1 98.94 97 VAL B C 1
ATOM 2656 O O . VAL B 1 97 ? 12.297 -15.438 -11.852 1 98.94 97 VAL B O 1
ATOM 2659 N N . TYR B 1 98 ? 10.188 -16.172 -11.727 1 98.94 98 TYR B N 1
ATOM 2660 C CA . TYR B 1 98 ? 10.117 -16.734 -13.07 1 98.94 98 TYR B CA 1
ATOM 2661 C C . TYR B 1 98 ? 9.031 -16.062 -13.891 1 98.94 98 TYR B C 1
ATOM 2663 O O . TYR B 1 98 ? 7.84 -16.188 -13.586 1 98.94 98 TYR B O 1
ATOM 2671 N N . TYR B 1 99 ? 9.453 -15.305 -14.797 1 98.69 99 TYR B N 1
ATOM 2672 C CA . TYR B 1 99 ? 8.609 -14.469 -15.648 1 98.69 99 TYR B CA 1
ATOM 2673 C C . TYR B 1 99 ? 8.898 -14.719 -17.125 1 98.69 99 TYR B C 1
ATOM 2675 O O . TYR B 1 99 ? 9.484 -13.867 -17.797 1 98.69 99 TYR B O 1
ATOM 2683 N N . PRO B 1 100 ? 8.391 -15.836 -17.656 1 97.75 100 PRO B N 1
ATOM 2684 C CA . PRO B 1 100 ? 8.875 -16.312 -18.953 1 97.75 100 PRO B CA 1
ATOM 2685 C C . PRO B 1 100 ? 8.422 -15.438 -20.125 1 97.75 100 PRO B C 1
ATOM 2687 O O . PRO B 1 100 ? 9.148 -15.281 -21.109 1 97.75 100 PRO B O 1
ATOM 2690 N N . LYS B 1 101 ? 7.227 -14.875 -20.062 1 96.62 101 LYS B N 1
ATOM 2691 C CA . LYS B 1 101 ? 6.762 -13.914 -21.062 1 96.62 101 LYS B CA 1
ATOM 2692 C C . LYS B 1 101 ? 6.578 -12.531 -20.453 1 96.62 101 LYS B C 1
ATOM 2694 O O . LYS B 1 101 ? 5.48 -12.188 -20 1 96.62 101 LYS B O 1
ATOM 2699 N N . ARG B 1 102 ? 7.578 -11.773 -20.547 1 95.88 102 ARG B N 1
ATOM 2700 C CA . ARG B 1 102 ? 7.562 -10.453 -19.938 1 95.88 102 ARG B CA 1
ATOM 2701 C C . ARG B 1 102 ? 6.676 -9.492 -20.734 1 95.88 102 ARG B C 1
ATOM 2703 O O . ARG B 1 102 ? 6.766 -9.422 -21.953 1 95.88 102 ARG B O 1
ATOM 2710 N N . SER B 1 103 ? 5.855 -8.852 -20.047 1 95.62 103 SER B N 1
ATOM 2711 C CA . SER B 1 103 ? 4.977 -7.859 -20.656 1 95.62 103 SER B CA 1
ATOM 2712 C C . SER B 1 103 ? 5.758 -6.629 -21.109 1 95.62 103 SER B C 1
ATOM 2714 O O . SER B 1 103 ? 6.691 -6.199 -20.422 1 95.62 103 SER B O 1
ATOM 2716 N N . THR B 1 104 ? 5.289 -5.996 -22.188 1 94.56 104 THR B N 1
ATOM 2717 C CA . THR B 1 104 ? 5.934 -4.785 -22.688 1 94.56 104 THR B CA 1
ATOM 2718 C C . THR B 1 104 ? 5.23 -3.539 -22.172 1 94.56 104 THR B C 1
ATOM 2720 O O . THR B 1 104 ? 5.672 -2.418 -22.422 1 94.56 104 THR B O 1
ATOM 2723 N N . LEU B 1 105 ? 4.125 -3.779 -21.5 1 96.44 105 LEU B N 1
ATOM 2724 C CA . LEU B 1 105 ? 3.402 -2.645 -20.922 1 96.44 105 LEU B CA 1
ATOM 2725 C C . LEU B 1 105 ? 4.25 -1.929 -19.875 1 96.44 105 LEU B C 1
ATOM 2727 O O . LEU B 1 105 ? 4.922 -2.572 -19.078 1 96.44 105 LEU B O 1
ATOM 2731 N N . ALA B 1 106 ? 4.191 -0.588 -19.922 1 97.19 106 ALA B N 1
ATOM 2732 C CA . ALA B 1 106 ? 5.012 0.243 -19.031 1 97.19 106 ALA B CA 1
ATOM 2733 C C . ALA B 1 106 ? 4.789 -0.121 -17.578 1 97.19 106 ALA B C 1
ATOM 2735 O O . ALA B 1 106 ? 5.738 -0.173 -16.781 1 97.19 106 ALA B O 1
ATOM 2736 N N . LEU B 1 107 ? 3.574 -0.382 -17.25 1 97.44 107 LEU B N 1
ATOM 2737 C CA . LEU B 1 107 ? 3.217 -0.747 -15.883 1 97.44 107 LEU B CA 1
ATOM 2738 C C . LEU B 1 107 ? 4.004 -1.972 -15.43 1 97.44 107 LEU B C 1
ATOM 2740 O O . LEU B 1 107 ? 4.637 -1.947 -14.367 1 97.44 107 LEU B O 1
ATOM 2744 N N . HIS B 1 108 ? 4.004 -3.021 -16.234 1 98.12 108 HIS B N 1
ATOM 2745 C CA . HIS B 1 108 ? 4.699 -4.258 -15.898 1 98.12 108 HIS B CA 1
ATOM 2746 C C . HIS B 1 108 ? 6.211 -4.055 -15.883 1 98.12 108 HIS B C 1
ATOM 2748 O O . HIS B 1 108 ? 6.902 -4.602 -15.023 1 98.12 108 HIS B O 1
ATOM 2754 N N . ARG B 1 109 ? 6.66 -3.293 -16.797 1 98.19 109 ARG B N 1
ATOM 2755 C CA . ARG B 1 109 ? 8.094 -3.012 -16.875 1 98.19 109 ARG B CA 1
ATOM 2756 C C . ARG B 1 109 ? 8.57 -2.297 -15.609 1 98.19 109 ARG B C 1
ATOM 2758 O O . ARG B 1 109 ? 9.648 -2.6 -15.094 1 98.19 109 ARG B O 1
ATOM 2765 N N . ASP B 1 110 ? 7.828 -1.348 -15.141 1 98.56 110 ASP B N 1
ATOM 2766 C CA . ASP B 1 110 ? 8.195 -0.613 -13.93 1 98.56 110 ASP B CA 1
ATOM 2767 C C . ASP B 1 110 ? 8.367 -1.56 -12.742 1 98.56 110 ASP B C 1
ATOM 2769 O O . ASP B 1 110 ? 9.375 -1.493 -12.039 1 98.56 110 ASP B O 1
ATOM 2773 N N . PHE B 1 111 ? 7.418 -2.475 -12.578 1 98.69 111 PHE B N 1
ATOM 2774 C CA . PHE B 1 111 ? 7.496 -3.396 -11.453 1 98.69 111 PHE B CA 1
ATOM 2775 C C . PHE B 1 111 ? 8.609 -4.414 -11.656 1 98.69 111 PHE B C 1
ATOM 2777 O O . PHE B 1 111 ? 9.234 -4.863 -10.695 1 98.69 111 PHE B O 1
ATOM 2784 N N . THR B 1 112 ? 8.867 -4.785 -12.93 1 98.75 112 THR B N 1
ATOM 2785 C CA . THR B 1 112 ? 10.008 -5.648 -13.219 1 98.75 112 THR B CA 1
ATOM 2786 C C . THR B 1 112 ? 11.32 -4.98 -12.812 1 98.75 112 THR B C 1
ATOM 2788 O O . THR B 1 112 ? 12.148 -5.59 -12.133 1 98.75 112 THR B O 1
ATOM 2791 N N . VAL B 1 113 ? 11.469 -3.705 -13.172 1 98.5 113 VAL B N 1
ATOM 2792 C CA . VAL B 1 113 ? 12.672 -2.953 -12.836 1 98.5 113 VAL B CA 1
ATOM 2793 C C . VAL B 1 113 ? 12.805 -2.832 -11.32 1 98.5 113 VAL B C 1
ATOM 2795 O O . VAL B 1 113 ? 13.898 -2.967 -10.773 1 98.5 113 VAL B O 1
ATOM 2798 N N . GLN B 1 114 ? 11.727 -2.594 -10.648 1 98.56 114 GLN B N 1
ATOM 2799 C CA . GLN B 1 114 ? 11.742 -2.512 -9.188 1 98.56 114 GLN B CA 1
ATOM 2800 C C . GLN B 1 114 ? 12.289 -3.797 -8.57 1 98.56 114 GLN B C 1
ATOM 2802 O O . GLN B 1 114 ? 13.109 -3.752 -7.652 1 98.56 114 GLN B O 1
ATOM 2807 N N . CYS B 1 115 ? 11.828 -4.934 -9.078 1 98.62 115 CYS B N 1
ATOM 2808 C CA . CYS B 1 115 ? 12.32 -6.215 -8.578 1 98.62 115 CYS B CA 1
ATOM 2809 C C . CYS B 1 115 ? 13.805 -6.379 -8.867 1 98.62 115 CYS B C 1
ATOM 2811 O O . CYS B 1 115 ? 14.578 -6.754 -7.988 1 98.62 115 CYS B O 1
ATOM 2813 N N . GLU B 1 116 ? 14.148 -6.086 -10.094 1 98.19 116 GLU B N 1
ATOM 2814 C CA . GLU B 1 116 ? 15.539 -6.23 -10.5 1 98.19 116 GLU B CA 1
ATOM 2815 C C . GLU B 1 116 ? 16.453 -5.359 -9.641 1 98.19 116 GLU B C 1
ATOM 2817 O O . GLU B 1 116 ? 17.547 -5.793 -9.242 1 98.19 116 GLU B O 1
ATOM 2822 N N . LYS B 1 117 ? 16 -4.207 -9.289 1 97.75 117 LYS B N 1
ATOM 2823 C CA . LYS B 1 117 ? 16.812 -3.24 -8.555 1 97.75 117 LYS B CA 1
ATOM 2824 C C . LYS B 1 117 ? 16.75 -3.494 -7.051 1 97.75 117 LYS B C 1
ATOM 2826 O O . LYS B 1 117 ? 17.453 -2.846 -6.273 1 97.75 117 LYS B O 1
ATOM 2831 N N . THR B 1 118 ? 15.961 -4.434 -6.66 1 96.25 118 THR B N 1
ATOM 2832 C CA . THR B 1 118 ? 15.883 -4.836 -5.262 1 96.25 118 THR B CA 1
ATOM 2833 C C . THR B 1 118 ? 16.516 -6.207 -5.059 1 96.25 118 THR B C 1
ATOM 2835 O O . THR B 1 118 ? 16.125 -6.957 -4.164 1 96.25 118 THR B O 1
ATOM 2838 N N . ASP B 1 119 ? 17.359 -6.609 -5.871 1 94.88 119 ASP B N 1
ATOM 2839 C CA . ASP B 1 119 ? 18.203 -7.797 -5.805 1 94.88 119 ASP B CA 1
ATOM 2840 C C . ASP B 1 119 ? 17.359 -9.07 -5.781 1 94.88 119 ASP B C 1
ATOM 2842 O O . ASP B 1 119 ? 17.656 -10 -5.031 1 94.88 119 ASP B O 1
ATOM 2846 N N . ILE B 1 120 ? 16.297 -9.086 -6.473 1 98.62 120 ILE B N 1
ATOM 2847 C CA . ILE B 1 120 ? 15.5 -10.297 -6.668 1 98.62 120 ILE B CA 1
ATOM 2848 C C . ILE B 1 120 ? 15.914 -10.984 -7.969 1 98.62 120 ILE B C 1
ATOM 2850 O O . ILE B 1 120 ? 15.805 -10.398 -9.047 1 98.62 120 ILE B O 1
ATOM 2854 N N . PRO B 1 121 ? 16.359 -12.172 -7.895 1 98.62 121 PRO B N 1
ATOM 2855 C CA . PRO B 1 121 ? 16.781 -12.852 -9.117 1 98.62 121 PRO B CA 1
ATOM 2856 C C . PRO B 1 121 ? 15.617 -13.258 -10 1 98.62 121 PRO B C 1
ATOM 2858 O O . PRO B 1 121 ? 14.531 -13.578 -9.5 1 98.62 121 PRO B O 1
ATOM 2861 N N . PHE B 1 122 ? 15.906 -13.258 -11.32 1 98.69 122 PHE B N 1
ATOM 2862 C CA . PHE B 1 122 ? 14.977 -13.766 -12.32 1 98.69 122 PHE B CA 1
ATOM 2863 C C . PHE B 1 122 ? 15.516 -15.031 -12.969 1 98.69 122 PHE B C 1
ATOM 2865 O O . PHE B 1 122 ? 16.641 -15.055 -13.453 1 98.69 122 PHE B O 1
ATOM 2872 N N . LEU B 1 123 ? 14.656 -16.047 -12.945 1 98.25 123 LEU B N 1
ATOM 2873 C CA . LEU B 1 123 ? 15.047 -17.297 -13.594 1 98.25 123 LEU B CA 1
ATOM 2874 C C . LEU B 1 123 ? 14.891 -17.203 -15.102 1 98.25 123 LEU B C 1
ATOM 2876 O O . LEU B 1 123 ? 13.906 -16.625 -15.594 1 98.25 123 LEU B O 1
ATOM 2880 N N . SER B 1 124 ? 15.812 -17.859 -15.781 1 96.62 124 SER B N 1
ATOM 2881 C CA . SER B 1 124 ? 15.727 -17.922 -17.234 1 96.62 124 SER B CA 1
ATOM 2882 C C . SER B 1 124 ? 14.883 -19.109 -17.688 1 96.62 124 SER B C 1
ATOM 2884 O O . SER B 1 124 ? 14.375 -19.125 -18.812 1 96.62 124 SER B O 1
ATOM 2886 N N . PHE B 1 125 ? 14.758 -20.109 -16.844 1 94.75 125 PHE B N 1
ATOM 2887 C CA . PHE B 1 125 ? 13.922 -21.266 -17.125 1 94.75 125 PHE B CA 1
ATOM 2888 C C . PHE B 1 125 ? 13.453 -21.922 -15.836 1 94.75 125 PHE B C 1
ATOM 2890 O O . PHE B 1 125 ? 14.062 -21.75 -14.781 1 94.75 125 PHE B O 1
ATOM 2897 N N . LEU B 1 126 ? 12.383 -22.594 -15.883 1 94.25 126 LEU B N 1
ATOM 2898 C CA . LEU B 1 126 ? 11.867 -23.391 -14.773 1 94.25 126 LEU B CA 1
ATOM 2899 C C . LEU B 1 126 ? 12.25 -24.859 -14.922 1 94.25 126 LEU B C 1
ATOM 2901 O O . LEU B 1 126 ? 11.945 -25.484 -15.945 1 94.25 126 LEU B O 1
ATOM 2905 N N . PRO B 1 127 ? 12.93 -25.391 -13.93 1 90.12 127 PRO B N 1
ATOM 2906 C CA . PRO B 1 127 ? 13.266 -26.812 -14.055 1 90.12 127 PRO B CA 1
ATOM 2907 C C . PRO B 1 127 ? 12.031 -27.688 -14.25 1 90.12 127 PRO B C 1
ATOM 2909 O O . PRO B 1 127 ? 10.992 -27.453 -13.625 1 90.12 127 PRO B O 1
ATOM 2912 N N . ALA B 1 128 ? 12.172 -28.703 -15.109 1 87.81 128 ALA B N 1
ATOM 2913 C CA . ALA B 1 128 ? 11.078 -29.641 -15.336 1 87.81 128 ALA B CA 1
ATOM 2914 C C . ALA B 1 128 ? 11.016 -30.688 -14.227 1 87.81 128 ALA B C 1
ATOM 2916 O O . ALA B 1 128 ? 9.945 -31.234 -13.938 1 87.81 128 ALA B O 1
ATOM 2917 N N . GLU B 1 129 ? 12.148 -30.875 -13.641 1 93.62 129 GLU B N 1
ATOM 2918 C CA . GLU B 1 129 ? 12.195 -31.859 -12.555 1 93.62 129 GLU B CA 1
ATOM 2919 C C . GLU B 1 129 ? 11.57 -31.297 -11.281 1 93.62 129 GLU B C 1
ATOM 2921 O O . GLU B 1 129 ? 12.141 -30.422 -10.633 1 93.62 129 GLU B O 1
ATOM 2926 N N . VAL B 1 130 ? 10.516 -31.844 -10.883 1 95.81 130 VAL B N 1
ATOM 2927 C CA . VAL B 1 130 ? 9.695 -31.406 -9.758 1 95.81 130 VAL B CA 1
ATOM 2928 C C . VAL B 1 130 ? 10.539 -31.406 -8.484 1 95.81 130 VAL B C 1
ATOM 2930 O O . VAL B 1 130 ? 10.414 -30.5 -7.652 1 95.81 130 VAL B O 1
ATOM 2933 N N . GLN B 1 131 ? 11.461 -32.344 -8.391 1 97.19 131 GLN B N 1
ATOM 2934 C CA . GLN B 1 131 ? 12.266 -32.469 -7.184 1 97.19 131 GLN B CA 1
ATOM 2935 C C . GLN B 1 131 ? 13.203 -31.281 -6.996 1 97.19 131 GLN B C 1
ATOM 2937 O O . GLN B 1 131 ? 13.469 -30.875 -5.867 1 97.19 131 GLN B O 1
ATOM 2942 N N . LEU B 1 132 ? 13.656 -30.766 -8.094 1 97.38 132 LEU B N 1
ATOM 2943 C CA . LEU B 1 132 ? 14.531 -29.609 -8.016 1 97.38 132 LEU B CA 1
ATOM 2944 C C . LEU B 1 132 ? 13.789 -28.406 -7.426 1 97.38 132 LEU B C 1
ATOM 2946 O O . LEU B 1 132 ? 14.352 -27.656 -6.621 1 97.38 132 LEU B O 1
ATOM 2950 N N . ILE B 1 133 ? 12.547 -28.234 -7.801 1 97.75 133 ILE B N 1
ATOM 2951 C CA . ILE B 1 133 ? 11.727 -27.156 -7.262 1 97.75 133 ILE B CA 1
ATOM 2952 C C . ILE B 1 133 ? 11.438 -27.422 -5.785 1 97.75 133 ILE B C 1
ATOM 2954 O O . ILE B 1 133 ? 11.609 -26.531 -4.945 1 97.75 133 ILE B O 1
ATOM 2958 N N . ASN B 1 134 ? 11.117 -28.656 -5.453 1 97.62 134 ASN B N 1
ATOM 2959 C CA . AS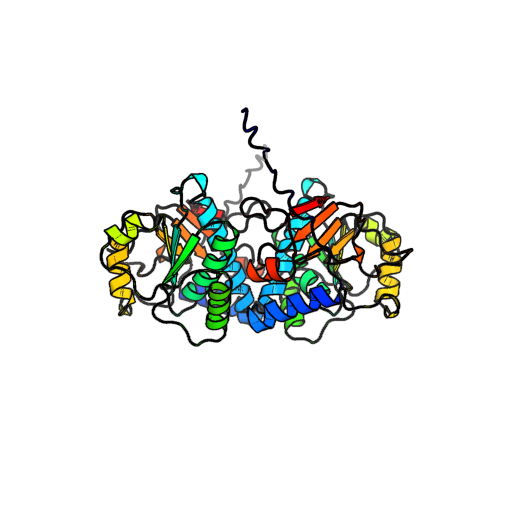N B 1 134 ? 10.82 -29.047 -4.078 1 97.62 134 ASN B CA 1
ATOM 2960 C C . ASN B 1 134 ? 12.016 -28.797 -3.158 1 97.62 134 ASN B C 1
ATOM 2962 O O . ASN B 1 134 ? 11.844 -28.438 -1.991 1 97.62 134 ASN B O 1
ATOM 2966 N N . ASP B 1 135 ? 13.188 -29 -3.721 1 97.31 135 ASP B N 1
ATOM 2967 C CA . ASP B 1 135 ? 14.391 -28.875 -2.908 1 97.31 135 ASP B CA 1
ATOM 2968 C C . ASP B 1 135 ? 14.812 -27.422 -2.758 1 97.31 135 ASP B C 1
ATOM 2970 O O . ASP B 1 135 ? 15.344 -27.016 -1.719 1 97.31 135 ASP B O 1
ATOM 2974 N N . ALA B 1 136 ? 14.539 -26.656 -3.746 1 97.38 136 ALA B N 1
ATOM 2975 C CA . ALA B 1 136 ? 15.125 -25.328 -3.834 1 97.38 136 ALA B CA 1
ATOM 2976 C C . ALA B 1 136 ? 14.242 -24.297 -3.135 1 97.38 136 ALA B C 1
ATOM 2978 O O . ALA B 1 136 ? 14.727 -23.25 -2.695 1 97.38 136 ALA B O 1
ATOM 2979 N N . TYR B 1 137 ? 12.977 -24.562 -3.025 1 98.19 137 TYR B N 1
ATOM 2980 C CA . TYR B 1 137 ? 12.07 -23.531 -2.527 1 98.19 137 TYR B CA 1
ATOM 2981 C C . TYR B 1 137 ? 11.188 -24.078 -1.41 1 98.19 137 TYR B C 1
ATOM 2983 O O . TYR B 1 137 ? 10.992 -25.297 -1.301 1 98.19 137 TYR B O 1
ATOM 2991 N N . ASN B 1 138 ? 10.703 -23.125 -0.581 1 98.5 138 ASN B N 1
ATOM 2992 C CA . ASN B 1 138 ? 9.766 -23.469 0.485 1 98.5 138 ASN B CA 1
ATOM 2993 C C . ASN B 1 138 ? 8.32 -23.359 0.015 1 98.5 138 ASN B C 1
ATOM 2995 O O . ASN B 1 138 ? 7.438 -24.016 0.559 1 98.5 138 ASN B O 1
ATOM 2999 N N . LEU B 1 139 ? 8.078 -22.5 -0.957 1 98.19 139 LEU B N 1
ATOM 3000 C CA . LEU B 1 139 ? 6.738 -22.25 -1.471 1 98.19 139 LEU B CA 1
ATOM 3001 C C . LEU B 1 139 ? 6.797 -21.656 -2.879 1 98.19 139 LEU B C 1
ATOM 3003 O O . LEU B 1 139 ? 7.809 -21.078 -3.275 1 98.19 139 LEU B O 1
ATOM 3007 N N . VAL B 1 140 ? 5.664 -21.906 -3.619 1 98.75 140 VAL B N 1
ATOM 3008 C CA . VAL B 1 140 ? 5.465 -21.281 -4.922 1 98.75 140 VAL B CA 1
ATOM 3009 C C . VAL B 1 140 ? 4.285 -20.312 -4.855 1 98.75 140 VAL B C 1
ATOM 3011 O O . VAL B 1 140 ? 3.23 -20.641 -4.309 1 98.75 140 VAL B O 1
ATOM 3014 N N . VAL B 1 141 ? 4.543 -19.125 -5.328 1 98.94 141 VAL B N 1
ATOM 3015 C CA . VAL B 1 141 ? 3.453 -18.172 -5.527 1 98.94 141 VAL B CA 1
ATOM 3016 C C . VAL B 1 141 ? 2.965 -18.234 -6.973 1 98.94 141 VAL B C 1
ATOM 3018 O O . VAL B 1 141 ? 3.721 -17.953 -7.906 1 98.94 141 VAL B O 1
ATOM 3021 N N . ASP B 1 142 ? 1.743 -18.656 -7.094 1 98.81 142 ASP B N 1
ATOM 3022 C CA . ASP B 1 142 ? 1.065 -18.703 -8.383 1 98.81 142 ASP B CA 1
ATOM 3023 C C . ASP B 1 142 ? 0.447 -17.344 -8.727 1 98.81 142 ASP B C 1
ATOM 3025 O O . ASP B 1 142 ? -0.684 -17.047 -8.328 1 98.81 142 ASP B O 1
ATOM 3029 N N . ALA B 1 143 ? 1.178 -16.547 -9.445 1 98.81 143 ALA B N 1
ATOM 3030 C CA . ALA B 1 143 ? 0.713 -15.289 -10.016 1 98.81 143 ALA B CA 1
ATOM 3031 C C . ALA B 1 143 ? 0.717 -15.344 -11.547 1 98.81 143 ALA B C 1
ATOM 3033 O O . ALA B 1 143 ? 1.149 -14.398 -12.203 1 98.81 143 ALA B O 1
ATOM 3034 N N . ILE B 1 144 ? 0.291 -16.406 -12.109 1 98.06 144 ILE B N 1
ATOM 3035 C CA . ILE B 1 144 ? 0.484 -16.719 -13.523 1 98.06 144 ILE B CA 1
ATOM 3036 C C . ILE B 1 144 ? -0.708 -16.203 -14.328 1 98.06 144 ILE B C 1
ATOM 3038 O O . ILE B 1 144 ? -0.581 -15.242 -15.094 1 98.06 144 ILE B O 1
ATOM 3042 N N . LEU B 1 145 ? -1.905 -16.875 -14.094 1 96.38 145 LEU B N 1
ATOM 3043 C CA . LEU B 1 145 ? -3.082 -16.547 -14.891 1 96.38 145 LEU B CA 1
ATOM 3044 C C . LEU B 1 145 ? -4.223 -16.062 -14 1 96.38 145 LEU B C 1
ATOM 3046 O O . LEU B 1 145 ? -4.422 -16.594 -12.898 1 96.38 145 LEU B O 1
ATOM 3050 N N . GLY B 1 146 ? -4.906 -15.094 -14.5 1 94.25 146 GLY B N 1
ATOM 3051 C CA . GLY B 1 146 ? -6.062 -14.562 -13.797 1 94.25 146 GLY B CA 1
ATOM 3052 C C . GLY B 1 146 ? -7.383 -14.945 -14.438 1 94.25 146 GLY B C 1
ATOM 3053 O O . GLY B 1 146 ? -7.426 -15.812 -15.312 1 94.25 146 GLY B O 1
ATOM 3054 N N . PRO B 1 147 ? -8.422 -14.32 -13.984 1 92.88 147 PRO B N 1
ATOM 3055 C CA . PRO B 1 147 ? -9.766 -14.664 -14.453 1 92.88 147 PRO B CA 1
ATOM 3056 C C . PRO B 1 147 ? -9.969 -14.359 -15.938 1 92.88 147 PRO B C 1
ATOM 3058 O O . PRO B 1 147 ? -10.922 -14.844 -16.547 1 92.88 147 PRO B O 1
ATOM 3061 N N . GLU B 1 148 ? -9.102 -13.578 -16.516 1 92.25 148 GLU B N 1
ATOM 3062 C CA . GLU B 1 148 ? -9.258 -13.203 -17.906 1 92.25 148 GLU B CA 1
ATOM 3063 C C . GLU B 1 148 ? -8.867 -14.352 -18.844 1 92.25 148 GLU B C 1
ATOM 3065 O O . GLU B 1 148 ? -9.195 -14.336 -20.031 1 92.25 148 GLU B O 1
ATOM 3070 N N . THR B 1 149 ? -8.195 -15.359 -18.328 1 91.06 149 THR B N 1
ATOM 3071 C CA . THR B 1 149 ? -7.738 -16.469 -19.156 1 91.06 149 THR B CA 1
ATOM 3072 C C . THR B 1 149 ? -8.664 -17.672 -19.016 1 91.06 149 THR B C 1
ATOM 3074 O O . THR B 1 149 ? -8.789 -18.234 -17.922 1 91.06 149 THR B O 1
ATOM 3077 N N . GLU B 1 150 ? -9.164 -18.062 -20.125 1 88.31 150 GLU B N 1
ATOM 3078 C CA . GLU B 1 150 ? -9.938 -19.312 -20.109 1 88.31 150 GLU B CA 1
ATOM 3079 C C . GLU B 1 150 ? -9.023 -20.531 -20.078 1 88.31 150 GLU B C 1
ATOM 3081 O O . GLU B 1 150 ? -7.996 -20.562 -20.766 1 88.31 150 GLU B O 1
ATOM 3086 N N . PRO B 1 151 ? -9.453 -21.453 -19.281 1 87.38 151 PRO B N 1
ATOM 3087 C CA . PRO B 1 151 ? -8.617 -22.641 -19.203 1 87.38 151 PRO B CA 1
ATOM 3088 C C . PRO B 1 151 ? -8.289 -23.234 -20.562 1 87.38 151 PRO B C 1
ATOM 3090 O O . PRO B 1 151 ? -7.168 -23.719 -20.781 1 87.38 151 PRO B O 1
ATOM 3093 N N . SER B 1 152 ? -9.219 -23.203 -21.484 1 87.75 152 SER B N 1
ATOM 3094 C CA . SER B 1 152 ? -9.039 -23.766 -22.812 1 87.75 152 SER B CA 1
ATOM 3095 C C . SER B 1 152 ? -8.008 -22.969 -23.609 1 87.75 152 SER B C 1
ATOM 3097 O O . SER B 1 152 ? -7.48 -23.453 -24.609 1 87.75 152 SER B O 1
ATOM 3099 N N . ASP B 1 153 ? -7.715 -21.781 -23.156 1 91.5 153 ASP B N 1
ATOM 3100 C CA . ASP B 1 153 ? -6.84 -20.891 -23.906 1 91.5 153 ASP B CA 1
ATOM 3101 C C . ASP B 1 153 ? -5.41 -20.938 -23.375 1 91.5 153 ASP B C 1
ATOM 3103 O O . ASP B 1 153 ? -4.527 -20.25 -23.875 1 91.5 153 ASP B O 1
ATOM 3107 N N . ILE B 1 154 ? -5.207 -21.781 -22.391 1 93.75 154 ILE B N 1
ATOM 3108 C CA . ILE B 1 154 ? -3.879 -21.859 -21.797 1 93.75 154 ILE B CA 1
ATOM 3109 C C . ILE B 1 154 ? -2.918 -22.547 -22.766 1 93.75 154 ILE B C 1
ATOM 3111 O O . ILE B 1 154 ? -3.195 -23.641 -23.25 1 93.75 154 ILE B O 1
ATOM 3115 N N . SER B 1 155 ? -1.854 -21.828 -23.047 1 94.75 155 SER B N 1
ATOM 3116 C CA . SER B 1 155 ? -0.86 -22.344 -23.984 1 94.75 155 SER B CA 1
ATOM 3117 C C . SER B 1 155 ? 0.542 -22.281 -23.391 1 94.75 155 SER B C 1
ATOM 3119 O O . SER B 1 155 ? 0.723 -21.812 -22.266 1 94.75 155 SER B O 1
ATOM 3121 N N . GLU B 1 156 ? 1.501 -22.812 -24.141 1 95.88 156 GLU B N 1
ATOM 3122 C CA . GLU B 1 156 ? 2.887 -22.781 -23.688 1 95.88 156 GLU B CA 1
ATOM 3123 C C . GLU B 1 156 ? 3.367 -21.344 -23.516 1 95.88 156 GLU B C 1
ATOM 3125 O O . GLU B 1 156 ? 2.949 -20.438 -24.25 1 95.88 156 GLU B O 1
ATOM 3130 N N . PRO B 1 157 ? 4.176 -21.188 -22.547 1 96.81 157 PRO B N 1
ATOM 3131 C CA . PRO B 1 157 ? 4.812 -22.156 -21.656 1 96.81 157 PRO B CA 1
ATOM 3132 C C . PRO B 1 157 ? 3.975 -22.453 -20.422 1 96.81 157 PRO B C 1
ATOM 3134 O O . PRO B 1 157 ? 4.398 -23.234 -19.547 1 96.81 157 PRO B O 1
ATOM 3137 N N . TYR B 1 158 ? 2.783 -21.859 -20.266 1 96.38 158 TYR B N 1
ATOM 3138 C CA . TYR B 1 158 ? 2.031 -21.906 -19.016 1 96.38 158 TYR B CA 1
ATOM 3139 C C . TYR B 1 158 ? 1.372 -23.266 -18.828 1 96.38 158 TYR B C 1
ATOM 3141 O O . TYR B 1 158 ? 1.226 -23.734 -17.688 1 96.38 158 TYR B O 1
ATOM 3149 N N . SER B 1 159 ? 1.001 -23.922 -19.953 1 94.19 159 SER B N 1
ATOM 3150 C CA . SER B 1 159 ? 0.455 -25.266 -19.828 1 94.19 159 SER B CA 1
ATOM 3151 C C . SER B 1 159 ? 1.46 -26.203 -19.172 1 94.19 159 SER B C 1
ATOM 3153 O O . SER B 1 159 ? 1.108 -26.969 -18.266 1 94.19 159 SER B O 1
ATOM 3155 N N . SER B 1 160 ? 2.742 -26.156 -19.578 1 95.12 160 SER B N 1
ATOM 3156 C CA . SER B 1 160 ? 3.797 -26.984 -19.016 1 95.12 160 SER B CA 1
ATOM 3157 C C . SER B 1 160 ? 4.102 -26.609 -17.578 1 95.12 160 SER B C 1
ATOM 3159 O O . SER B 1 160 ? 4.355 -27.484 -16.734 1 95.12 160 SER B O 1
ATOM 3161 N N . ILE B 1 161 ? 4.102 -25.359 -17.281 1 96.56 161 ILE B N 1
ATOM 3162 C CA . ILE B 1 161 ? 4.367 -24.875 -15.93 1 96.56 161 ILE B CA 1
ATOM 3163 C C . ILE B 1 161 ? 3.314 -25.406 -14.969 1 96.56 161 ILE B C 1
ATOM 3165 O O . ILE B 1 161 ? 3.648 -25.938 -13.906 1 96.56 161 ILE B O 1
ATOM 3169 N N . LEU B 1 162 ? 2.057 -25.297 -15.383 1 95.25 162 LEU B N 1
ATOM 3170 C CA . LEU B 1 162 ? 0.963 -25.734 -14.523 1 95.25 162 LEU B CA 1
ATOM 3171 C C . LEU B 1 162 ? 1.005 -27.25 -14.32 1 95.25 162 LEU B C 1
ATOM 3173 O O . LEU B 1 162 ? 0.686 -27.75 -13.242 1 95.25 162 LEU B O 1
ATOM 3177 N N . LEU B 1 163 ? 1.378 -27.953 -15.359 1 93.31 163 LEU B N 1
ATOM 3178 C CA . LEU B 1 163 ? 1.546 -29.406 -15.234 1 93.31 163 LEU B CA 1
ATOM 3179 C C . LEU B 1 163 ? 2.613 -29.734 -14.195 1 93.31 163 LEU B C 1
ATOM 3181 O O . LEU B 1 163 ? 2.428 -30.641 -13.375 1 93.31 163 LEU B O 1
ATOM 3185 N N . THR B 1 164 ? 3.682 -29.016 -14.242 1 95.25 164 THR B N 1
ATOM 3186 C CA . THR B 1 164 ? 4.758 -29.203 -13.273 1 95.25 164 THR B CA 1
ATOM 3187 C C . THR B 1 164 ? 4.273 -28.891 -11.859 1 95.25 164 THR B C 1
ATOM 3189 O O . THR B 1 164 ? 4.52 -29.672 -10.93 1 95.25 164 THR B O 1
ATOM 3192 N N . LEU B 1 165 ? 3.539 -27.797 -11.688 1 96.19 165 LEU B N 1
ATOM 3193 C CA . LEU B 1 165 ? 3.09 -27.328 -10.375 1 96.19 165 LEU B CA 1
ATOM 3194 C C . LEU B 1 165 ? 2.092 -28.312 -9.766 1 96.19 165 LEU B C 1
ATOM 3196 O O . LEU B 1 165 ? 1.961 -28.391 -8.539 1 96.19 165 LEU B O 1
ATOM 3200 N N . ARG B 1 166 ? 1.421 -29.094 -10.578 1 93.94 166 ARG B N 1
ATOM 3201 C CA . ARG B 1 166 ? 0.47 -30.094 -10.086 1 93.94 166 ARG B CA 1
ATOM 3202 C C . ARG B 1 166 ? 1.18 -31.172 -9.289 1 93.94 166 ARG B C 1
ATOM 3204 O O . ARG B 1 166 ? 0.557 -31.859 -8.477 1 93.94 166 ARG B O 1
ATOM 3211 N N . HIS B 1 167 ? 2.477 -31.266 -9.492 1 94.56 167 HIS B N 1
ATOM 3212 C CA . HIS B 1 167 ? 3.172 -32.438 -8.945 1 94.56 167 HIS B CA 1
ATOM 3213 C C . HIS B 1 167 ? 4.172 -32 -7.871 1 94.56 167 HIS B C 1
ATOM 3215 O O . HIS B 1 167 ? 4.832 -32.875 -7.27 1 94.56 167 HIS B O 1
ATOM 3221 N N . ILE B 1 168 ? 4.293 -30.781 -7.641 1 96.06 168 ILE B N 1
ATOM 3222 C CA . ILE B 1 168 ? 5.227 -30.391 -6.59 1 96.06 168 ILE B CA 1
ATOM 3223 C C . ILE B 1 168 ? 4.617 -30.703 -5.223 1 96.06 168 ILE B C 1
ATOM 3225 O O . ILE B 1 168 ? 3.398 -30.828 -5.094 1 96.06 168 ILE B O 1
ATOM 3229 N N . ARG B 1 169 ? 5.508 -30.781 -4.199 1 96.94 169 ARG B N 1
ATOM 3230 C CA . ARG B 1 169 ? 5.062 -31.188 -2.865 1 96.94 169 ARG B CA 1
ATOM 3231 C C . ARG B 1 169 ? 5.051 -29.984 -1.914 1 96.94 169 ARG B C 1
ATOM 3233 O O . ARG B 1 169 ? 4.418 -30.047 -0.858 1 96.94 169 ARG B O 1
ATOM 3240 N N . ILE B 1 170 ? 5.809 -28.969 -2.252 1 97.44 170 ILE B N 1
ATOM 3241 C CA . ILE B 1 170 ? 5.797 -27.766 -1.425 1 97.44 170 ILE B CA 1
ATOM 3242 C C . ILE B 1 170 ? 4.516 -26.984 -1.677 1 97.44 170 ILE B C 1
ATOM 3244 O O . ILE B 1 170 ? 3.881 -27.141 -2.725 1 97.44 170 ILE B O 1
ATOM 3248 N N . PRO B 1 171 ? 4.094 -26.172 -0.734 1 98.44 171 PRO B N 1
ATOM 3249 C CA . PRO B 1 171 ? 2.809 -25.484 -0.857 1 98.44 171 PRO B CA 1
ATOM 3250 C C . PRO B 1 171 ? 2.803 -24.438 -1.98 1 98.44 171 PRO B C 1
ATOM 3252 O O . PRO B 1 171 ? 3.85 -23.891 -2.32 1 98.44 171 PRO B O 1
ATOM 3255 N N . ILE B 1 172 ? 1.613 -24.25 -2.541 1 98.62 172 ILE B N 1
ATOM 3256 C CA . ILE B 1 172 ? 1.344 -23.203 -3.527 1 98.62 172 ILE B CA 1
ATOM 3257 C C . ILE B 1 172 ? 0.378 -22.172 -2.941 1 98.62 172 ILE B C 1
ATOM 3259 O O . ILE B 1 172 ? -0.615 -22.547 -2.307 1 98.62 172 ILE B O 1
ATOM 3263 N N . ALA B 1 173 ? 0.687 -20.906 -3.057 1 98.81 173 ALA B N 1
ATOM 3264 C CA . ALA B 1 173 ? -0.227 -19.812 -2.781 1 98.81 173 ALA B CA 1
ATOM 3265 C C . ALA B 1 173 ? -0.658 -19.109 -4.074 1 98.81 173 ALA B C 1
ATOM 3267 O O . ALA B 1 173 ? 0.174 -18.562 -4.797 1 98.81 173 ALA B O 1
ATOM 3268 N N . SER B 1 174 ? -1.948 -19.094 -4.344 1 98.69 174 SER B N 1
ATOM 3269 C CA . SER B 1 174 ? -2.441 -18.531 -5.59 1 98.69 174 SER B CA 1
ATOM 3270 C C . SER B 1 174 ? -2.98 -17.125 -5.379 1 98.69 174 SER B C 1
ATOM 3272 O O . SER B 1 174 ? -3.703 -16.859 -4.418 1 98.69 174 SER B O 1
ATOM 3274 N N . VAL B 1 175 ? -2.652 -16.234 -6.316 1 98.69 175 VAL B N 1
ATOM 3275 C CA . VAL B 1 175 ? -3.105 -14.852 -6.324 1 98.69 175 VAL B CA 1
ATOM 3276 C C . VAL B 1 175 ? -4.406 -14.742 -7.117 1 98.69 175 VAL B C 1
ATOM 3278 O O . VAL B 1 175 ? -4.473 -15.164 -8.273 1 98.69 175 VAL B O 1
ATOM 3281 N N . ASP B 1 176 ? -5.426 -14.258 -6.551 1 98.06 176 ASP B N 1
ATOM 3282 C CA . ASP B 1 176 ? -6.742 -13.938 -7.098 1 98.06 176 ASP B CA 1
ATOM 3283 C C . ASP B 1 176 ? -7.543 -15.203 -7.379 1 98.06 176 ASP B C 1
ATOM 3285 O O . ASP B 1 176 ? -8.578 -15.445 -6.75 1 98.06 176 ASP B O 1
ATOM 3289 N N . ILE B 1 177 ? -7.078 -16.047 -8.258 1 96.06 177 ILE B N 1
ATOM 3290 C CA . ILE B 1 177 ? -7.621 -17.375 -8.555 1 96.06 177 ILE B CA 1
ATOM 3291 C C . ILE B 1 177 ? -6.477 -18.359 -8.789 1 96.06 177 ILE B C 1
ATOM 3293 O O . ILE B 1 177 ? -5.391 -17.969 -9.227 1 96.06 177 ILE B O 1
ATOM 3297 N N . PRO B 1 178 ? -6.734 -19.625 -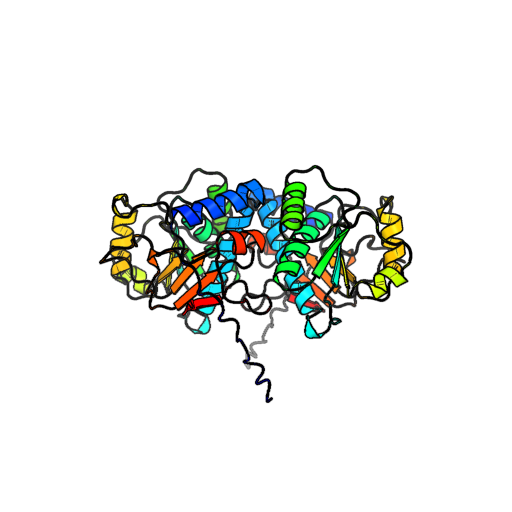8.492 1 96.06 178 PRO B N 1
ATOM 3298 C CA . PRO B 1 178 ? -5.734 -20.609 -8.922 1 96.06 178 PRO B CA 1
ATOM 3299 C C . PRO B 1 178 ? -5.633 -20.719 -10.438 1 96.06 178 PRO B C 1
ATOM 3301 O O . PRO B 1 178 ? -6.641 -20.938 -11.117 1 96.06 178 PRO B O 1
ATOM 3304 N N . SER B 1 179 ? -4.434 -20.562 -10.938 1 95.94 179 SER B N 1
ATOM 3305 C CA . SER B 1 179 ? -4.25 -20.578 -12.391 1 95.94 179 SER B CA 1
ATOM 3306 C C . SER B 1 179 ? -4.777 -21.875 -12.984 1 95.94 179 SER B C 1
ATOM 3308 O O . SER B 1 179 ? -4.457 -22.969 -12.508 1 95.94 179 SER B O 1
ATOM 3310 N N . GLY B 1 180 ? -5.676 -21.719 -13.984 1 91 180 GLY B N 1
ATOM 3311 C CA . GLY B 1 180 ? -6.219 -22.859 -14.711 1 91 180 GLY B CA 1
ATOM 3312 C C . GLY B 1 180 ? -7.551 -23.344 -14.156 1 91 180 GLY B C 1
ATOM 3313 O O . GLY B 1 180 ? -8.188 -24.219 -14.742 1 91 180 GLY B O 1
ATOM 3314 N N . TRP B 1 181 ? -7.906 -22.75 -12.984 1 88.62 181 TRP B N 1
ATOM 3315 C CA . TRP B 1 181 ? -9.18 -23.156 -12.398 1 88.62 181 TRP B CA 1
ATOM 3316 C C . TRP B 1 181 ? -10.352 -22.594 -13.188 1 88.62 181 TRP B C 1
ATOM 3318 O O . TRP B 1 181 ? -10.281 -21.469 -13.695 1 88.62 181 TRP B O 1
ATOM 3328 N N . ASP B 1 182 ? -11.32 -23.516 -13.43 1 77.25 182 ASP B N 1
ATOM 3329 C CA . ASP B 1 182 ? -12.641 -23.062 -13.844 1 77.25 182 ASP B CA 1
ATOM 3330 C C . ASP B 1 182 ? -13.727 -23.656 -12.953 1 77.25 182 ASP B C 1
ATOM 3332 O O . ASP B 1 182 ? -13.43 -24.359 -11.992 1 77.25 182 ASP B O 1
ATOM 3336 N N . GLU B 1 183 ? -14.938 -23.188 -13.258 1 67.94 183 GLU B N 1
ATOM 3337 C CA . GLU B 1 183 ? -16.047 -23.672 -12.43 1 67.94 183 GLU B CA 1
ATOM 3338 C C . GLU B 1 183 ? -16.203 -25.172 -12.555 1 67.94 183 GLU B C 1
ATOM 3340 O O . GLU B 1 183 ? -16.75 -25.828 -11.656 1 67.94 183 GLU B O 1
ATOM 3345 N N . ALA B 1 184 ? -15.711 -25.641 -13.688 1 62.38 184 ALA B N 1
ATOM 3346 C CA . ALA B 1 184 ? -15.898 -27.062 -13.953 1 62.38 184 ALA B CA 1
ATOM 3347 C C . ALA B 1 184 ? -14.617 -27.844 -13.703 1 62.38 184 ALA B C 1
ATOM 3349 O O . ALA B 1 184 ? -14.609 -29.078 -13.75 1 62.38 184 ALA B O 1
ATOM 3350 N N . ASN B 1 185 ? -13.398 -27.188 -13.523 1 57.16 185 ASN B N 1
ATOM 3351 C CA . ASN B 1 185 ? -12.125 -27.734 -13.984 1 57.16 185 ASN B CA 1
ATOM 3352 C C . ASN B 1 185 ? -11.523 -28.688 -12.961 1 57.16 185 ASN B C 1
ATOM 3354 O O . ASN B 1 185 ? -11 -28.266 -11.93 1 57.16 185 ASN B O 1
ATOM 3358 N N . VAL B 1 186 ? -11.633 -29.875 -13.242 1 59.03 186 VAL B N 1
ATOM 3359 C CA . VAL B 1 186 ? -10.984 -31.062 -12.695 1 59.03 186 VAL B CA 1
ATOM 3360 C C . VAL B 1 186 ? -9.508 -31.078 -13.094 1 59.03 186 VAL B C 1
ATOM 3362 O O . VAL B 1 186 ? -9.148 -30.641 -14.188 1 59.03 186 VAL B O 1
ATOM 3365 N N . ASP B 1 187 ? -8.5 -31.203 -12.266 1 61.38 187 ASP B N 1
ATOM 3366 C CA . ASP B 1 187 ? -7.09 -31.516 -12.453 1 61.38 187 ASP B CA 1
ATOM 3367 C C . ASP B 1 187 ? -6.254 -30.25 -12.578 1 61.38 187 ASP B C 1
ATOM 3369 O O . ASP B 1 187 ? -5.395 -30.141 -13.453 1 61.38 187 ASP B O 1
ATOM 3373 N N . CYS B 1 188 ? -6.484 -29.281 -11.805 1 84.69 188 CYS B N 1
ATOM 3374 C CA . CYS B 1 188 ? -5.73 -28.031 -11.75 1 84.69 188 CYS B CA 1
ATOM 3375 C C . CYS B 1 188 ? -4.773 -28.031 -10.562 1 84.69 188 CYS B C 1
ATOM 3377 O O . CYS B 1 188 ? -4.578 -29.047 -9.914 1 84.69 188 CYS B O 1
ATOM 3379 N N . ILE B 1 189 ? -3.951 -27.031 -10.539 1 92.81 189 ILE B N 1
ATOM 3380 C CA . ILE B 1 189 ? -3.059 -26.922 -9.391 1 92.81 189 ILE B CA 1
ATOM 3381 C C . ILE B 1 189 ? -3.877 -26.938 -8.102 1 92.81 189 ILE B C 1
ATOM 3383 O O . ILE B 1 189 ? -5.078 -26.656 -8.117 1 92.81 189 ILE B O 1
ATOM 3387 N N . ASN B 1 190 ? -3.283 -27.469 -7.074 1 91.56 190 ASN B N 1
ATOM 3388 C CA . ASN B 1 190 ? -3.936 -27.562 -5.773 1 91.56 190 ASN B CA 1
ATOM 3389 C C . ASN B 1 190 ? -3.256 -26.656 -4.746 1 91.56 190 ASN B C 1
ATOM 3391 O O . ASN B 1 190 ? -2.479 -27.125 -3.916 1 91.56 190 ASN B O 1
ATOM 3395 N N . PRO B 1 191 ? -3.621 -25.406 -4.758 1 96.5 191 PRO B N 1
ATOM 3396 C CA . PRO B 1 191 ? -2.969 -24.5 -3.811 1 96.5 191 PRO B CA 1
ATOM 3397 C C . PRO B 1 191 ? -3.387 -24.75 -2.365 1 96.5 191 PRO B C 1
ATOM 3399 O O . PRO B 1 191 ? -4.539 -25.109 -2.107 1 96.5 191 PRO B O 1
ATOM 3402 N N . THR B 1 192 ? -2.439 -24.5 -1.447 1 97.19 192 THR B N 1
ATOM 3403 C CA . THR B 1 192 ? -2.715 -24.547 -0.016 1 97.19 192 THR B CA 1
ATOM 3404 C C . THR B 1 192 ? -3.338 -23.234 0.453 1 97.19 192 THR B C 1
ATOM 3406 O O . THR B 1 192 ? -4.062 -23.203 1.451 1 97.19 192 THR B O 1
ATOM 3409 N N . VAL B 1 193 ? -3.045 -22.172 -0.249 1 98.44 193 VAL B N 1
ATOM 3410 C CA . VAL B 1 193 ? -3.529 -20.844 0.096 1 98.44 193 VAL B CA 1
ATOM 3411 C C . VAL B 1 193 ? -4.098 -20.172 -1.146 1 98.44 193 VAL B C 1
ATOM 3413 O O . VAL B 1 193 ? -3.51 -20.25 -2.229 1 98.44 193 VAL B O 1
ATOM 3416 N N . LEU B 1 194 ? -5.223 -19.594 -1.033 1 98.38 194 LEU B N 1
ATOM 3417 C CA . LEU B 1 194 ? -5.809 -18.719 -2.045 1 98.38 194 LEU B CA 1
ATOM 3418 C C . LEU B 1 194 ? -6 -17.312 -1.501 1 98.38 194 LEU B C 1
ATOM 3420 O O . LEU B 1 194 ? -6.547 -17.125 -0.409 1 98.38 194 LEU B O 1
ATOM 3424 N N . ILE B 1 195 ? -5.527 -16.297 -2.211 1 98.81 195 ILE B N 1
ATOM 3425 C CA . ILE B 1 195 ? -5.711 -14.898 -1.865 1 98.81 195 ILE B CA 1
ATOM 3426 C C . ILE B 1 195 ? -6.625 -14.234 -2.891 1 98.81 195 ILE B C 1
ATOM 3428 O O . ILE B 1 195 ? -6.184 -13.867 -3.98 1 98.81 195 ILE B O 1
ATOM 3432 N N . SER B 1 196 ? -7.816 -14.07 -2.518 1 98.56 196 SER B N 1
ATOM 3433 C CA . SER B 1 196 ? -8.789 -13.438 -3.402 1 98.56 196 SER B CA 1
ATOM 3434 C C . SER B 1 196 ? -8.703 -11.914 -3.326 1 98.56 196 SER B C 1
ATOM 3436 O O . SER B 1 196 ? -8.539 -11.352 -2.242 1 98.56 196 SER B O 1
ATOM 3438 N N . LEU B 1 197 ? -8.805 -11.297 -4.469 1 98.12 197 LEU B N 1
ATOM 3439 C CA . LEU B 1 197 ? -8.719 -9.844 -4.555 1 98.12 197 LEU B CA 1
ATOM 3440 C C . LEU B 1 197 ? -10.109 -9.219 -4.676 1 98.12 197 LEU B C 1
ATOM 3442 O O . LEU B 1 197 ? -10.867 -9.562 -5.582 1 98.12 197 LEU B O 1
ATOM 3446 N N . MET B 1 198 ? -10.438 -8.32 -3.805 1 96.88 198 MET B N 1
ATOM 3447 C CA . MET B 1 198 ? -11.68 -7.559 -3.742 1 96.88 198 MET B CA 1
ATOM 3448 C C . MET B 1 198 ? -12.844 -8.453 -3.328 1 96.88 198 MET B C 1
ATOM 3450 O O . MET B 1 198 ? -13.531 -8.164 -2.348 1 96.88 198 MET B O 1
ATOM 3454 N N . ALA B 1 199 ? -13.031 -9.523 -4.016 1 97.44 199 ALA B N 1
ATOM 3455 C CA . ALA B 1 199 ? -14.031 -10.562 -3.754 1 97.44 199 ALA B CA 1
ATOM 3456 C C . ALA B 1 199 ? -13.586 -11.906 -4.312 1 97.44 199 ALA B C 1
ATOM 3458 O O . ALA B 1 199 ? -12.867 -11.969 -5.312 1 97.44 199 ALA B O 1
ATOM 3459 N N . PRO B 1 200 ? -13.984 -12.969 -3.578 1 97.19 200 PRO B N 1
ATOM 3460 C CA . PRO B 1 200 ? -13.695 -14.266 -4.195 1 97.19 200 PRO B CA 1
ATOM 3461 C C . PRO B 1 200 ? -14.469 -14.484 -5.488 1 97.19 200 PRO B C 1
ATOM 3463 O O . PRO B 1 200 ? -15.586 -13.984 -5.637 1 97.19 200 PRO B O 1
ATOM 3466 N N . LYS B 1 201 ? -13.812 -15.234 -6.398 1 96 201 LYS B N 1
ATOM 3467 C CA . LYS B 1 201 ? -14.469 -15.602 -7.648 1 96 201 LYS B CA 1
ATOM 3468 C C . LYS B 1 201 ? -15.273 -16.891 -7.488 1 96 201 LYS B C 1
ATOM 3470 O O . LYS B 1 201 ? -14.984 -17.703 -6.609 1 96 201 LYS B O 1
ATOM 3475 N N . LYS B 1 202 ? -16.188 -17.078 -8.375 1 95 202 LYS B N 1
ATOM 3476 C CA . LYS B 1 202 ? -17.078 -18.234 -8.32 1 95 202 LYS B CA 1
ATOM 3477 C C . LYS B 1 202 ? -16.297 -19.547 -8.359 1 95 202 LYS B C 1
ATOM 3479 O O . LYS B 1 202 ? -16.688 -20.531 -7.75 1 95 202 LYS B O 1
ATOM 3484 N N . CYS B 1 203 ? -15.188 -19.578 -9.008 1 91.94 203 CYS B N 1
ATOM 3485 C CA . CYS B 1 203 ? -14.398 -20.797 -9.117 1 91.94 203 CYS B CA 1
ATOM 3486 C C . CYS B 1 203 ? -13.836 -21.203 -7.758 1 91.94 203 CYS B C 1
ATOM 3488 O O . CYS B 1 203 ? -13.375 -22.328 -7.586 1 91.94 203 CYS B O 1
ATOM 3490 N N . ALA B 1 204 ? -13.867 -20.297 -6.777 1 93 204 ALA B N 1
ATOM 3491 C CA . ALA B 1 204 ? -13.281 -20.562 -5.469 1 93 204 ALA B CA 1
ATOM 3492 C C . ALA B 1 204 ? -14.305 -21.188 -4.523 1 93 204 ALA B C 1
ATOM 3494 O O . ALA B 1 204 ? -13.984 -21.531 -3.383 1 93 204 ALA B O 1
ATOM 3495 N N . VAL B 1 205 ? -15.562 -21.281 -5 1 92.69 205 VAL B N 1
ATOM 3496 C CA . VAL B 1 205 ? -16.578 -21.906 -4.16 1 92.69 205 VAL B CA 1
ATOM 3497 C C . VAL B 1 205 ? -16.141 -23.312 -3.781 1 92.69 205 VAL B C 1
ATOM 3499 O O . VAL B 1 205 ? -15.766 -24.109 -4.648 1 92.69 205 VAL B O 1
ATOM 3502 N N . GLY B 1 206 ? -16.062 -23.594 -2.52 1 89 206 GLY B N 1
ATOM 3503 C CA . GLY B 1 206 ? -15.703 -24.938 -2.055 1 89 206 GLY B CA 1
ATOM 3504 C C . GLY B 1 206 ? -14.211 -25.094 -1.83 1 89 206 GLY B C 1
ATOM 3505 O O . GLY B 1 206 ? -13.75 -26.188 -1.489 1 89 206 GLY B O 1
ATOM 3506 N N . PHE B 1 207 ? -13.469 -24.047 -2.104 1 92.75 207 PHE B N 1
ATOM 3507 C CA . PHE B 1 207 ? -12.039 -24.125 -1.823 1 92.75 207 PHE B CA 1
ATOM 3508 C C . PHE B 1 207 ? -11.789 -24.531 -0.376 1 92.75 207 PHE B C 1
ATOM 3510 O O . PHE B 1 207 ? -12.367 -23.938 0.546 1 92.75 207 PHE B O 1
ATOM 3517 N N . SER B 1 208 ? -10.906 -25.484 -0.119 1 92.81 208 SER B N 1
ATOM 3518 C CA . SER B 1 208 ? -10.773 -26.094 1.205 1 92.81 208 SER B CA 1
ATOM 3519 C C . SER B 1 208 ? -9.469 -25.656 1.877 1 92.81 208 SER B C 1
ATOM 3521 O O . SER B 1 208 ? -9.242 -25.969 3.047 1 92.81 208 SER B O 1
ATOM 3523 N N . GLY B 1 209 ? -8.539 -25.031 1.191 1 96.25 209 GLY B N 1
ATOM 3524 C CA . GLY B 1 209 ? -7.32 -24.547 1.811 1 96.25 209 GLY B CA 1
ATOM 3525 C C . GLY B 1 209 ? -7.52 -23.266 2.596 1 96.25 209 GLY B C 1
ATOM 3526 O O . GLY B 1 209 ? -8.656 -22.875 2.869 1 96.25 209 GLY B O 1
ATOM 3527 N N . THR B 1 210 ? -6.441 -22.672 3.064 1 98.25 210 THR B N 1
ATOM 3528 C CA . THR B 1 210 ? -6.508 -21.359 3.691 1 98.25 210 THR B CA 1
ATOM 3529 C C . THR B 1 210 ? -6.887 -20.281 2.668 1 98.25 210 THR B C 1
ATOM 3531 O O . THR B 1 210 ? -6.254 -20.172 1.616 1 98.25 210 THR B O 1
ATOM 3534 N N . HIS B 1 211 ? -7.914 -19.547 2.949 1 98.38 211 HIS B N 1
ATOM 3535 C CA . HIS B 1 211 ? -8.461 -18.594 1.993 1 98.38 211 HIS B CA 1
ATOM 3536 C C . HIS B 1 211 ? -8.477 -17.188 2.574 1 98.38 211 HIS B C 1
ATOM 3538 O O . HIS B 1 211 ? -9.141 -16.922 3.58 1 98.38 211 HIS B O 1
ATOM 3544 N N . TYR B 1 212 ? -7.723 -16.266 1.987 1 98.69 212 TYR B N 1
ATOM 3545 C CA . TYR B 1 212 ? -7.695 -14.867 2.391 1 98.69 212 TYR B CA 1
ATOM 3546 C C . TYR B 1 212 ? -8.438 -14 1.383 1 98.69 212 TYR B C 1
ATOM 3548 O O . TYR B 1 212 ? -8.43 -14.281 0.183 1 98.69 212 TYR B O 1
ATOM 3556 N N . LEU B 1 213 ? -9.055 -13.023 1.888 1 98.44 213 LEU B N 1
ATOM 3557 C CA . LEU B 1 213 ? -9.656 -11.961 1.088 1 98.44 213 LEU B CA 1
ATOM 3558 C C . LEU B 1 213 ? -8.969 -10.625 1.342 1 98.44 213 LEU B C 1
ATOM 3560 O O . LEU B 1 213 ? -8.789 -10.227 2.494 1 98.44 213 LEU B O 1
ATOM 3564 N N . VAL B 1 214 ? -8.531 -10.078 0.221 1 94.88 214 VAL B N 1
ATOM 3565 C CA . VAL B 1 214 ? -7.961 -8.734 0.266 1 94.88 214 VAL B CA 1
ATOM 3566 C C . VAL B 1 214 ? -8.914 -7.75 -0.413 1 94.88 214 VAL B C 1
ATOM 3568 O O . VAL B 1 214 ? -9.445 -8.039 -1.485 1 94.88 214 VAL B O 1
ATOM 3571 N N . GLY B 1 215 ? -9.227 -6.633 0.198 1 85.38 215 GLY B N 1
ATOM 3572 C CA . GLY B 1 215 ? -10.141 -5.691 -0.432 1 85.38 215 GLY B CA 1
ATOM 3573 C C . GLY B 1 215 ? -10.508 -4.527 0.466 1 85.38 215 GLY B C 1
ATOM 3574 O O . GLY B 1 215 ? -11.516 -3.852 0.233 1 85.38 215 GLY B O 1
ATOM 3575 N N . ARG B 1 216 ? -9.648 -4.258 1.498 1 93.12 216 ARG B N 1
ATOM 3576 C CA . ARG B 1 216 ? -10.023 -3.223 2.453 1 93.12 216 ARG B CA 1
ATOM 3577 C C . ARG B 1 216 ? -9.836 -1.833 1.854 1 93.12 216 ARG B C 1
ATOM 3579 O O . ARG B 1 216 ? -9.875 -0.832 2.572 1 93.12 216 ARG B O 1
ATOM 3586 N N . ILE B 1 217 ? -9.828 -1.604 0.608 1 93.75 217 ILE B N 1
ATOM 3587 C CA . ILE B 1 217 ? -9.688 -0.31 -0.049 1 93.75 217 ILE B CA 1
ATOM 3588 C C . ILE B 1 217 ? -10.977 0.029 -0.799 1 93.75 217 ILE B C 1
ATOM 3590 O O . ILE B 1 217 ? -11.117 1.134 -1.328 1 93.75 217 ILE B O 1
ATOM 3594 N N . LEU B 1 218 ? -11.906 -0.867 -0.883 1 97.06 218 LEU B N 1
ATOM 3595 C CA . LEU B 1 218 ? -13.117 -0.658 -1.68 1 97.06 218 LEU B CA 1
ATOM 3596 C C . LEU B 1 218 ? -14.047 0.335 -0.999 1 97.06 218 LEU B C 1
ATOM 3598 O O . LEU B 1 218 ? -14.445 0.134 0.152 1 97.06 218 LEU B O 1
ATOM 3602 N N . PRO B 1 219 ? -14.391 1.373 -1.751 1 96.31 219 PRO B N 1
ATOM 3603 C CA . PRO B 1 219 ? -15.367 2.307 -1.19 1 96.31 219 PRO B CA 1
ATOM 3604 C C . PRO B 1 219 ? -16.688 1.628 -0.828 1 96.31 219 PRO B C 1
ATOM 3606 O O . PRO B 1 219 ? -17.078 0.639 -1.459 1 96.31 219 PRO B O 1
ATOM 3609 N N . TYR B 1 220 ? -17.375 2.178 0.135 1 95.06 220 TYR B N 1
ATOM 3610 C CA . TYR B 1 220 ? -18.609 1.589 0.647 1 95.06 220 TYR B CA 1
ATOM 3611 C C . TYR B 1 220 ? -19.672 1.501 -0.445 1 95.06 220 TYR B C 1
ATOM 3613 O O . TYR B 1 220 ? -20.422 0.528 -0.511 1 95.06 220 TYR B O 1
ATOM 3621 N N . ASP B 1 221 ? -19.703 2.498 -1.306 1 96.56 221 ASP B N 1
ATOM 3622 C CA . ASP B 1 221 ? -20.688 2.484 -2.396 1 96.56 221 ASP B CA 1
ATOM 3623 C C . ASP B 1 221 ? -20.438 1.308 -3.338 1 96.56 221 ASP B C 1
ATOM 3625 O O . ASP B 1 221 ? -21.375 0.705 -3.848 1 96.56 221 ASP B O 1
ATOM 3629 N N . ILE B 1 222 ? -19.219 0.978 -3.592 1 97.19 222 ILE B N 1
ATOM 3630 C CA . ILE B 1 222 ? -18.844 -0.158 -4.434 1 97.19 222 ILE B CA 1
ATOM 3631 C C . ILE B 1 222 ? -19.266 -1.459 -3.748 1 97.19 222 ILE B C 1
ATOM 3633 O O . ILE B 1 222 ? -19.828 -2.35 -4.387 1 97.19 222 ILE B O 1
ATOM 3637 N N . GLN B 1 223 ? -18.984 -1.559 -2.473 1 96.88 223 GLN B N 1
ATOM 3638 C CA . GLN B 1 223 ? -19.344 -2.752 -1.716 1 96.88 223 GLN B CA 1
ATOM 3639 C C . GLN B 1 223 ? -20.859 -2.996 -1.766 1 96.88 223 GLN B C 1
ATOM 3641 O O . GLN B 1 223 ? -21.297 -4.133 -1.951 1 96.88 223 GLN B O 1
ATOM 3646 N N . ARG B 1 224 ? -21.609 -1.892 -1.622 1 96.75 224 ARG B N 1
ATOM 3647 C CA . ARG B 1 224 ? -23.062 -1.99 -1.648 1 96.75 224 ARG B CA 1
ATOM 3648 C C . ARG B 1 224 ? -23.562 -2.336 -3.047 1 96.75 224 ARG B C 1
ATOM 3650 O O . ARG B 1 224 ? -24.391 -3.227 -3.209 1 96.75 224 ARG B O 1
ATOM 3657 N N . LYS B 1 225 ? -23.047 -1.663 -4.031 1 97.56 225 LYS B N 1
ATOM 3658 C CA . LYS B 1 225 ? -23.484 -1.839 -5.414 1 97.56 225 LYS B CA 1
ATOM 3659 C C . LYS B 1 225 ? -23.297 -3.285 -5.867 1 97.56 225 LYS B C 1
ATOM 3661 O O . LYS B 1 225 ? -24.172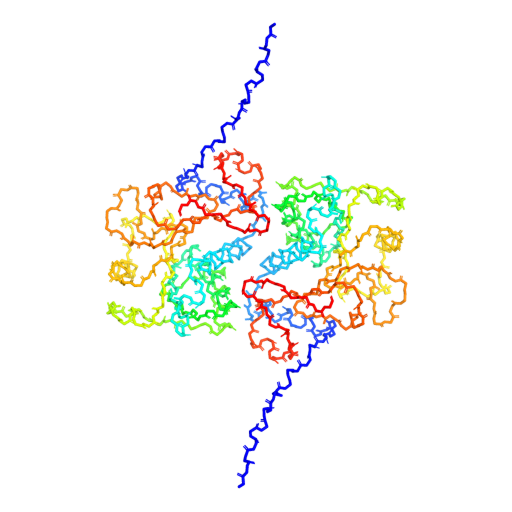 -3.848 -6.527 1 97.56 225 LYS B O 1
ATOM 3666 N N . TYR B 1 226 ? -22.203 -3.881 -5.438 1 97.88 226 TYR B N 1
ATOM 3667 C CA . TYR B 1 226 ? -21.906 -5.234 -5.895 1 97.88 226 TYR B CA 1
ATOM 3668 C C . TYR B 1 226 ? -22.281 -6.266 -4.84 1 97.88 226 TYR B C 1
ATOM 3670 O O . TYR B 1 226 ? -21.984 -7.449 -4.98 1 97.88 226 TYR B O 1
ATOM 3678 N N . GLU B 1 227 ? -22.844 -5.793 -3.756 1 97.44 227 GLU B N 1
ATOM 3679 C CA . GLU B 1 227 ? -23.328 -6.645 -2.672 1 97.44 227 GLU B CA 1
ATOM 3680 C C . GLU B 1 227 ? -22.25 -7.602 -2.197 1 97.44 227 GLU B C 1
ATOM 3682 O O . GLU B 1 227 ? -22.469 -8.812 -2.09 1 97.44 227 GLU B O 1
ATOM 3687 N N . LEU B 1 228 ? -21.141 -7.051 -1.887 1 97.06 228 LEU B N 1
ATOM 3688 C CA . LEU B 1 228 ? -19.984 -7.902 -1.613 1 97.06 228 LEU B CA 1
ATOM 3689 C C . LEU B 1 228 ? -20.141 -8.609 -0.271 1 97.06 228 LEU B C 1
ATOM 3691 O O . LEU B 1 228 ? -19.672 -9.742 -0.106 1 97.06 228 LEU B O 1
ATOM 3695 N N . ASN B 1 229 ? -20.734 -7.945 0.734 1 96.19 229 ASN B N 1
ATOM 3696 C CA . ASN B 1 229 ? -20.984 -8.484 2.068 1 96.19 229 ASN B CA 1
ATOM 3697 C C . ASN B 1 229 ? -19.719 -9.109 2.656 1 96.19 229 ASN B C 1
ATOM 3699 O O . ASN B 1 229 ? -19.766 -10.234 3.172 1 96.19 229 ASN B O 1
ATOM 3703 N N . ALA B 1 230 ? -18.578 -8.445 2.498 1 93.56 230 ALA B N 1
ATOM 3704 C CA . ALA B 1 230 ? -17.297 -8.945 3.016 1 93.56 230 ALA B CA 1
ATOM 3705 C C . ALA B 1 230 ? -17.297 -8.93 4.543 1 93.56 230 ALA B C 1
ATOM 3707 O O . ALA B 1 230 ? -17.938 -8.086 5.168 1 93.56 230 ALA B O 1
ATOM 3708 N N . PRO B 1 231 ? -16.578 -9.906 5.145 1 94.81 231 PRO B N 1
ATOM 3709 C CA . PRO B 1 231 ? -16.375 -9.836 6.594 1 94.81 231 PRO B CA 1
ATOM 3710 C C . PRO B 1 231 ? -15.648 -8.555 7.023 1 94.81 231 PRO B C 1
ATOM 3712 O O . PRO B 1 231 ? -15 -7.906 6.203 1 94.81 231 PRO B O 1
ATOM 3715 N N . GLU B 1 232 ? -15.797 -8.281 8.273 1 93.81 232 GLU B N 1
ATOM 3716 C CA . GLU B 1 232 ? -15.141 -7.098 8.82 1 93.81 232 GLU B CA 1
ATOM 3717 C C . GLU B 1 232 ? -13.633 -7.309 8.93 1 93.81 232 GLU B C 1
ATOM 3719 O O . GLU B 1 232 ? -13.172 -8.375 9.352 1 93.81 232 GLU B O 1
ATOM 3724 N N . TYR B 1 233 ? -12.906 -6.316 8.5 1 96.31 233 TYR B N 1
ATOM 3725 C CA . TYR B 1 233 ? -11.469 -6.293 8.719 1 96.31 233 TYR B CA 1
ATOM 3726 C C . TYR B 1 233 ? -11.141 -5.77 10.117 1 96.31 233 TYR B C 1
ATOM 3728 O O . TYR B 1 233 ? -11.773 -4.824 10.594 1 96.31 233 TYR B O 1
ATOM 3736 N N . HIS B 1 234 ? -10.164 -6.312 10.719 1 95.88 234 HIS B N 1
ATOM 3737 C CA . HIS B 1 234 ? -9.836 -5.918 12.086 1 95.88 234 HIS B CA 1
ATOM 3738 C C . HIS B 1 234 ? -8.688 -4.91 12.102 1 95.88 234 HIS B C 1
ATOM 3740 O O . HIS B 1 234 ? -7.703 -5.066 11.375 1 95.88 234 HIS B O 1
ATOM 3746 N N . GLY B 1 235 ? -8.844 -3.887 12.945 1 96.12 235 GLY B N 1
ATOM 3747 C CA . GLY B 1 235 ? -7.766 -2.922 13.094 1 96.12 235 GLY B CA 1
ATOM 3748 C C . GLY B 1 235 ? -7.312 -2.322 11.773 1 96.12 235 GLY B C 1
ATOM 3749 O O . GLY B 1 235 ? -8.117 -1.756 11.039 1 96.12 235 GLY B O 1
ATOM 3750 N N . THR B 1 236 ? -6.043 -2.574 11.539 1 97.62 236 THR B N 1
ATOM 3751 C CA . THR B 1 236 ? -5.496 -2.053 10.289 1 97.62 236 THR B CA 1
ATOM 3752 C C . THR B 1 236 ? -5.16 -3.188 9.328 1 97.62 236 THR B C 1
ATOM 3754 O O . THR B 1 236 ? -4.438 -2.988 8.352 1 97.62 236 THR B O 1
ATOM 3757 N N . ASP B 1 237 ? -5.711 -4.359 9.609 1 97.56 237 ASP B N 1
ATOM 3758 C CA . ASP B 1 237 ? -5.445 -5.508 8.742 1 97.56 237 ASP B CA 1
ATOM 3759 C C . ASP B 1 237 ? -5.945 -5.258 7.324 1 97.56 237 ASP B C 1
ATOM 3761 O O . ASP B 1 237 ? -7.035 -4.711 7.133 1 97.56 237 ASP B O 1
ATOM 3765 N N . CYS B 1 238 ? -5.137 -5.668 6.375 1 97.62 238 CYS B N 1
ATOM 3766 C CA . CYS B 1 238 ? -5.539 -5.484 4.984 1 97.62 238 CYS B CA 1
ATOM 3767 C C . CYS B 1 238 ? -6.18 -6.75 4.43 1 97.62 238 CYS B C 1
ATOM 3769 O O . CYS B 1 238 ? -6.523 -6.812 3.248 1 97.62 238 CYS B O 1
ATOM 3771 N N . LEU B 1 239 ? -6.328 -7.828 5.223 1 97.62 239 LEU B N 1
ATOM 3772 C CA . LEU B 1 239 ? -6.926 -9.078 4.762 1 97.62 239 LEU B CA 1
ATOM 3773 C C . LEU B 1 239 ? -7.77 -9.719 5.859 1 97.62 239 LEU B C 1
ATOM 3775 O O . LEU B 1 239 ? -7.629 -9.367 7.035 1 97.62 239 LEU B O 1
ATOM 3779 N N . VAL B 1 240 ? -8.648 -10.531 5.441 1 97.69 240 VAL B N 1
ATOM 3780 C CA . VAL B 1 240 ? -9.43 -11.375 6.348 1 97.69 240 VAL B CA 1
ATOM 3781 C C . VAL B 1 240 ? -9.383 -12.82 5.875 1 97.69 240 VAL B C 1
ATOM 3783 O O . VAL B 1 240 ? -9.273 -13.086 4.676 1 97.69 240 VAL B O 1
ATOM 3786 N N . GLU B 1 241 ? -9.367 -13.727 6.805 1 97.31 241 GLU B N 1
ATOM 3787 C CA . GLU B 1 241 ? -9.398 -15.141 6.465 1 97.31 241 GLU B CA 1
ATOM 3788 C C . GLU B 1 241 ? -10.828 -15.641 6.297 1 97.31 241 GLU B C 1
ATOM 3790 O O . GLU B 1 241 ? -11.672 -15.422 7.168 1 97.31 241 GLU B O 1
ATOM 3795 N N . LEU B 1 242 ? -11.125 -16.234 5.211 1 95.88 242 LEU B N 1
ATOM 3796 C CA . LEU B 1 242 ? -12.461 -16.719 4.902 1 95.88 242 LEU B CA 1
ATOM 3797 C C . LEU B 1 242 ? -12.633 -18.172 5.336 1 95.88 242 LEU B C 1
ATOM 3799 O O . LEU B 1 242 ? -13.758 -18.625 5.535 1 95.88 242 LEU B O 1
ATOM 3803 N N . GLY B 1 243 ? -11.633 -18.984 5.426 1 83.38 243 GLY B N 1
ATOM 3804 C CA . GLY B 1 243 ? -11.68 -20.391 5.797 1 83.38 243 GLY B CA 1
ATOM 3805 C C . GLY B 1 243 ? -10.312 -21.047 5.805 1 83.38 243 GLY B C 1
ATOM 3806 O O . GLY B 1 243 ? -9.352 -20.5 5.25 1 83.38 243 GLY B O 1
#

Nearest PDB structures (foldseek):
  2dg2-assembly1_A  TM=9.765E-01  e=6.100E-30  Mus musculus
  1jzt-assembly1_A  TM=9.342E-01  e=1.001E-21  Saccharomyces cerevisiae
  3d3k-assembly1_B  TM=8.518E-01  e=1.120E-11  Homo sapiens
  3rss-assembly1_A  TM=8.141E-01  e=6.790E-10  Thermotoga maritima MSB8
  5b04-assembly1_H  TM=5.623E-01  e=1.014E-03  Schizosaccharomyces pombe 972h-

Secondary structure (DSSP, 8-state):
------------PPPPPBPHHHHHHHHHHHHHTS---HHHHHHHHHHHHHHHHHHHS-GGGS-SS-EEEEEE-SSHHHHHHHHHHHHHHHTT-EEEEE-SS---SHHHHHHHHHHHTTT--EES---S-HHHHHHH-SEEEEES--TTS-GGG--TTHHHHHHHHTT--S-EEEESS-TT--SS--S----SEEEEESS-BGGGTT--SEEEEE-TT--HHHHHHTT--PPPPPTT-SEEE--/------------PPPPPBPHHHHHHHHHHHHHTS---HHHHHHHHHHHHHHHHHHHS-GGGS-SS-EEEEEE-SSHHHHHHHHHHHHHHHTT-EEEEE-SS---SHHHHHHHHHHHTTT--EES---S-HHHHHHH-SEEEEES--TTS-GGG--TTHHHHHHHHTT--S-EEEESS-TT--SS--S----SEEEEESS-BGGGTT--SEEEEE-TT--HHHHHHTT--PPPPPTT-SEEE--